Protein AF-Q025E0-F1 (afdb_monomer_lite)

Structure (mmCIF, N/CA/C/O backbone):
data_AF-Q025E0-F1
#
_entry.id   AF-Q025E0-F1
#
loop_
_atom_site.group_PDB
_atom_site.id
_atom_site.type_symbol
_atom_site.label_atom_id
_atom_site.label_alt_id
_atom_site.label_comp_id
_atom_site.label_asym_id
_atom_site.label_entity_id
_atom_site.label_seq_id
_atom_site.pdbx_PDB_ins_code
_atom_site.Cartn_x
_atom_site.Cartn_y
_atom_site.Cartn_z
_atom_site.occupancy
_atom_site.B_iso_or_equiv
_atom_site.auth_seq_id
_atom_site.auth_comp_id
_atom_site.auth_asym_id
_atom_site.auth_atom_id
_atom_site.pdbx_PDB_model_num
ATOM 1 N N . MET A 1 1 ? -28.429 -27.211 67.822 1.00 36.16 1 MET A N 1
ATOM 2 C CA . MET A 1 1 ? -27.743 -27.361 66.519 1.00 36.16 1 MET A CA 1
ATOM 3 C C . MET A 1 1 ? -28.719 -26.904 65.451 1.00 36.16 1 MET A C 1
ATOM 5 O O . MET A 1 1 ? -29.701 -27.585 65.226 1.00 36.16 1 MET A O 1
ATOM 9 N N . LEU A 1 2 ? -28.728 -25.610 65.153 1.00 34.12 2 LEU A N 1
ATOM 10 C CA . LEU A 1 2 ? -27.957 -24.941 64.094 1.00 34.12 2 LEU A CA 1
ATOM 11 C C . LEU A 1 2 ? -28.775 -24.906 62.790 1.00 34.12 2 LEU A C 1
ATOM 13 O O . LEU A 1 2 ? -28.929 -25.910 62.106 1.00 34.12 2 LEU A O 1
ATOM 17 N N . PHE A 1 3 ? -29.323 -23.718 62.523 1.00 38.38 3 PHE A N 1
ATOM 18 C CA . PHE A 1 3 ? -29.825 -23.249 61.233 1.00 38.38 3 PHE A CA 1
ATOM 19 C C . PHE A 1 3 ? -28.806 -23.513 60.116 1.00 38.38 3 PHE A C 1
ATOM 21 O O . PHE A 1 3 ? -27.624 -23.276 60.341 1.00 38.38 3 PHE A O 1
ATOM 28 N N . LEU A 1 4 ? -29.262 -23.838 58.903 1.00 33.75 4 LEU A N 1
ATOM 29 C CA . LEU A 1 4 ? -28.665 -23.275 57.687 1.00 33.75 4 LEU A CA 1
ATOM 30 C C . LEU A 1 4 ? -29.676 -23.316 56.526 1.00 33.75 4 LEU A C 1
ATOM 32 O O . LEU A 1 4 ? -29.928 -24.360 55.928 1.00 33.75 4 LEU A O 1
ATOM 36 N N . LEU A 1 5 ? -30.268 -22.152 56.232 1.00 39.91 5 LEU A N 1
ATOM 37 C CA . LEU A 1 5 ? -30.874 -21.853 54.936 1.00 39.91 5 LEU A CA 1
ATOM 38 C C . LEU A 1 5 ? -29.757 -21.812 53.886 1.00 39.91 5 LEU A C 1
ATOM 40 O O . LEU A 1 5 ? -28.809 -21.040 54.027 1.00 39.91 5 LEU A O 1
ATOM 44 N N . LEU A 1 6 ? -29.898 -22.592 52.818 1.00 38.94 6 LEU A N 1
ATOM 45 C CA . LEU A 1 6 ? -29.070 -22.474 51.624 1.00 38.94 6 LEU A CA 1
ATOM 46 C C . LEU A 1 6 ? -29.712 -21.427 50.698 1.00 38.94 6 LEU A C 1
ATOM 48 O O . LEU A 1 6 ? -30.580 -21.741 49.886 1.00 38.94 6 LEU A O 1
ATOM 52 N N . ALA A 1 7 ? -29.328 -20.161 50.858 1.00 40.50 7 ALA A N 1
ATOM 53 C CA . ALA A 1 7 ? -29.601 -19.132 49.864 1.00 40.50 7 ALA A CA 1
ATOM 54 C C . ALA A 1 7 ? -28.578 -19.283 48.729 1.00 40.50 7 ALA A C 1
ATOM 56 O O . ALA A 1 7 ? -27.399 -18.974 48.904 1.00 40.50 7 ALA A O 1
ATOM 57 N N . LEU A 1 8 ? -29.021 -19.778 47.570 1.00 39.94 8 LEU A N 1
ATOM 58 C CA . LEU A 1 8 ? -28.274 -19.650 46.321 1.00 39.94 8 LEU A CA 1
ATOM 59 C C . LEU A 1 8 ? -28.208 -18.161 45.953 1.00 39.94 8 LEU A C 1
ATOM 61 O O . LEU A 1 8 ? -29.135 -17.602 45.370 1.00 39.94 8 LEU A O 1
ATOM 65 N N . LEU A 1 9 ? -27.102 -17.516 46.315 1.00 40.88 9 LEU A N 1
ATOM 66 C CA . LEU A 1 9 ? -26.683 -16.248 45.735 1.00 40.88 9 LEU A CA 1
ATOM 67 C C . LEU A 1 9 ? -26.285 -16.505 44.277 1.00 40.88 9 LEU A C 1
ATOM 69 O O . LEU A 1 9 ? -25.190 -16.985 43.988 1.00 40.88 9 LEU A O 1
ATOM 73 N N . LEU A 1 10 ? -27.189 -16.168 43.358 1.00 39.22 10 LEU A N 1
ATOM 74 C CA . LEU A 1 10 ? -26.850 -15.822 41.981 1.00 39.22 10 LEU A CA 1
ATOM 75 C C . LEU A 1 10 ? -25.980 -14.555 42.018 1.00 39.22 10 LEU A C 1
ATOM 77 O O . LEU A 1 10 ? -26.474 -13.442 41.855 1.00 39.22 10 LEU A O 1
ATOM 81 N N . CYS A 1 11 ? -24.679 -14.710 42.262 1.00 32.88 11 CYS A N 1
ATOM 82 C CA . CYS A 1 11 ? -23.709 -13.695 41.872 1.00 32.88 11 CYS A CA 1
ATOM 83 C C . CYS A 1 11 ? -23.625 -13.726 40.345 1.00 32.88 11 CYS A C 1
ATOM 85 O O . CYS A 1 11 ? -22.829 -14.467 39.771 1.00 32.88 11 CYS A O 1
ATOM 87 N N . ALA A 1 12 ? -24.468 -12.932 39.684 1.00 38.41 12 ALA A N 1
ATOM 88 C CA . ALA A 1 12 ? -24.130 -12.458 38.353 1.00 38.41 12 ALA A CA 1
ATOM 89 C C . ALA A 1 12 ? -22.755 -11.775 38.463 1.00 38.41 12 ALA A C 1
ATOM 91 O O . ALA A 1 12 ? -22.563 -10.988 39.398 1.00 38.41 12 ALA A O 1
ATOM 92 N N . PRO A 1 13 ? -21.782 -12.069 37.583 1.00 38.34 13 PRO A N 1
ATOM 93 C CA . PRO A 1 13 ? -20.568 -11.278 37.549 1.00 38.34 13 PRO A CA 1
ATOM 94 C C . PRO A 1 13 ? -21.013 -9.849 37.247 1.00 38.34 13 PRO A C 1
ATOM 96 O O . PRO A 1 13 ? -21.554 -9.573 36.178 1.00 38.34 13 PRO A O 1
ATOM 99 N N . ALA A 1 14 ? -20.868 -8.952 38.221 1.00 41.75 14 ALA A N 1
ATOM 100 C CA . ALA A 1 14 ? -20.981 -7.532 37.964 1.00 41.75 14 ALA A CA 1
ATOM 101 C C . ALA A 1 14 ? -19.899 -7.221 36.928 1.00 41.75 14 ALA A C 1
ATOM 103 O O . ALA A 1 14 ? -18.713 -7.196 37.256 1.00 41.75 14 ALA A O 1
ATOM 104 N N . LEU A 1 15 ? -20.300 -7.093 35.661 1.00 51.81 15 LEU A N 1
ATOM 105 C CA . LEU A 1 15 ? -19.437 -6.612 34.592 1.00 51.81 15 LEU A CA 1
ATOM 106 C C . LEU A 1 15 ? -18.848 -5.300 35.107 1.00 51.81 15 LEU A C 1
ATOM 108 O O . LEU A 1 15 ? -19.602 -4.382 35.429 1.00 51.81 15 LEU A O 1
ATOM 112 N N . ALA A 1 16 ? -17.531 -5.245 35.297 1.00 54.00 16 ALA A N 1
ATOM 113 C CA . ALA A 1 16 ? -16.876 -4.087 35.886 1.00 54.00 16 ALA A CA 1
ATOM 114 C C . ALA A 1 16 ? -17.027 -2.883 34.939 1.00 54.00 16 ALA A C 1
ATOM 116 O O . ALA A 1 16 ? -16.229 -2.699 34.025 1.00 54.00 16 ALA A O 1
ATOM 117 N N . GLN A 1 17 ? -18.084 -2.092 35.133 1.00 68.38 17 GLN A N 1
ATOM 118 C CA . GLN A 1 17 ? -18.321 -0.842 34.420 1.00 68.38 17 GLN A CA 1
ATOM 119 C C . GLN A 1 17 ? -17.458 0.251 35.061 1.00 68.38 17 GLN A C 1
ATOM 121 O O . GLN A 1 17 ? -17.617 0.561 36.243 1.00 68.38 17 GLN A O 1
ATOM 126 N N . LYS A 1 18 ? -16.544 0.842 34.291 1.00 80.88 18 LYS A N 1
ATOM 127 C CA . LYS A 1 18 ? -15.747 2.006 34.695 1.00 80.88 18 LYS A CA 1
ATOM 128 C C . LYS A 1 18 ? -16.537 3.305 34.579 1.00 80.88 18 LYS A C 1
ATOM 130 O O . LYS A 1 18 ? -16.284 4.227 35.352 1.00 80.88 18 LYS A O 1
ATOM 135 N N . VAL A 1 19 ? -17.483 3.393 33.638 1.00 89.31 19 VAL A N 1
ATOM 136 C CA . VAL A 1 19 ? -18.321 4.586 33.455 1.00 89.31 19 VAL A CA 1
ATOM 137 C C . VAL A 1 19 ? -19.754 4.310 33.894 1.00 89.31 19 VAL A C 1
ATOM 139 O O . VAL A 1 19 ? -20.447 3.476 33.317 1.00 89.31 19 VAL A O 1
ATOM 142 N N . GLY A 1 20 ? -20.217 5.043 34.909 1.00 92.38 20 GLY A N 1
ATOM 143 C CA . GLY A 1 20 ? -21.569 4.886 35.445 1.00 92.38 20 GLY A CA 1
ATOM 144 C C . GLY A 1 20 ? -22.666 5.303 34.458 1.00 92.38 20 GLY A C 1
ATOM 145 O O . GLY A 1 20 ? -22.470 6.178 33.612 1.00 92.38 20 GLY A O 1
ATOM 146 N N . THR A 1 21 ? -23.864 4.734 34.616 1.00 94.19 21 THR A N 1
ATOM 147 C CA . THR A 1 21 ? -25.026 4.969 33.738 1.00 94.19 21 THR A CA 1
ATOM 148 C C . THR A 1 21 ? -25.363 6.451 33.549 1.00 94.19 21 THR A C 1
ATOM 150 O O . THR A 1 21 ? -25.667 6.872 32.438 1.00 94.19 21 THR A O 1
ATOM 153 N N . ALA A 1 22 ? -25.262 7.271 34.602 1.00 94.88 22 ALA A N 1
ATOM 154 C CA . ALA A 1 22 ? -25.525 8.709 34.506 1.00 94.88 22 ALA A CA 1
ATOM 155 C C . ALA A 1 22 ? -24.533 9.435 33.575 1.00 94.88 22 ALA A C 1
ATOM 157 O O . ALA A 1 22 ? -24.939 10.303 32.809 1.00 94.88 22 ALA A O 1
ATOM 158 N N . ALA A 1 23 ? -23.250 9.059 33.603 1.00 95.75 23 ALA A N 1
ATOM 159 C CA . ALA A 1 23 ? -22.226 9.628 32.725 1.00 95.75 23 ALA A CA 1
ATOM 160 C C . ALA A 1 23 ? -22.430 9.185 31.267 1.00 95.75 23 ALA A C 1
ATOM 162 O O . ALA A 1 23 ? -22.379 10.011 30.360 1.00 95.75 23 ALA A O 1
ATOM 163 N N . ARG A 1 24 ? -22.780 7.913 31.044 1.00 96.81 24 ARG A N 1
ATOM 164 C CA . ARG A 1 24 ? -23.176 7.408 29.718 1.00 96.81 24 ARG A CA 1
ATOM 165 C C . ARG A 1 24 ? -24.388 8.150 29.154 1.00 96.81 24 ARG A C 1
ATOM 167 O O . ARG A 1 24 ? -24.405 8.509 27.982 1.00 96.81 24 ARG A O 1
ATOM 174 N N . GLN A 1 25 ? -25.384 8.434 29.995 1.00 97.25 25 GLN A N 1
ATOM 175 C CA . GLN A 1 25 ? -26.552 9.213 29.592 1.00 97.25 25 GLN A CA 1
ATOM 176 C C . GLN A 1 25 ? -26.171 10.642 29.186 1.00 97.25 25 GLN A C 1
ATOM 178 O O . GLN A 1 25 ? -26.712 11.164 28.215 1.00 97.25 25 GLN A O 1
ATOM 183 N N . GLN A 1 26 ? -25.242 11.283 29.903 1.00 97.94 26 GLN A N 1
ATOM 184 C CA . GLN A 1 26 ? -24.740 12.610 29.533 1.00 97.94 26 GLN A CA 1
ATOM 185 C C . GLN A 1 26 ? -24.050 12.590 28.164 1.00 97.94 26 GLN A C 1
ATOM 187 O O . GLN A 1 26 ? -24.299 13.479 27.351 1.00 97.94 26 GLN A O 1
ATOM 192 N N . ASP A 1 27 ? -23.243 11.566 27.895 1.00 98.38 27 ASP A N 1
ATOM 193 C CA . ASP A 1 27 ? -22.556 11.383 26.614 1.00 98.38 27 ASP A CA 1
ATOM 194 C C . ASP A 1 27 ? -23.542 11.146 25.466 1.00 98.38 27 ASP A C 1
ATOM 196 O O . ASP A 1 27 ? -23.469 11.819 24.437 1.00 98.38 27 ASP A O 1
ATOM 200 N N . LEU A 1 28 ? -24.527 10.264 25.669 1.00 98.38 28 LEU A N 1
ATOM 201 C CA . LEU A 1 28 ? -25.586 10.016 24.692 1.00 98.38 28 LEU A CA 1
ATOM 202 C C . LEU A 1 28 ? -26.400 11.279 24.408 1.00 98.38 28 LEU A C 1
ATOM 204 O O . LEU A 1 28 ? -26.666 11.599 23.254 1.00 98.38 28 LEU A O 1
ATOM 208 N N . ASN A 1 29 ? -26.759 12.033 25.450 1.00 98.06 29 ASN A N 1
ATOM 209 C CA . ASN A 1 29 ? -27.491 13.288 25.307 1.00 98.06 29 ASN A CA 1
ATOM 210 C C . ASN A 1 29 ? -26.668 14.347 24.564 1.00 98.06 29 ASN A C 1
ATOM 212 O O . ASN A 1 29 ? -27.242 15.156 23.832 1.00 98.06 29 ASN A O 1
ATOM 216 N N . PHE A 1 30 ? -25.346 14.362 24.743 1.00 98.44 30 PHE A N 1
ATOM 217 C CA . PHE A 1 30 ? -24.463 15.247 23.992 1.00 98.44 30 PHE A CA 1
ATOM 218 C C . PHE A 1 30 ? -24.479 14.888 22.502 1.00 98.44 30 PHE A C 1
ATOM 220 O O . PHE A 1 30 ? -24.738 15.757 21.671 1.00 98.44 30 PHE A O 1
ATOM 227 N N . VAL A 1 31 ? -24.288 13.610 22.161 1.00 98.19 31 VAL A N 1
ATOM 228 C CA . VAL A 1 31 ? -24.344 13.139 20.767 1.00 98.19 31 VAL A CA 1
ATOM 229 C C . VAL A 1 31 ? -25.727 13.376 20.154 1.00 98.19 31 VAL A C 1
ATOM 231 O O . VAL A 1 31 ? -25.813 13.841 19.025 1.00 98.19 31 VAL A O 1
ATOM 234 N N . ALA A 1 32 ? -26.812 13.152 20.896 1.00 97.69 32 ALA A N 1
ATOM 235 C CA . ALA A 1 32 ? -28.174 13.355 20.402 1.00 97.69 32 ALA A CA 1
ATOM 236 C C . ALA A 1 32 ? -28.484 14.824 20.068 1.00 97.69 32 ALA A C 1
ATOM 238 O O . ALA A 1 32 ? -29.145 15.106 19.070 1.00 97.69 32 ALA A O 1
ATOM 239 N N . ASN A 1 33 ? -28.046 15.756 20.924 1.00 95.75 33 ASN A N 1
ATOM 240 C CA . ASN A 1 33 ? -28.548 17.134 20.907 1.00 95.75 33 ASN A CA 1
ATOM 241 C C . ASN A 1 33 ? -27.520 18.168 20.442 1.00 95.75 33 ASN A C 1
ATOM 243 O O . ASN A 1 33 ? -27.901 19.173 19.849 1.00 95.75 33 ASN A O 1
ATOM 247 N N . GLN A 1 34 ? -26.235 17.963 20.741 1.00 97.00 34 GLN A N 1
ATOM 248 C CA . GLN A 1 34 ? -25.182 18.940 20.454 1.00 97.00 34 GLN A CA 1
ATOM 249 C C . GLN A 1 34 ? -24.496 18.642 19.124 1.00 97.00 34 GLN A C 1
ATOM 251 O O . GLN A 1 34 ? -24.354 19.546 18.306 1.00 97.00 34 GLN A O 1
ATOM 256 N N . LEU A 1 35 ? -24.126 17.384 18.859 1.00 96.38 35 LEU A N 1
ATOM 257 C CA . LEU A 1 35 ? -23.398 17.028 17.635 1.00 96.38 35 LEU A CA 1
ATOM 258 C C . LEU A 1 35 ? -24.121 17.472 16.341 1.00 96.38 35 LEU A C 1
ATOM 260 O O . LEU A 1 35 ? -23.473 18.118 15.514 1.00 96.38 35 LEU A O 1
ATOM 264 N N . PRO A 1 36 ? -25.442 17.254 16.161 1.00 95.94 36 PRO A N 1
ATOM 265 C CA . PRO A 1 36 ? -26.123 17.696 14.946 1.00 95.94 36 PRO A CA 1
ATOM 266 C C . PRO A 1 36 ? -26.206 19.218 14.789 1.00 95.94 36 PRO A C 1
ATOM 268 O O . PRO A 1 36 ? -26.404 19.696 13.676 1.00 95.94 36 PRO A O 1
ATOM 271 N N . ALA A 1 37 ? -26.097 19.973 15.888 1.00 94.62 37 ALA A N 1
ATOM 272 C CA . ALA A 1 37 ? -26.081 21.435 15.872 1.00 94.62 37 ALA A CA 1
ATOM 273 C C . ALA A 1 37 ? -24.681 22.002 15.582 1.00 94.62 37 ALA A C 1
ATOM 275 O O . ALA A 1 37 ? -24.562 23.111 15.069 1.00 94.62 37 ALA A O 1
ATOM 276 N N . LEU A 1 38 ? -23.636 21.244 15.922 1.00 93.81 38 LEU A N 1
ATOM 277 C CA . LEU A 1 38 ? -22.237 21.615 15.721 1.00 93.81 38 LEU A CA 1
ATOM 278 C C . LEU A 1 38 ? -21.736 21.298 14.303 1.00 93.81 38 LEU A C 1
ATOM 280 O O . LEU A 1 38 ? -20.906 22.032 13.770 1.00 93.81 38 LEU A O 1
ATOM 284 N N . ASN A 1 39 ? -22.234 20.224 13.686 1.00 93.06 39 ASN A N 1
ATOM 285 C CA . ASN A 1 39 ? -21.858 19.847 12.325 1.00 93.06 39 ASN A CA 1
ATOM 286 C C . ASN A 1 39 ? -22.646 20.679 11.279 1.00 93.06 39 ASN A C 1
ATOM 288 O O . ASN A 1 39 ? -23.874 20.759 11.374 1.00 93.06 39 ASN A O 1
ATOM 292 N N . PRO A 1 40 ? -21.988 21.250 10.246 1.00 91.88 40 PRO A N 1
ATOM 293 C CA . PRO A 1 40 ? -22.610 22.124 9.248 1.00 91.88 40 PRO A CA 1
ATOM 294 C C . PRO A 1 40 ? -23.836 21.547 8.549 1.00 91.88 40 PRO A C 1
ATOM 296 O O . PRO A 1 40 ? -24.715 22.299 8.130 1.00 91.88 40 PRO A O 1
ATOM 299 N N . ASN A 1 41 ? -23.871 20.228 8.361 1.00 92.75 41 ASN A N 1
ATOM 300 C CA . ASN A 1 41 ? -25.011 19.545 7.776 1.00 92.75 41 ASN A CA 1
ATOM 301 C C . ASN A 1 41 ? -25.002 18.058 8.145 1.00 92.75 41 ASN A C 1
ATOM 303 O O . ASN A 1 41 ? -24.861 17.205 7.277 1.00 92.75 41 ASN A O 1
ATOM 307 N N . PHE A 1 42 ? -25.183 17.742 9.428 1.00 93.38 42 PHE A N 1
ATOM 308 C CA . PHE A 1 42 ? -25.114 16.364 9.938 1.00 93.38 42 PHE A CA 1
ATOM 309 C C . PHE A 1 42 ? -26.030 15.364 9.202 1.00 93.38 42 PHE A C 1
ATOM 311 O O . PHE A 1 42 ? -25.718 14.185 9.093 1.00 93.38 42 PHE A O 1
ATOM 318 N N . PHE A 1 43 ? -27.159 15.842 8.670 1.00 95.50 43 PHE A N 1
ATOM 319 C CA . PHE A 1 43 ? -28.180 15.029 7.999 1.00 95.50 43 PHE A CA 1
ATOM 320 C C . PHE A 1 43 ? -28.108 15.108 6.466 1.00 95.50 43 PHE A C 1
ATOM 322 O O . PHE A 1 43 ? -29.115 14.907 5.793 1.00 95.50 43 PHE A O 1
ATOM 329 N N . PHE A 1 44 ? -26.945 15.431 5.888 1.00 90.94 44 PHE A N 1
ATOM 330 C CA . PHE A 1 44 ? -26.807 15.613 4.437 1.00 90.94 44 PHE A CA 1
ATOM 331 C C . PHE A 1 44 ? -27.159 14.364 3.612 1.00 90.94 44 PHE A C 1
ATOM 333 O O . PHE A 1 44 ? -27.598 14.498 2.472 1.00 90.94 44 PHE A O 1
ATOM 340 N N . GLN A 1 45 ? -26.983 13.175 4.193 1.00 90.19 45 GLN A N 1
ATOM 341 C CA . GLN A 1 45 ? -27.318 11.879 3.589 1.00 90.19 45 GLN A CA 1
ATOM 342 C C . GLN A 1 45 ? -27.946 10.885 4.587 1.00 90.19 45 GLN A C 1
ATOM 344 O O . GLN A 1 45 ? -28.112 9.712 4.264 1.00 90.19 45 GLN A O 1
ATOM 349 N N . LEU A 1 46 ? -28.298 11.352 5.791 1.00 94.06 46 LEU A N 1
ATOM 350 C CA . LEU A 1 46 ? -28.852 10.554 6.888 1.00 94.06 46 LEU A CA 1
ATOM 351 C C . LEU A 1 46 ? -30.280 11.017 7.203 1.00 94.06 46 LEU A C 1
ATOM 353 O O . LEU A 1 46 ? -30.502 12.204 7.456 1.00 94.06 46 LEU A O 1
ATOM 357 N N . ASP A 1 47 ? -31.245 10.093 7.245 1.00 95.44 47 ASP A N 1
ATOM 358 C CA . ASP A 1 47 ? -32.598 10.415 7.706 1.00 95.44 47 ASP A CA 1
ATOM 359 C C . ASP A 1 47 ? -32.574 10.718 9.216 1.00 95.44 47 ASP A C 1
ATOM 361 O O . ASP A 1 47 ? -32.022 9.972 10.030 1.00 95.44 47 ASP A O 1
ATOM 365 N N . ARG A 1 48 ? -33.223 11.815 9.613 1.00 96.06 48 ARG A N 1
ATOM 366 C CA . ARG A 1 48 ? -33.377 12.192 11.024 1.00 96.06 48 ARG A CA 1
ATOM 367 C C . ARG A 1 48 ? -34.077 11.102 11.833 1.00 96.06 48 ARG A C 1
ATOM 369 O O . ARG A 1 48 ? -33.727 10.919 12.996 1.00 96.06 48 ARG A O 1
ATOM 376 N N . SER A 1 49 ? -35.033 10.384 11.243 1.00 96.81 49 SER A N 1
ATOM 377 C CA . SER A 1 49 ? -35.746 9.297 11.916 1.00 96.81 49 SER A CA 1
ATOM 378 C C . SER A 1 49 ? -34.819 8.107 12.201 1.00 96.81 49 SER A C 1
ATOM 380 O O . SER A 1 49 ? -34.865 7.558 13.299 1.00 96.81 49 SER A O 1
ATOM 382 N N . GLN A 1 50 ? -33.892 7.786 11.288 1.00 96.81 50 GLN A N 1
ATOM 383 C CA . GLN A 1 50 ? -32.859 6.763 11.496 1.00 96.81 50 GLN A CA 1
ATOM 384 C C . GLN A 1 50 ? -31.905 7.139 12.634 1.00 96.81 50 GLN A C 1
ATOM 386 O O . GLN A 1 50 ? -31.638 6.315 13.507 1.00 96.81 50 GLN A O 1
ATOM 391 N N . PHE A 1 51 ? -31.439 8.391 12.680 1.00 97.88 51 PHE A N 1
ATOM 392 C CA . PHE A 1 51 ? -30.595 8.875 13.779 1.00 97.88 51 PHE A CA 1
ATOM 393 C C . PHE A 1 51 ? -31.314 8.825 15.134 1.00 97.88 51 PHE A C 1
ATOM 395 O O . PHE A 1 51 ? -30.767 8.332 16.119 1.00 97.88 51 PHE A O 1
ATOM 402 N N . GLN A 1 52 ? -32.559 9.306 15.189 1.00 97.75 52 GLN A N 1
ATOM 403 C CA . GLN A 1 52 ? -33.370 9.290 16.409 1.00 97.75 52 GLN A CA 1
ATOM 404 C C . GLN A 1 52 ? -33.642 7.865 16.894 1.00 97.75 52 GLN A C 1
ATOM 406 O O . GLN A 1 52 ? -33.573 7.613 18.097 1.00 97.75 52 GLN A O 1
ATOM 411 N N . GLN A 1 53 ? -33.903 6.936 15.972 1.00 98.25 53 GLN A N 1
ATOM 412 C CA . GLN A 1 53 ? -34.078 5.526 16.300 1.00 98.25 53 GLN A CA 1
ATOM 413 C C . GLN A 1 53 ? -32.788 4.928 16.872 1.00 98.25 53 GLN A C 1
ATOM 415 O O . GLN A 1 53 ? -32.836 4.301 17.925 1.00 98.25 53 GLN A O 1
ATOM 420 N N . ALA A 1 54 ? -31.631 5.194 16.259 1.00 97.94 54 ALA A N 1
ATOM 421 C CA . ALA A 1 54 ? -30.345 4.703 16.753 1.00 97.94 54 ALA A CA 1
ATOM 422 C C . ALA A 1 54 ? -30.017 5.236 18.166 1.00 97.94 54 ALA A C 1
ATOM 424 O O . ALA A 1 54 ? -29.552 4.486 19.028 1.00 97.94 54 ALA A O 1
ATOM 425 N N . ILE A 1 55 ? -30.331 6.509 18.444 1.00 98.38 55 ILE A N 1
ATOM 426 C CA . ILE A 1 55 ? -30.239 7.090 19.793 1.00 98.38 55 ILE A CA 1
ATOM 427 C C . ILE A 1 55 ? -31.185 6.378 20.768 1.00 98.38 55 ILE A C 1
ATOM 429 O O . ILE A 1 55 ? -30.766 6.032 21.872 1.00 98.38 55 ILE A O 1
ATOM 433 N N . ALA A 1 56 ? -32.446 6.155 20.387 1.00 98.25 56 ALA A N 1
ATOM 434 C CA . ALA A 1 56 ? -33.436 5.496 21.238 1.00 98.25 56 ALA A CA 1
ATOM 435 C C . ALA A 1 56 ? -33.044 4.044 21.564 1.00 98.25 56 ALA A C 1
ATOM 437 O O . ALA A 1 56 ? -33.133 3.628 22.723 1.00 98.25 56 ALA A O 1
ATOM 438 N N . ASP A 1 57 ? -32.546 3.304 20.573 1.00 97.50 57 ASP A N 1
ATOM 439 C CA . ASP A 1 57 ? -32.091 1.921 20.718 1.00 97.50 57 ASP A CA 1
ATOM 440 C C . ASP A 1 57 ? -30.889 1.816 21.664 1.00 97.50 57 ASP A C 1
ATOM 442 O O . ASP A 1 57 ? -30.831 0.917 22.509 1.00 97.50 57 ASP A O 1
ATOM 446 N N . LEU A 1 58 ? -29.937 2.752 21.565 1.00 97.44 58 LEU A N 1
ATOM 447 C CA . LEU A 1 58 ? -28.793 2.812 22.473 1.00 97.44 58 LEU A CA 1
ATOM 448 C C . LEU A 1 58 ? -29.208 3.267 23.881 1.00 97.44 58 LEU A C 1
ATOM 450 O O . LEU A 1 58 ? -28.738 2.712 24.877 1.00 97.44 58 LEU A O 1
ATOM 454 N N . ASN A 1 59 ? -30.141 4.218 23.983 1.00 97.56 59 ASN A N 1
ATOM 455 C CA . ASN A 1 59 ? -30.694 4.687 25.253 1.00 97.56 59 ASN A CA 1
ATOM 456 C C . ASN A 1 59 ? -31.381 3.557 26.031 1.00 97.56 59 ASN A C 1
ATOM 458 O O . ASN A 1 59 ? -31.178 3.426 27.234 1.00 97.56 59 ASN A O 1
ATOM 462 N N . ALA A 1 60 ? -32.143 2.694 25.350 1.00 96.31 60 ALA A N 1
ATOM 463 C CA . ALA A 1 60 ? -32.803 1.541 25.968 1.00 96.31 60 ALA A CA 1
ATOM 464 C C . ALA A 1 60 ? -31.815 0.554 26.621 1.00 96.31 60 ALA A C 1
ATOM 466 O O . ALA A 1 60 ? -32.190 -0.209 27.511 1.00 96.31 60 ALA A O 1
ATOM 467 N N . LYS A 1 61 ? -30.546 0.582 26.199 1.00 92.12 61 LYS A N 1
ATOM 468 C CA . LYS A 1 61 ? -29.479 -0.315 26.653 1.00 92.12 61 LYS A CA 1
ATOM 469 C C . LYS A 1 61 ? -28.505 0.333 27.646 1.00 92.12 61 LYS A C 1
ATOM 471 O O . LYS A 1 61 ? -27.694 -0.379 28.232 1.00 92.12 61 LYS A O 1
ATOM 476 N N . VAL A 1 62 ? -28.603 1.645 27.894 1.00 92.44 62 VAL A N 1
ATOM 477 C CA . VAL A 1 62 ? -27.602 2.459 28.623 1.00 92.44 62 VAL A CA 1
ATOM 478 C C . VAL A 1 62 ? -27.182 1.894 29.990 1.00 92.44 62 VAL A C 1
ATOM 480 O O . VAL A 1 62 ? -26.015 2.002 30.376 1.00 92.44 62 VAL A O 1
ATOM 483 N N . GLY A 1 63 ? -28.119 1.280 30.722 1.00 87.56 63 GLY A N 1
ATOM 484 C CA . GLY A 1 63 ? -27.885 0.695 32.047 1.00 87.56 63 GLY A CA 1
ATOM 485 C C . GLY A 1 63 ? -27.540 -0.798 32.052 1.00 87.56 63 GLY A C 1
ATOM 486 O O . GLY A 1 63 ? -27.098 -1.299 33.081 1.00 87.56 63 GLY A O 1
ATOM 487 N N . GLY A 1 64 ? -27.742 -1.507 30.937 1.00 85.94 64 GLY A N 1
ATOM 488 C CA . GLY A 1 64 ? -27.623 -2.969 30.858 1.00 85.94 64 GLY A CA 1
ATOM 489 C C . GLY A 1 64 ? -26.385 -3.485 30.122 1.00 85.94 64 GLY A C 1
ATOM 490 O O . GLY A 1 64 ? -26.100 -4.675 30.204 1.00 85.94 64 GLY A O 1
ATOM 491 N N . THR A 1 65 ? -25.655 -2.620 29.415 1.00 88.06 65 THR A N 1
ATOM 492 C CA . THR A 1 65 ? -24.495 -2.999 28.591 1.00 88.06 65 THR A CA 1
ATOM 493 C C . THR A 1 65 ? -23.151 -2.757 29.277 1.00 88.06 65 THR A C 1
ATOM 495 O O . THR A 1 65 ? -23.020 -1.974 30.225 1.00 88.06 65 THR A O 1
ATOM 498 N N . THR A 1 66 ? -22.109 -3.415 28.785 1.00 91.00 66 THR A N 1
ATOM 499 C CA . THR A 1 66 ? -20.706 -3.121 29.116 1.00 91.00 66 THR A CA 1
ATOM 500 C C . THR A 1 66 ? -20.275 -1.747 28.586 1.00 91.00 66 THR A C 1
ATOM 502 O O . THR A 1 66 ? -20.933 -1.169 27.720 1.00 91.00 66 THR A O 1
ATOM 505 N N . ASP A 1 67 ? -19.155 -1.207 29.088 1.00 91.19 67 ASP A N 1
ATOM 506 C CA . ASP A 1 67 ? -18.571 0.018 28.510 1.00 91.19 67 ASP A CA 1
ATOM 507 C C . ASP A 1 67 ? -18.212 -0.190 27.029 1.00 91.19 67 ASP A C 1
ATOM 509 O O . ASP A 1 67 ? -18.467 0.685 26.204 1.00 91.19 67 ASP A O 1
ATOM 513 N N . ALA A 1 68 ? -17.684 -1.371 26.690 1.00 93.88 68 ALA A N 1
ATOM 514 C CA . ALA A 1 68 ? -17.341 -1.761 25.327 1.00 93.88 68 ALA A CA 1
ATOM 515 C C . ALA A 1 68 ? -18.556 -1.692 24.388 1.00 93.88 68 ALA A C 1
ATOM 517 O O . ALA A 1 68 ? -18.509 -0.994 23.379 1.00 93.88 68 ALA A O 1
ATOM 518 N N . GLU A 1 69 ? -19.659 -2.354 24.740 1.00 95.25 69 GLU A N 1
ATOM 519 C CA . GLU A 1 69 ? -20.903 -2.340 23.958 1.00 95.25 69 GLU A CA 1
ATOM 520 C C . GLU A 1 69 ? -21.502 -0.931 23.859 1.00 95.25 69 GLU A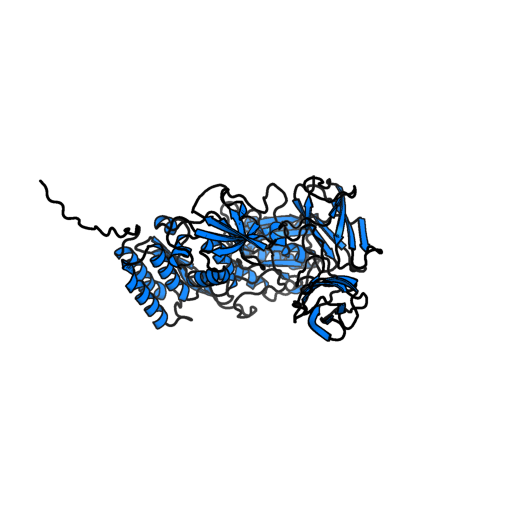 C 1
ATOM 522 O O . GLU A 1 69 ? -21.898 -0.507 22.776 1.00 95.25 69 GLU A O 1
ATOM 527 N N . PHE A 1 70 ? -21.554 -0.180 24.967 1.00 97.06 70 PHE A N 1
ATOM 528 C CA . PHE A 1 70 ? -22.149 1.156 24.959 1.00 97.06 70 PHE A CA 1
ATOM 529 C C . PHE A 1 70 ? -21.364 2.141 24.084 1.00 97.06 70 PHE A C 1
ATOM 531 O O . PHE A 1 70 ? -21.960 2.797 23.233 1.00 97.06 70 PHE A O 1
ATOM 538 N N . TYR A 1 71 ? -20.043 2.254 24.262 1.00 97.88 71 TYR A N 1
ATOM 539 C CA . TYR A 1 71 ? -19.246 3.239 23.520 1.00 97.88 71 TYR A CA 1
ATOM 540 C C . TYR A 1 71 ? -18.963 2.821 22.080 1.00 97.88 71 TYR A C 1
ATOM 542 O O . TYR A 1 71 ? -18.875 3.690 21.214 1.00 97.88 71 TYR A O 1
ATOM 550 N N . THR A 1 72 ? -18.911 1.518 21.794 1.00 98.19 72 THR A N 1
ATOM 551 C CA . THR A 1 72 ? -18.924 1.034 20.408 1.00 98.19 72 THR A CA 1
ATOM 552 C C . THR A 1 72 ? -20.245 1.402 19.735 1.00 98.19 72 THR A C 1
ATOM 554 O O . THR A 1 72 ? -20.227 1.979 18.653 1.00 98.19 72 THR A O 1
ATOM 557 N N . GLY A 1 73 ? -21.382 1.190 20.408 1.00 98.19 73 GLY A N 1
ATOM 558 C CA . GLY A 1 73 ? -22.690 1.635 19.923 1.00 98.19 73 GLY A CA 1
ATOM 559 C C . GLY A 1 73 ? -22.782 3.151 19.737 1.00 98.19 73 GLY A C 1
ATOM 560 O O . GLY A 1 73 ? -23.314 3.623 18.737 1.00 98.19 73 GLY A O 1
ATOM 561 N N . LEU A 1 74 ? -22.215 3.938 20.655 1.00 98.62 74 LEU A N 1
ATOM 562 C CA . LEU A 1 74 ? -22.181 5.397 20.529 1.00 98.62 74 LEU A CA 1
ATOM 563 C C . LEU A 1 74 ? -21.349 5.836 19.319 1.00 98.62 74 LEU A C 1
ATOM 565 O O . LEU A 1 74 ? -21.761 6.735 18.591 1.00 98.62 74 LEU A O 1
ATOM 569 N N . ALA A 1 75 ? -20.215 5.181 19.070 1.00 98.62 75 ALA A N 1
ATOM 570 C CA . ALA A 1 75 ? -19.415 5.421 17.876 1.00 98.62 75 ALA A CA 1
ATOM 571 C C . ALA A 1 75 ? -20.163 5.028 16.592 1.00 98.62 75 ALA A C 1
ATOM 573 O O . ALA A 1 75 ? -20.083 5.777 15.623 1.00 98.62 75 ALA A O 1
ATOM 574 N N . GLN A 1 76 ? -20.964 3.952 16.596 1.00 98.62 76 GLN A N 1
ATOM 575 C CA . GLN A 1 76 ? -21.849 3.634 15.467 1.00 98.62 76 GLN A CA 1
ATOM 576 C C . GLN A 1 76 ? -22.842 4.770 15.198 1.00 98.62 76 GLN A C 1
ATOM 578 O O . GLN A 1 76 ? -22.975 5.223 14.065 1.00 98.62 76 GLN A O 1
ATOM 583 N N . VAL A 1 77 ? -23.487 5.301 16.242 1.00 98.38 77 VAL A N 1
ATOM 584 C CA . VAL A 1 77 ? -24.419 6.438 16.126 1.00 98.38 77 VAL A CA 1
ATOM 585 C C . VAL A 1 77 ? -23.742 7.710 15.595 1.00 98.38 77 VAL A C 1
ATOM 587 O O . VAL A 1 77 ? -24.378 8.512 14.913 1.00 98.38 77 VAL A O 1
ATOM 590 N N . VAL A 1 78 ? -22.460 7.919 15.888 1.00 98.38 78 VAL A N 1
ATOM 591 C CA . VAL A 1 78 ? -21.689 9.026 15.303 1.00 98.38 78 VAL A CA 1
ATOM 592 C C . VAL A 1 78 ? -21.364 8.742 13.830 1.00 98.38 78 VAL A C 1
ATOM 594 O O . VAL A 1 78 ? -21.550 9.614 12.982 1.00 98.38 78 VAL A O 1
ATOM 597 N N . ALA A 1 79 ? -20.936 7.518 13.513 1.00 97.81 79 ALA A N 1
ATOM 598 C CA . ALA A 1 79 ? -20.498 7.116 12.180 1.00 97.81 79 ALA A CA 1
ATOM 599 C C . ALA A 1 79 ? -21.628 7.057 11.137 1.00 97.81 79 ALA A C 1
ATOM 601 O O . ALA A 1 79 ? -21.358 7.296 9.960 1.00 97.81 79 ALA A O 1
ATOM 602 N N . ILE A 1 80 ? -22.891 6.818 11.531 1.00 96.31 80 ILE A N 1
ATOM 603 C CA . ILE A 1 80 ? -24.031 6.762 10.586 1.00 96.31 80 ILE A CA 1
ATOM 604 C C . ILE A 1 80 ? -24.271 8.065 9.806 1.00 96.31 80 ILE A C 1
ATOM 606 O O . ILE A 1 80 ? -24.982 8.042 8.804 1.00 96.31 80 ILE A O 1
ATOM 610 N N . ALA A 1 81 ? -23.675 9.191 10.214 1.00 94.44 81 ALA A N 1
ATOM 611 C CA . ALA A 1 81 ? -23.675 10.417 9.411 1.00 94.44 81 ALA A CA 1
ATOM 612 C C . ALA A 1 81 ? -22.954 10.238 8.058 1.00 94.44 81 ALA A C 1
ATOM 614 O O . ALA A 1 81 ? -23.243 10.952 7.096 1.00 94.44 81 ALA A O 1
ATOM 615 N N . GLY A 1 82 ? -22.018 9.285 7.975 1.00 94.94 82 GLY A N 1
ATOM 616 C CA . GLY A 1 82 ? -21.185 9.040 6.797 1.00 94.94 82 GLY A CA 1
ATOM 617 C C . GLY A 1 82 ? -20.274 10.222 6.447 1.00 94.94 82 GLY A C 1
ATOM 618 O O . GLY A 1 82 ? -19.995 10.464 5.278 1.00 94.94 82 GLY A O 1
ATOM 619 N N . ASP A 1 83 ? -19.859 10.983 7.462 1.00 96.19 83 ASP A N 1
ATOM 620 C CA . ASP A 1 83 ? -18.833 12.024 7.382 1.00 96.19 83 ASP A CA 1
ATOM 621 C C . ASP A 1 83 ? -17.537 11.469 7.986 1.00 96.19 83 ASP A C 1
ATOM 623 O O . ASP A 1 83 ? -17.453 11.280 9.202 1.00 96.19 83 ASP A O 1
ATOM 627 N N . ALA A 1 84 ? -16.526 11.216 7.150 1.00 96.38 84 ALA A N 1
ATOM 628 C CA . ALA A 1 84 ? -15.264 10.600 7.561 1.00 96.38 84 ALA A CA 1
ATOM 629 C C . ALA A 1 84 ? -14.477 11.410 8.612 1.00 96.38 84 ALA A C 1
ATOM 631 O O . ALA A 1 84 ? -13.596 10.864 9.278 1.00 96.38 84 ALA A O 1
ATOM 632 N N . HIS A 1 85 ? -14.799 12.693 8.795 1.00 97.06 85 HIS A N 1
ATOM 633 C CA . HIS A 1 85 ? -14.150 13.587 9.755 1.00 97.06 85 HIS A CA 1
ATOM 634 C C . HIS A 1 85 ? -14.929 13.757 11.065 1.00 97.06 85 HIS A C 1
ATOM 636 O O . HIS A 1 85 ? -14.387 14.326 12.019 1.00 97.06 85 HIS A O 1
ATOM 642 N N . THR A 1 86 ? -16.161 13.247 11.144 1.00 97.69 86 THR A N 1
ATOM 643 C CA . THR A 1 86 ? -16.974 13.252 12.366 1.00 97.69 86 THR A CA 1
ATOM 644 C C . THR A 1 86 ? -16.898 11.888 13.048 1.00 97.69 86 THR A C 1
ATOM 646 O O . THR A 1 86 ? -17.564 10.943 12.638 1.00 97.69 86 THR A O 1
ATOM 649 N N . THR A 1 87 ? -16.070 11.763 14.088 1.00 97.25 87 THR A N 1
ATOM 650 C CA . THR A 1 87 ? -15.681 10.478 14.697 1.00 97.25 87 THR A CA 1
ATOM 651 C C . THR A 1 87 ? -15.702 10.537 16.219 1.00 97.25 87 THR A C 1
ATOM 653 O O . THR A 1 87 ? -15.267 11.527 16.807 1.00 97.25 87 THR A O 1
ATOM 656 N N . LEU A 1 88 ? -16.094 9.440 16.868 1.00 98.25 88 LEU A N 1
ATOM 657 C CA . LEU A 1 88 ? -15.795 9.210 18.282 1.00 98.25 88 LEU A CA 1
ATOM 658 C C . LEU A 1 88 ? -14.498 8.400 18.394 1.00 98.25 88 LEU A C 1
ATOM 660 O O . LEU A 1 88 ? -14.430 7.279 17.886 1.00 98.25 88 LEU A O 1
ATOM 664 N N . ASP A 1 89 ? -13.473 8.954 19.042 1.00 95.38 89 ASP A N 1
ATOM 665 C CA . ASP A 1 89 ? -12.193 8.265 19.194 1.00 95.38 89 ASP A CA 1
ATOM 666 C C . ASP A 1 89 ? -12.281 7.179 20.276 1.00 95.38 89 ASP A C 1
ATOM 668 O O . ASP A 1 89 ? -12.367 7.465 21.471 1.00 95.38 89 ASP A O 1
ATOM 672 N N . LEU A 1 90 ? -12.262 5.918 19.842 1.00 96.25 90 LEU A N 1
ATOM 673 C CA . LEU A 1 90 ? -12.204 4.733 20.707 1.00 96.25 90 LEU A CA 1
ATOM 674 C C . LEU A 1 90 ? -10.774 4.200 20.876 1.00 96.25 90 LEU A C 1
ATOM 676 O O . LEU A 1 90 ? -10.571 3.061 21.302 1.00 96.25 90 LEU A O 1
ATOM 680 N N . LYS A 1 91 ? -9.775 5.016 20.535 1.00 90.56 91 LYS A N 1
ATOM 681 C CA . LYS A 1 91 ? -8.350 4.721 20.669 1.00 90.56 91 LYS A CA 1
ATOM 682 C C . LYS A 1 91 ? -7.685 5.769 21.575 1.00 90.56 91 LYS A C 1
ATOM 684 O O . LYS A 1 91 ? -8.305 6.712 22.064 1.00 90.56 91 LYS A O 1
ATOM 689 N N . GLY A 1 92 ? -6.401 5.567 21.865 1.00 88.56 92 GLY A N 1
ATOM 690 C CA . GLY A 1 92 ? -5.596 6.528 22.619 1.00 88.56 92 GLY A CA 1
ATOM 691 C C . GLY A 1 92 ? -5.857 6.548 24.130 1.00 88.56 92 GLY A C 1
ATOM 692 O O . GLY A 1 92 ? -6.365 5.593 24.725 1.00 88.56 92 GLY A O 1
ATOM 693 N N . SER A 1 93 ? -5.448 7.645 24.773 1.00 91.31 93 SER A N 1
ATOM 694 C CA . SER A 1 93 ? -5.404 7.763 26.237 1.00 91.31 93 SER A CA 1
ATOM 695 C C . SER A 1 93 ? -6.789 7.876 26.877 1.00 91.31 93 SER A C 1
ATOM 697 O O . SER A 1 93 ? -7.028 7.246 27.908 1.00 91.31 93 SER A O 1
ATOM 699 N N . TYR A 1 94 ? -7.718 8.619 26.266 1.00 92.94 94 TYR A N 1
ATOM 700 C CA . TYR A 1 94 ? -9.087 8.750 26.776 1.00 92.94 94 TYR A CA 1
ATOM 701 C C . TYR A 1 94 ? -9.847 7.420 26.716 1.00 92.94 94 TYR A C 1
ATOM 703 O O . TYR A 1 94 ? -10.470 7.027 27.701 1.00 92.94 94 TYR A O 1
ATOM 711 N N . ALA A 1 95 ? -9.729 6.676 25.612 1.00 94.69 95 ALA A N 1
ATOM 712 C CA . ALA A 1 95 ? -10.327 5.347 25.499 1.00 94.69 95 ALA A CA 1
ATOM 713 C C . ALA A 1 95 ? -9.687 4.347 26.480 1.00 94.69 95 ALA A C 1
ATOM 715 O O . ALA A 1 95 ? -10.392 3.609 27.175 1.00 94.69 95 ALA A O 1
ATOM 716 N N . SER A 1 96 ? -8.358 4.385 26.628 1.00 93.62 96 SER A N 1
ATOM 717 C CA . SER A 1 96 ? -7.636 3.587 27.632 1.00 93.62 96 SER A CA 1
ATOM 718 C C . SER A 1 96 ? -8.134 3.835 29.058 1.00 93.62 96 SER A C 1
ATOM 720 O O . SER A 1 96 ? -8.311 2.889 29.834 1.00 93.62 96 SER A O 1
ATOM 722 N N . ALA A 1 97 ? -8.426 5.094 29.408 1.00 92.75 97 ALA A N 1
ATOM 723 C CA . ALA A 1 97 ? -8.930 5.459 30.732 1.00 92.75 97 ALA A CA 1
ATOM 724 C C . ALA A 1 97 ? -10.255 4.752 31.064 1.00 92.75 97 ALA A C 1
ATOM 726 O O . ALA A 1 97 ? -10.442 4.281 32.191 1.00 92.75 97 ALA A O 1
ATOM 727 N N . ILE A 1 98 ? -11.128 4.578 30.069 1.00 93.12 98 ILE A N 1
ATOM 728 C CA . ILE A 1 98 ? -12.405 3.867 30.214 1.00 93.12 98 ILE A CA 1
ATOM 729 C C . ILE A 1 98 ? -12.320 2.366 29.886 1.00 93.12 98 ILE A C 1
ATOM 731 O O . ILE A 1 98 ? -13.336 1.683 29.873 1.00 93.12 98 ILE A O 1
ATOM 735 N N . GLY A 1 99 ? -11.111 1.817 29.717 1.00 92.81 99 GLY A N 1
ATOM 736 C CA . GLY A 1 99 ? -10.875 0.371 29.639 1.00 92.81 99 GLY A CA 1
ATOM 737 C C . GLY A 1 99 ? -10.744 -0.220 28.239 1.00 92.81 99 GLY A C 1
ATOM 738 O O . GLY A 1 99 ? -10.708 -1.443 28.135 1.00 92.81 99 GLY A O 1
ATOM 739 N N . PHE A 1 100 ? -10.628 0.601 27.194 1.00 95.31 100 PHE A N 1
ATOM 740 C CA . PHE A 1 100 ? -10.265 0.121 25.860 1.00 95.31 100 PHE A CA 1
ATOM 741 C C . PHE A 1 100 ? -8.769 -0.208 25.817 1.00 95.31 100 PHE A C 1
ATOM 743 O O . PHE A 1 100 ? -7.936 0.546 26.306 1.00 95.31 100 PHE A O 1
ATOM 750 N N . GLN A 1 101 ? -8.426 -1.356 25.254 1.00 95.69 101 GLN A N 1
ATOM 751 C CA . GLN A 1 101 ? -7.086 -1.917 25.219 1.00 95.69 101 GLN A CA 1
ATOM 752 C C . GLN A 1 101 ? -6.741 -2.334 23.794 1.00 95.69 101 GLN A C 1
ATOM 754 O O . GLN A 1 101 ? -7.612 -2.687 22.993 1.00 95.69 101 GLN A O 1
ATOM 759 N N . THR A 1 102 ? -5.446 -2.313 23.501 1.00 95.12 102 THR A N 1
ATOM 760 C CA . THR A 1 102 ? -4.904 -2.632 22.184 1.00 95.12 102 THR A CA 1
ATOM 761 C C . THR A 1 102 ? -4.234 -4.000 22.205 1.00 95.12 102 THR A C 1
ATOM 763 O O . THR A 1 102 ? -3.454 -4.321 23.104 1.00 95.12 102 THR A O 1
ATOM 766 N N . LEU A 1 103 ? -4.541 -4.810 21.198 1.00 97.62 103 LEU A N 1
ATOM 767 C CA . LEU A 1 103 ? -3.866 -6.065 20.920 1.00 97.62 103 LEU A CA 1
ATOM 768 C C . LEU A 1 103 ? -2.474 -5.772 20.341 1.00 97.62 103 LEU A C 1
ATOM 770 O O . LEU A 1 103 ? -2.346 -4.916 19.467 1.00 97.62 103 LEU A O 1
ATOM 774 N N . PRO A 1 104 ? -1.429 -6.481 20.787 1.00 97.44 104 PRO A N 1
ATOM 775 C CA . PRO A 1 104 ? -0.041 -6.180 20.454 1.00 97.44 104 PRO A CA 1
ATOM 776 C C . PRO A 1 104 ? 0.384 -6.744 19.089 1.00 97.44 104 PRO A C 1
ATOM 778 O O . PRO A 1 104 ? 1.350 -7.506 18.982 1.00 97.44 104 PRO A O 1
ATOM 781 N N . ILE A 1 105 ? -0.365 -6.384 18.051 1.00 97.81 105 ILE A N 1
ATOM 782 C CA . ILE A 1 105 ? -0.116 -6.724 16.652 1.00 97.81 105 ILE A CA 1
ATOM 783 C C . ILE A 1 105 ? -0.214 -5.457 15.799 1.00 97.81 105 ILE A C 1
ATOM 785 O O . ILE A 1 105 ? -1.061 -4.603 16.048 1.00 97.81 105 ILE A O 1
ATOM 789 N N . ALA A 1 106 ? 0.646 -5.338 14.794 1.00 97.62 106 ALA A N 1
ATOM 790 C CA . ALA A 1 106 ? 0.553 -4.326 13.753 1.00 97.62 106 ALA A CA 1
ATOM 791 C C . ALA A 1 106 ? 0.096 -4.994 12.458 1.00 97.62 106 ALA A C 1
ATOM 793 O O . ALA A 1 106 ? 0.576 -6.074 12.097 1.00 97.62 106 ALA A O 1
ATOM 794 N N . LEU A 1 107 ? -0.846 -4.347 11.785 1.00 98.25 107 LEU A N 1
ATOM 795 C CA . LEU A 1 107 ? -1.513 -4.852 10.597 1.00 98.25 107 LEU A CA 1
ATOM 796 C C . LEU A 1 107 ? -1.321 -3.874 9.440 1.00 98.25 107 LEU A C 1
ATOM 798 O O . LEU A 1 107 ? -1.164 -2.678 9.669 1.00 98.25 107 LEU A O 1
ATOM 802 N N . VAL A 1 108 ? -1.357 -4.386 8.214 1.00 97.81 108 VAL A N 1
ATOM 803 C CA . VAL A 1 108 ? -1.386 -3.579 6.991 1.00 97.81 108 VAL A CA 1
ATOM 804 C C . VAL A 1 108 ? -2.355 -4.195 5.988 1.00 97.81 108 VAL A C 1
ATOM 806 O O . VAL A 1 108 ? -2.357 -5.416 5.791 1.00 97.81 108 VAL A O 1
ATOM 809 N N . TRP A 1 109 ? -3.183 -3.364 5.354 1.00 97.69 109 TRP A N 1
ATOM 810 C CA . TRP A 1 109 ? -4.080 -3.783 4.287 1.00 97.69 109 TRP A CA 1
ATOM 811 C C . TRP A 1 109 ? -3.368 -3.671 2.940 1.00 97.69 109 TRP A C 1
ATOM 813 O O . TRP A 1 109 ? -3.174 -2.580 2.395 1.00 97.69 109 TRP A O 1
ATOM 823 N N . LEU A 1 110 ? -3.024 -4.819 2.373 1.00 96.50 110 LEU A N 1
ATOM 824 C CA . LEU A 1 110 ? -2.442 -4.962 1.042 1.00 96.50 110 LEU A CA 1
ATOM 825 C C . LEU A 1 110 ? -3.524 -5.389 0.044 1.00 96.50 110 LEU A C 1
ATOM 827 O O . LEU A 1 110 ? -4.649 -5.727 0.420 1.00 96.50 110 LEU A O 1
ATOM 831 N N . ASP A 1 111 ? -3.203 -5.351 -1.246 1.00 93.44 111 ASP A N 1
ATOM 832 C CA . ASP A 1 111 ? -4.152 -5.690 -2.315 1.00 93.44 111 ASP A CA 1
ATOM 833 C C . ASP A 1 111 ? -4.655 -7.143 -2.216 1.00 93.44 111 ASP A C 1
ATOM 835 O O . ASP A 1 111 ? -5.800 -7.447 -2.543 1.00 93.44 111 ASP A O 1
ATOM 839 N N . ASP A 1 112 ? -3.819 -8.030 -1.672 1.00 94.25 112 ASP A N 1
ATOM 840 C CA . ASP A 1 112 ? -4.100 -9.441 -1.410 1.00 94.25 112 ASP A CA 1
ATOM 841 C C . ASP A 1 112 ? -4.577 -9.731 0.029 1.00 94.25 112 ASP A C 1
ATOM 843 O O . ASP A 1 112 ? -4.752 -10.893 0.400 1.00 94.25 112 ASP A O 1
ATOM 847 N N . GLY A 1 113 ? -4.862 -8.704 0.840 1.00 96.44 113 GLY A N 1
ATOM 848 C CA . GLY A 1 113 ? -5.577 -8.823 2.116 1.00 96.44 113 GLY A CA 1
ATOM 849 C C . GLY A 1 113 ? -4.878 -8.181 3.316 1.00 96.44 113 GLY A C 1
ATOM 850 O O . GLY A 1 113 ? -3.964 -7.376 3.176 1.00 96.44 113 GLY A O 1
ATOM 851 N N . MET A 1 114 ? -5.340 -8.525 4.521 1.00 98.31 114 MET A N 1
ATOM 852 C CA . MET A 1 114 ? -4.807 -7.987 5.775 1.00 98.31 114 MET A CA 1
ATOM 853 C C . MET A 1 114 ? -3.646 -8.846 6.282 1.00 98.31 114 MET A C 1
ATOM 855 O O . MET A 1 114 ? -3.845 -10.031 6.543 1.00 98.31 114 MET A O 1
ATOM 859 N N . PHE A 1 115 ? -2.460 -8.267 6.465 1.00 98.62 115 PHE A N 1
ATOM 860 C CA . PHE A 1 115 ? -1.257 -8.990 6.897 1.00 98.62 115 PHE A CA 1
ATOM 861 C C . PHE A 1 115 ? -0.679 -8.441 8.196 1.00 98.62 115 PHE A C 1
ATOM 863 O O . PHE A 1 115 ? -0.773 -7.249 8.478 1.00 98.62 115 PHE A O 1
ATOM 870 N N . VAL A 1 116 ? -0.042 -9.316 8.975 1.00 98.62 116 VAL A N 1
ATOM 871 C CA . VAL A 1 116 ? 0.653 -8.939 10.212 1.00 98.62 116 VAL A CA 1
ATOM 872 C C . VAL A 1 116 ? 2.087 -8.523 9.899 1.00 98.62 116 VAL A C 1
ATOM 874 O O . VAL A 1 116 ? 2.889 -9.330 9.427 1.00 98.62 116 VAL A O 1
ATOM 877 N N . THR A 1 117 ? 2.431 -7.276 10.207 1.00 98.06 117 THR A N 1
ATOM 878 C CA . THR A 1 117 ? 3.779 -6.718 9.997 1.00 98.06 117 THR A CA 1
ATOM 879 C C . THR A 1 117 ? 4.613 -6.724 11.265 1.00 98.06 117 THR A C 1
ATOM 881 O O . THR A 1 117 ? 5.841 -6.758 11.196 1.00 98.06 117 THR A O 1
ATOM 884 N N . ALA A 1 118 ? 3.966 -6.725 12.430 1.00 98.06 118 ALA A N 1
ATOM 885 C CA . ALA A 1 118 ? 4.651 -6.831 13.704 1.00 98.06 118 ALA A CA 1
ATOM 886 C C . ALA A 1 118 ? 3.773 -7.480 14.774 1.00 98.06 118 ALA A C 1
ATOM 888 O O . ALA A 1 118 ? 2.551 -7.360 14.735 1.00 98.06 118 ALA A O 1
ATOM 889 N N . ALA A 1 119 ? 4.384 -8.145 15.751 1.00 98.31 119 ALA A N 1
ATOM 890 C CA . ALA A 1 119 ? 3.674 -8.702 16.898 1.00 98.31 119 ALA A CA 1
ATOM 891 C C . ALA A 1 119 ? 4.595 -8.856 18.115 1.00 98.31 119 ALA A C 1
ATOM 893 O O . ALA A 1 119 ? 5.806 -9.019 17.965 1.00 98.31 119 ALA A O 1
ATOM 894 N N . LEU A 1 120 ? 4.043 -8.843 19.333 1.00 97.69 120 LEU A N 1
ATOM 895 C CA . LEU A 1 120 ? 4.815 -9.216 20.527 1.00 97.69 120 LEU A CA 1
ATOM 896 C C . LEU A 1 120 ? 5.350 -10.652 20.412 1.00 97.69 120 LEU A C 1
ATOM 898 O O . LEU A 1 120 ? 4.724 -11.508 19.792 1.00 97.69 120 LEU A O 1
ATOM 902 N N . GLN A 1 121 ? 6.483 -10.928 21.066 1.00 95.44 121 GLN A N 1
ATOM 903 C CA . GLN A 1 121 ? 7.213 -12.204 20.972 1.00 95.44 121 GLN A CA 1
ATOM 904 C C . GLN A 1 121 ? 6.350 -13.480 21.103 1.00 95.44 121 GLN A C 1
ATOM 906 O O . GLN A 1 121 ? 6.508 -14.369 20.265 1.00 95.44 121 GLN A O 1
ATOM 911 N N . PRO A 1 122 ? 5.390 -13.598 22.048 1.00 96.56 122 PRO A N 1
ATOM 912 C CA . PRO A 1 122 ? 4.515 -14.777 22.127 1.00 96.56 122 PRO A CA 1
ATOM 913 C C . PRO A 1 122 ? 3.656 -15.022 20.875 1.00 96.56 122 PRO A C 1
ATOM 915 O O . PRO A 1 122 ? 3.189 -16.136 20.655 1.00 96.56 122 PRO A O 1
ATOM 918 N N . TYR A 1 123 ? 3.456 -13.992 20.051 1.00 98.12 123 TYR A N 1
ATOM 919 C CA . TYR A 1 123 ? 2.654 -14.015 18.829 1.00 98.12 123 TYR A CA 1
ATOM 920 C C . TYR A 1 123 ? 3.510 -13.868 17.561 1.00 98.12 123 TYR A C 1
ATOM 922 O O . TYR A 1 123 ? 2.961 -13.689 16.476 1.00 98.12 123 TYR A O 1
ATOM 930 N N . ALA A 1 124 ? 4.842 -13.976 17.660 1.00 96.94 124 ALA A N 1
ATOM 931 C CA . ALA A 1 124 ? 5.762 -13.773 16.535 1.00 96.94 124 ALA A CA 1
ATOM 932 C C . ALA A 1 124 ? 5.479 -14.694 15.333 1.00 96.94 124 ALA A C 1
ATOM 934 O O . ALA A 1 124 ? 5.728 -14.303 14.198 1.00 96.94 124 ALA A O 1
ATOM 935 N N . ARG A 1 125 ? 4.885 -15.880 15.555 1.00 97.12 125 ARG A N 1
ATOM 936 C CA . ARG A 1 125 ? 4.445 -16.791 14.480 1.00 97.12 125 ARG A CA 1
ATOM 937 C C . ARG A 1 125 ? 3.438 -16.142 13.515 1.00 97.12 125 ARG A C 1
ATOM 939 O O . ARG A 1 125 ? 3.355 -16.567 12.370 1.00 97.12 125 ARG A O 1
ATOM 946 N N . ALA A 1 126 ? 2.672 -15.146 13.963 1.00 98.38 126 ALA A N 1
ATOM 947 C CA . ALA A 1 126 ? 1.712 -14.441 13.117 1.00 98.38 126 ALA A CA 1
ATOM 948 C C . ALA A 1 126 ? 2.380 -13.471 12.130 1.00 98.38 126 ALA A C 1
ATOM 950 O O . ALA A 1 126 ? 1.795 -13.162 11.097 1.00 98.38 126 ALA A O 1
ATOM 951 N N . VAL A 1 127 ? 3.592 -12.991 12.413 1.00 98.12 127 VAL A N 1
ATOM 952 C CA . VAL A 1 127 ? 4.288 -12.020 11.559 1.00 98.12 127 VAL A CA 1
ATOM 953 C C . VAL A 1 127 ? 4.536 -12.620 10.169 1.00 98.12 127 VAL A C 1
ATOM 955 O O . VAL A 1 127 ? 5.022 -13.742 10.048 1.00 98.12 127 VAL A O 1
ATOM 958 N N . GLY A 1 128 ? 4.187 -11.880 9.113 1.00 97.38 128 GLY A N 1
ATOM 959 C CA . GLY A 1 128 ? 4.284 -12.346 7.724 1.00 97.38 128 GLY A CA 1
ATOM 960 C C . GLY A 1 128 ? 3.084 -13.161 7.227 1.00 97.38 128 GLY A C 1
ATOM 961 O O . GLY A 1 128 ? 3.083 -13.598 6.078 1.00 97.38 128 GLY A O 1
ATOM 962 N N . THR A 1 129 ? 2.061 -13.378 8.060 1.00 98.44 129 THR A N 1
ATOM 963 C CA . THR A 1 129 ? 0.868 -14.164 7.702 1.00 98.44 129 THR A CA 1
ATOM 964 C C . THR A 1 129 ? -0.360 -13.281 7.483 1.00 98.44 129 THR A C 1
ATOM 966 O O . THR A 1 129 ? -0.436 -12.156 7.987 1.00 98.44 129 THR A O 1
ATOM 969 N N . GLN A 1 130 ? -1.320 -13.791 6.712 1.00 98.69 130 GLN A N 1
ATOM 970 C CA . GLN A 1 130 ? -2.590 -13.124 6.442 1.00 98.69 130 GLN A CA 1
ATOM 971 C C . GLN A 1 130 ? -3.551 -13.346 7.616 1.00 98.69 130 GLN A C 1
ATOM 973 O O . GLN A 1 130 ? -3.768 -14.485 8.021 1.00 98.69 130 GLN A O 1
ATOM 978 N N . LEU A 1 131 ? -4.177 -12.296 8.142 1.00 98.81 131 LEU A N 1
ATOM 979 C CA . LEU A 1 131 ? -5.287 -12.412 9.087 1.00 98.81 131 LEU A CA 1
ATOM 980 C C . LEU A 1 131 ? -6.569 -12.757 8.316 1.00 98.81 131 LEU A C 1
ATOM 982 O O . LEU A 1 131 ? -7.061 -11.946 7.533 1.00 98.81 131 LEU A O 1
ATOM 986 N N . VAL A 1 132 ? -7.123 -13.951 8.542 1.00 98.75 132 VAL A N 1
ATOM 987 C CA . VAL A 1 132 ? -8.281 -14.464 7.783 1.00 98.75 132 VAL A CA 1
ATOM 988 C C . VAL A 1 132 ? -9.569 -14.543 8.599 1.00 98.75 132 VAL A C 1
ATOM 990 O O . VAL A 1 132 ? -10.651 -14.516 8.011 1.00 98.75 132 VAL A O 1
ATOM 993 N N . ALA A 1 133 ? -9.484 -14.582 9.933 1.00 98.81 133 ALA A N 1
ATOM 994 C CA . ALA A 1 133 ? -10.650 -14.499 10.811 1.00 98.81 133 ALA A CA 1
ATOM 995 C C . ALA A 1 133 ? -10.308 -13.938 12.201 1.00 98.81 133 ALA A C 1
ATOM 997 O O . ALA A 1 133 ? -9.187 -14.082 12.689 1.00 98.81 133 ALA A O 1
ATOM 998 N N . VAL A 1 134 ? -11.301 -13.343 12.865 1.00 98.81 134 VAL A N 1
ATOM 999 C CA . VAL A 1 134 ? -11.231 -12.863 14.256 1.00 98.81 134 VAL A CA 1
ATOM 1000 C C . VAL A 1 134 ? -12.478 -13.349 14.982 1.00 98.81 134 VAL A C 1
ATOM 1002 O O . VAL A 1 134 ? -13.577 -13.204 14.461 1.00 98.81 134 VAL A O 1
ATOM 1005 N N . GLY A 1 135 ? -12.343 -13.975 16.153 1.00 97.62 135 GLY A N 1
ATOM 1006 C CA . GLY A 1 135 ? -13.513 -14.513 16.857 1.00 97.62 135 GLY A CA 1
ATOM 1007 C C . GLY A 1 135 ? -14.212 -15.675 16.140 1.00 97.62 135 GLY A C 1
ATOM 1008 O O . GLY A 1 135 ? -15.343 -16.004 16.478 1.00 97.62 135 GLY A O 1
ATOM 1009 N N . GLY A 1 136 ? -13.570 -16.271 15.128 1.00 97.25 136 GLY A N 1
ATOM 1010 C CA . GLY A 1 136 ? -14.199 -17.214 14.195 1.00 97.25 136 GLY A CA 1
ATOM 1011 C C . GLY A 1 136 ? -14.997 -16.548 13.063 1.00 97.25 136 GLY A C 1
ATOM 1012 O O . GLY A 1 136 ? -15.468 -17.245 12.167 1.00 97.25 136 GLY A O 1
ATOM 1013 N N . MET A 1 137 ? -15.122 -15.218 13.061 1.00 98.62 137 MET A N 1
ATOM 1014 C CA . MET A 1 137 ? -15.750 -14.456 11.984 1.00 98.62 137 MET A CA 1
ATOM 1015 C C . MET A 1 137 ? -14.739 -14.195 10.852 1.00 98.62 137 MET A C 1
ATOM 1017 O O . MET A 1 137 ? -13.655 -13.673 11.131 1.00 98.62 137 MET A O 1
ATOM 1021 N N . PRO A 1 138 ? -15.063 -14.511 9.582 1.00 98.62 138 PRO A N 1
ATOM 1022 C CA . PRO A 1 138 ? -14.202 -14.218 8.435 1.00 98.62 138 PRO A CA 1
ATOM 1023 C C . PRO A 1 138 ? -13.838 -12.732 8.324 1.00 98.62 138 PRO A C 1
ATOM 1025 O O . PRO A 1 138 ? -14.682 -11.865 8.547 1.00 98.62 138 PRO A O 1
ATOM 1028 N N . ILE A 1 139 ? -12.598 -12.423 7.932 1.00 98.31 139 ILE A N 1
ATOM 1029 C CA . ILE A 1 139 ? -12.054 -11.053 7.974 1.00 98.31 139 ILE A CA 1
ATOM 1030 C C . ILE A 1 139 ? -12.879 -10.036 7.172 1.00 98.31 139 ILE A C 1
ATOM 1032 O O . ILE A 1 139 ? -13.019 -8.892 7.591 1.00 98.31 139 ILE A O 1
ATOM 1036 N N . ASN A 1 140 ? -13.495 -10.442 6.060 1.00 97.06 140 ASN A N 1
ATOM 1037 C CA . ASN A 1 140 ? -14.386 -9.575 5.287 1.00 97.06 140 ASN A CA 1
ATOM 1038 C C . ASN A 1 140 ? -15.641 -9.162 6.077 1.00 97.06 140 ASN A C 1
ATOM 1040 O O . ASN A 1 140 ? -16.047 -8.005 6.008 1.00 97.06 140 ASN A O 1
ATOM 1044 N N . GLN A 1 141 ? -16.227 -10.073 6.857 1.00 98.56 141 GLN A N 1
ATOM 1045 C CA . GLN A 1 141 ? -17.357 -9.775 7.741 1.00 98.56 141 GLN A CA 1
ATOM 1046 C C . GLN A 1 141 ? -16.917 -8.925 8.938 1.00 98.56 141 GLN A C 1
ATOM 1048 O O . GLN A 1 141 ? -17.633 -8.010 9.335 1.00 98.56 141 GLN A O 1
ATOM 1053 N N . VAL A 1 142 ? -15.711 -9.161 9.465 1.00 98.62 142 VAL A N 1
ATOM 1054 C CA . VAL A 1 142 ? -15.141 -8.324 10.532 1.00 98.62 142 VAL A CA 1
ATOM 1055 C C . VAL A 1 142 ? -14.981 -6.880 10.057 1.00 98.62 142 VAL A C 1
ATOM 1057 O O . VAL A 1 142 ? -15.376 -5.954 10.758 1.00 98.62 142 VAL A O 1
ATOM 1060 N N . VAL A 1 143 ? -14.455 -6.672 8.850 1.00 98.19 143 VAL A N 1
ATOM 1061 C CA . VAL A 1 143 ? -14.288 -5.333 8.260 1.00 98.19 143 VAL A CA 1
ATOM 1062 C C . VAL A 1 143 ? -15.636 -4.663 8.010 1.00 98.19 143 VAL A C 1
ATOM 1064 O O . VAL A 1 143 ? -15.777 -3.476 8.281 1.00 98.19 143 VAL A O 1
ATOM 1067 N N . GLN A 1 144 ? -16.652 -5.412 7.571 1.00 98.25 144 GLN A N 1
ATOM 1068 C CA . GLN A 1 144 ? -18.021 -4.896 7.465 1.00 98.25 144 GLN A CA 1
ATOM 1069 C C . GLN A 1 144 ? -18.580 -4.464 8.828 1.00 98.25 144 GLN A C 1
ATOM 1071 O O . GLN A 1 144 ? -19.205 -3.410 8.922 1.00 98.25 144 GLN A O 1
ATOM 1076 N N . ALA A 1 145 ? -18.325 -5.226 9.895 1.00 98.62 145 ALA A N 1
ATOM 1077 C CA . ALA A 1 145 ? -18.715 -4.834 11.247 1.00 98.62 145 ALA A CA 1
ATOM 1078 C C . ALA A 1 145 ? -17.966 -3.568 11.700 1.00 98.62 145 ALA A C 1
ATOM 1080 O O . ALA A 1 145 ? -18.583 -2.635 12.212 1.00 98.62 145 ALA A O 1
ATOM 1081 N N . LEU A 1 146 ? -16.656 -3.487 11.455 1.00 98.38 146 LEU A N 1
ATOM 1082 C CA . LEU A 1 146 ? -15.846 -2.306 11.767 1.00 98.38 146 LEU A CA 1
ATOM 1083 C C . LEU A 1 146 ? -16.284 -1.062 10.991 1.00 98.38 146 LEU A C 1
ATOM 1085 O O . LEU A 1 146 ? -16.284 0.028 11.560 1.00 98.38 146 LEU A O 1
ATOM 1089 N N . ALA A 1 147 ? -16.721 -1.213 9.739 1.00 98.44 147 ALA A N 1
ATOM 1090 C CA . ALA A 1 147 ? -17.249 -0.116 8.930 1.00 98.44 147 ALA A CA 1
ATOM 1091 C C . ALA A 1 147 ? -18.457 0.574 9.588 1.00 98.44 147 ALA A C 1
ATOM 1093 O O . ALA A 1 147 ? -18.704 1.745 9.327 1.00 98.44 147 ALA A O 1
ATOM 1094 N N . THR A 1 148 ? -19.183 -0.106 10.484 1.00 98.25 148 THR A N 1
ATOM 1095 C CA . THR A 1 148 ? -20.281 0.521 11.239 1.00 98.25 148 THR A CA 1
ATOM 1096 C C . THR A 1 148 ? -19.800 1.492 12.318 1.00 98.25 148 THR A C 1
ATOM 1098 O O . THR A 1 148 ? -20.576 2.337 12.742 1.00 98.25 148 THR A O 1
ATOM 1101 N N . VAL A 1 149 ? -18.546 1.378 12.770 1.00 98.19 149 VAL A N 1
ATOM 1102 C CA . VAL A 1 149 ? -17.937 2.190 13.844 1.00 98.19 149 VAL A CA 1
ATOM 1103 C C . VAL A 1 149 ? -16.960 3.222 13.281 1.00 98.19 149 VAL A C 1
ATOM 1105 O O . VAL A 1 149 ? -16.741 4.276 13.874 1.00 98.19 149 VAL A O 1
ATOM 1108 N N . ILE A 1 150 ? -16.336 2.909 12.147 1.00 98.12 150 ILE A N 1
ATOM 1109 C CA . ILE A 1 150 ? -15.428 3.803 11.435 1.00 98.12 150 ILE A CA 1
ATOM 1110 C C . ILE A 1 150 ? -16.278 4.791 10.636 1.00 98.12 150 ILE A C 1
ATOM 1112 O O . ILE A 1 150 ? -16.956 4.389 9.694 1.00 98.12 150 ILE A O 1
ATOM 1116 N N . SER A 1 151 ? -16.216 6.084 10.945 1.00 97.75 151 SER A N 1
ATOM 1117 C CA . SER A 1 151 ? -16.806 7.095 10.062 1.00 97.75 151 SER A CA 1
ATOM 1118 C C . SER A 1 151 ? -16.035 7.140 8.743 1.00 97.75 151 SER A C 1
ATOM 1120 O O . SER A 1 151 ? -14.808 7.266 8.738 1.00 97.75 151 SER A O 1
ATOM 1122 N N . HIS A 1 152 ? -16.739 7.015 7.621 1.00 97.12 152 HIS A N 1
ATOM 1123 C CA . HIS A 1 152 ? -16.125 6.891 6.302 1.00 97.12 152 HIS A CA 1
ATOM 1124 C C . HIS A 1 152 ? -17.058 7.376 5.188 1.00 97.12 152 HIS A C 1
ATOM 1126 O O . HIS A 1 152 ? -18.270 7.465 5.366 1.00 97.12 152 HIS A O 1
ATOM 1132 N N . GLU A 1 153 ? -16.465 7.648 4.024 1.00 95.56 153 GLU A N 1
ATOM 1133 C CA . GLU A 1 153 ? -17.172 8.013 2.785 1.00 95.56 153 GLU A CA 1
ATOM 1134 C C . GLU A 1 153 ? -16.913 7.008 1.645 1.00 95.56 153 GLU A C 1
ATOM 1136 O O . GLU A 1 153 ? -17.581 7.053 0.612 1.00 95.56 153 GLU A O 1
ATOM 1141 N N . ASN A 1 154 ? -15.934 6.109 1.815 1.00 97.19 154 ASN A N 1
ATOM 1142 C CA . ASN A 1 154 ? -15.569 5.069 0.855 1.00 97.19 154 ASN A CA 1
ATOM 1143 C C . ASN A 1 154 ? -14.846 3.891 1.537 1.00 97.19 154 ASN A C 1
ATOM 1145 O O . ASN A 1 154 ? -14.379 3.989 2.674 1.00 97.19 154 ASN A O 1
ATOM 1149 N N . ASP A 1 155 ? -14.703 2.794 0.793 1.00 97.06 155 ASP A N 1
ATOM 1150 C CA . ASP A 1 155 ? -14.071 1.560 1.268 1.00 97.06 155 ASP A CA 1
ATOM 1151 C C . ASP A 1 155 ? -12.552 1.677 1.471 1.00 97.06 155 ASP A C 1
ATOM 1153 O O . ASP A 1 155 ? -11.982 0.906 2.242 1.00 97.06 155 ASP A O 1
ATOM 1157 N N . GLN A 1 156 ? -11.871 2.613 0.798 1.00 97.81 156 GLN A N 1
ATOM 1158 C CA . GLN A 1 156 ? -10.420 2.786 0.962 1.00 97.81 156 GLN A CA 1
ATOM 1159 C C . GLN A 1 156 ? -10.097 3.260 2.377 1.00 97.81 156 GLN A C 1
ATOM 1161 O O . GLN A 1 156 ? -9.206 2.711 3.027 1.00 97.81 156 GLN A O 1
ATOM 1166 N N . TRP A 1 157 ? -10.883 4.207 2.894 1.00 98.25 157 TRP A N 1
ATOM 1167 C CA . TRP A 1 157 ? -10.747 4.657 4.273 1.00 98.25 157 TRP A CA 1
ATOM 1168 C C . TRP A 1 157 ? -11.097 3.566 5.279 1.00 98.25 157 TRP A C 1
ATOM 1170 O O . TRP A 1 157 ? -10.387 3.400 6.267 1.00 98.25 157 TRP A O 1
ATOM 1180 N N . VAL A 1 158 ? -12.135 2.765 5.010 1.00 98.38 158 VAL A N 1
ATOM 1181 C CA . VAL A 1 158 ? -12.474 1.611 5.860 1.00 98.38 158 VAL A CA 1
ATOM 1182 C C . VAL A 1 158 ? -11.301 0.636 5.939 1.00 98.38 158 VAL A C 1
ATOM 1184 O O . VAL A 1 158 ? -10.952 0.207 7.038 1.00 98.38 158 VAL A O 1
ATOM 1187 N N . ARG A 1 159 ? -10.657 0.310 4.810 1.00 97.50 159 ARG A N 1
ATOM 1188 C CA . ARG A 1 159 ? -9.482 -0.580 4.771 1.00 97.50 159 ARG A CA 1
ATOM 1189 C C . ARG A 1 159 ? -8.321 -0.015 5.582 1.00 97.50 159 ARG A C 1
ATOM 1191 O O . ARG A 1 159 ? -7.817 -0.715 6.456 1.00 97.50 159 ARG A O 1
ATOM 1198 N N . TYR A 1 160 ? -7.967 1.249 5.348 1.00 97.94 160 TYR A N 1
ATOM 1199 C CA . TYR A 1 160 ? -6.884 1.926 6.064 1.00 97.94 160 TYR A CA 1
ATOM 1200 C C . TYR A 1 160 ? -7.143 1.988 7.576 1.00 97.94 160 TYR A C 1
ATOM 1202 O O . TYR A 1 160 ? -6.307 1.604 8.388 1.00 97.94 160 TYR A O 1
ATOM 1210 N N . MET A 1 161 ? -8.345 2.398 7.984 1.00 98.06 161 MET A N 1
ATOM 1211 C CA . MET A 1 161 ? -8.691 2.512 9.401 1.00 98.06 161 MET A CA 1
ATOM 1212 C C . MET A 1 161 ? -8.859 1.151 10.083 1.00 98.06 161 MET A C 1
ATOM 1214 O O . MET A 1 161 ? -8.592 1.037 11.284 1.00 98.06 161 MET A O 1
ATOM 1218 N N . SER A 1 162 ? -9.239 0.105 9.342 1.00 97.81 162 SER A N 1
ATOM 1219 C CA . SER A 1 162 ? -9.335 -1.261 9.873 1.00 97.81 162 SER A CA 1
ATOM 1220 C C . SER A 1 162 ? -7.993 -1.777 10.388 1.00 97.81 162 SER A C 1
ATOM 1222 O O . SER A 1 162 ? -7.992 -2.505 11.376 1.00 97.81 162 SER A O 1
ATOM 1224 N N . GLU A 1 163 ? -6.863 -1.354 9.806 1.00 97.31 163 GLU A N 1
ATOM 1225 C CA . GLU A 1 163 ? -5.511 -1.688 10.293 1.00 97.31 163 GLU A CA 1
ATOM 1226 C C . GLU A 1 163 ? -5.334 -1.343 11.777 1.00 97.31 163 GLU A C 1
ATOM 1228 O O . GLU A 1 163 ? -4.735 -2.104 12.534 1.00 97.31 163 GLU A O 1
ATOM 1233 N N . GLN A 1 164 ? -5.927 -0.230 12.220 1.00 95.50 164 GLN A N 1
ATOM 1234 C CA . GLN A 1 164 ? -5.877 0.210 13.612 1.00 95.50 164 GLN A CA 1
ATOM 1235 C C . GLN A 1 164 ? -7.051 -0.328 14.434 1.00 95.50 164 GLN A C 1
ATOM 1237 O O . GLN A 1 164 ? -6.857 -0.790 15.556 1.00 95.50 164 GLN A O 1
ATOM 1242 N N . TYR A 1 165 ? -8.277 -0.281 13.907 1.00 97.19 165 TYR A N 1
ATOM 1243 C CA . TYR A 1 165 ? -9.476 -0.660 14.665 1.00 97.19 165 TYR A CA 1
ATOM 1244 C C . TYR A 1 165 ? -9.538 -2.164 14.980 1.00 97.19 165 TYR A C 1
ATOM 1246 O O . TYR A 1 165 ? -10.032 -2.531 16.044 1.00 97.19 165 TYR A O 1
ATOM 1254 N N . LEU A 1 166 ? -8.964 -3.029 14.131 1.00 97.19 166 LEU A N 1
ATOM 1255 C CA . LEU A 1 166 ? -8.832 -4.470 14.402 1.00 97.19 166 LEU A CA 1
ATOM 1256 C C . LEU A 1 166 ? -7.992 -4.781 15.644 1.00 97.19 166 LEU A C 1
ATOM 1258 O O . LEU A 1 166 ? -8.127 -5.854 16.226 1.00 97.19 166 LEU A O 1
ATOM 1262 N N . THR A 1 167 ? -7.130 -3.857 16.065 1.00 96.81 167 THR A N 1
ATOM 1263 C CA . THR A 1 167 ? -6.325 -4.025 17.279 1.00 96.81 167 THR A CA 1
ATOM 1264 C C . THR A 1 167 ? -7.094 -3.634 18.545 1.00 96.81 167 THR A C 1
ATOM 1266 O O . THR A 1 167 ? -6.665 -3.968 19.644 1.00 96.81 167 THR A O 1
ATOM 1269 N N . GLY A 1 168 ? -8.237 -2.949 18.431 1.00 97.31 168 GLY A N 1
ATOM 1270 C CA . GLY A 1 168 ? -9.036 -2.505 19.573 1.00 97.31 168 GLY A CA 1
ATOM 1271 C C . GLY A 1 168 ? -9.877 -3.637 20.155 1.00 97.31 168 GLY A C 1
ATOM 1272 O O . GLY A 1 168 ? -10.965 -3.928 19.662 1.00 97.31 168 GLY A O 1
ATOM 1273 N N . MET A 1 169 ? -9.420 -4.246 21.247 1.00 97.38 169 MET A N 1
ATOM 1274 C CA . MET A 1 169 ? -10.078 -5.410 21.846 1.00 97.38 169 MET A CA 1
ATOM 1275 C C . MET A 1 169 ? -11.540 -5.135 22.227 1.00 97.38 169 MET A C 1
ATOM 1277 O O . MET A 1 169 ? -12.432 -5.908 21.883 1.00 97.38 169 MET A O 1
ATOM 1281 N N . GLN A 1 170 ? -11.806 -4.011 22.894 1.00 97.38 170 GLN A N 1
ATOM 1282 C CA . GLN A 1 170 ? -13.159 -3.637 23.316 1.00 97.38 170 GLN A CA 1
ATOM 1283 C C . GLN A 1 170 ? -14.040 -3.208 22.137 1.00 97.38 170 GLN A C 1
ATOM 1285 O O . GLN A 1 170 ? -15.253 -3.368 22.219 1.00 97.38 170 GLN A O 1
ATOM 1290 N N . ILE A 1 171 ? -13.458 -2.746 21.025 1.00 98.25 171 ILE A N 1
ATOM 1291 C CA . ILE A 1 171 ? -14.209 -2.492 19.785 1.00 98.25 171 ILE A CA 1
ATOM 1292 C C . ILE A 1 171 ? -14.715 -3.827 19.223 1.00 98.25 171 ILE A C 1
ATOM 1294 O O . ILE A 1 171 ? -15.900 -3.972 18.936 1.00 98.25 171 ILE A O 1
ATOM 1298 N N . LEU A 1 172 ? -13.841 -4.839 19.140 1.00 98.50 172 LEU A N 1
ATOM 1299 C CA . LEU A 1 172 ? -14.212 -6.181 18.675 1.00 98.50 172 LEU A CA 1
ATOM 1300 C C . LEU A 1 172 ? -15.267 -6.842 19.573 1.00 98.50 172 LEU A C 1
ATOM 1302 O O . LEU A 1 172 ? -16.179 -7.497 19.071 1.00 98.50 172 LEU A O 1
ATOM 1306 N N . GLN A 1 173 ? -15.156 -6.668 20.892 1.00 97.25 173 GLN A N 1
ATOM 1307 C CA . GLN A 1 173 ? -16.133 -7.183 21.857 1.00 97.25 173 GLN A CA 1
ATOM 1308 C C . GLN A 1 173 ? -17.470 -6.441 21.781 1.00 97.25 173 GLN A C 1
ATOM 1310 O O . GLN A 1 173 ? -18.520 -7.078 21.782 1.00 97.25 173 GLN A O 1
ATOM 1315 N N . GLY A 1 174 ? -17.440 -5.109 21.667 1.00 97.06 174 GLY A N 1
ATOM 1316 C CA . GLY A 1 174 ? -18.640 -4.283 21.533 1.00 97.06 174 GLY A CA 1
ATOM 1317 C C . GLY A 1 174 ? -19.402 -4.524 20.228 1.00 97.06 174 GLY A C 1
ATOM 1318 O O . GLY A 1 174 ? -20.617 -4.375 20.201 1.00 97.06 174 GLY A O 1
ATOM 1319 N N . LEU A 1 175 ? -18.705 -4.949 19.168 1.00 97.88 175 LEU A N 1
ATOM 1320 C CA . LEU A 1 175 ? -19.300 -5.407 17.907 1.00 97.88 175 LEU A CA 1
ATOM 1321 C C . LEU A 1 175 ? -19.712 -6.883 17.910 1.00 97.88 175 LEU A C 1
ATOM 1323 O O . LEU A 1 175 ? -20.225 -7.371 16.906 1.00 97.88 175 LEU A O 1
ATOM 1327 N N . HIS A 1 176 ? -19.453 -7.609 19.000 1.00 96.94 176 HIS A N 1
ATOM 1328 C CA . HIS A 1 176 ? -19.648 -9.057 19.096 1.00 96.94 176 HIS A CA 1
ATOM 1329 C C . HIS A 1 176 ? -18.885 -9.867 18.034 1.00 96.94 176 HIS A C 1
ATOM 1331 O O . HIS A 1 176 ? -19.239 -11.009 17.744 1.00 96.94 176 HIS A O 1
ATOM 1337 N N . VAL A 1 177 ? -17.809 -9.299 17.479 1.00 98.25 177 VAL A N 1
ATOM 1338 C CA . VAL A 1 177 ? -16.845 -10.037 16.652 1.00 98.25 177 VAL A CA 1
ATOM 1339 C C . VAL A 1 177 ? -16.093 -11.031 17.529 1.00 98.25 177 VAL A C 1
ATOM 1341 O O . VAL A 1 177 ? -15.895 -12.173 17.137 1.00 98.25 177 VAL A O 1
ATOM 1344 N N . ALA A 1 178 ? -15.705 -10.609 18.733 1.00 96.31 178 ALA A N 1
ATOM 1345 C CA . ALA A 1 178 ? -15.085 -11.457 19.740 1.00 96.31 178 ALA A CA 1
ATOM 1346 C C . ALA A 1 178 ? -15.967 -11.539 20.992 1.00 96.31 178 ALA A C 1
ATOM 1348 O O . ALA A 1 178 ? -16.679 -10.596 21.332 1.00 96.31 178 ALA A O 1
ATOM 1349 N N . GLN A 1 179 ? -15.897 -12.664 21.702 1.00 93.19 179 GLN A N 1
ATOM 1350 C CA . GLN A 1 179 ? -16.561 -12.804 22.998 1.00 93.19 179 GLN A CA 1
ATOM 1351 C C . GLN A 1 179 ? -15.892 -11.908 24.050 1.00 93.19 179 GLN A C 1
ATOM 1353 O O . GLN A 1 179 ? -14.693 -11.619 23.977 1.00 93.19 179 GLN A O 1
ATOM 1358 N N . VAL A 1 180 ? -16.663 -11.495 25.056 1.00 91.62 180 VAL A N 1
ATOM 1359 C CA . VAL A 1 180 ? -16.120 -10.781 26.219 1.00 91.62 180 VAL A CA 1
ATOM 1360 C C . VAL A 1 180 ? -15.191 -11.722 26.994 1.00 91.62 180 VAL A C 1
ATOM 1362 O O . VAL A 1 180 ? -15.576 -12.833 27.352 1.00 91.62 180 VAL A O 1
ATOM 1365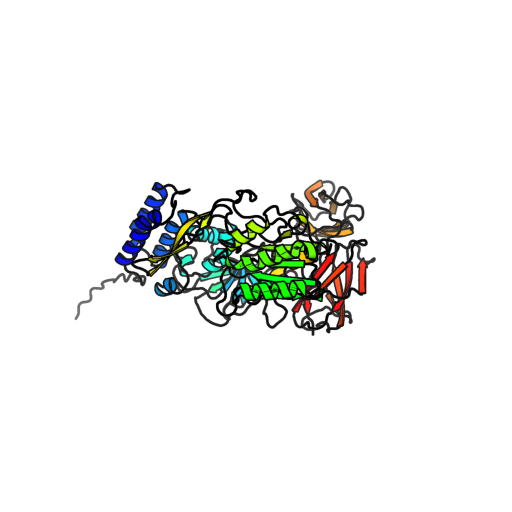 N N . GLY A 1 181 ? -13.963 -11.277 27.245 1.00 91.19 181 GLY A N 1
ATOM 1366 C CA . GLY A 1 181 ? -12.906 -12.053 27.896 1.00 91.19 181 GLY A CA 1
ATOM 1367 C C . GLY A 1 181 ? -11.575 -11.305 27.883 1.00 91.19 181 GLY A C 1
ATOM 1368 O O . GLY A 1 181 ? -11.557 -10.127 27.538 1.00 91.19 181 GLY A O 1
ATOM 1369 N N . ASP A 1 182 ? -10.482 -11.995 28.223 1.00 94.56 182 ASP A N 1
ATOM 1370 C CA . ASP A 1 182 ? -9.123 -11.423 28.321 1.00 94.56 182 ASP A CA 1
ATOM 1371 C C . ASP A 1 182 ? -8.249 -11.676 27.075 1.00 94.56 182 ASP A C 1
ATOM 1373 O O . ASP A 1 182 ? -7.133 -11.169 26.968 1.00 94.56 182 ASP A O 1
ATOM 1377 N N . VAL A 1 183 ? -8.757 -12.459 26.119 1.00 97.50 183 VAL A N 1
ATOM 1378 C CA . VAL A 1 183 ? -8.070 -12.815 24.870 1.00 97.50 183 VAL A CA 1
ATOM 1379 C C . VAL A 1 183 ? -9.019 -12.737 23.680 1.00 97.50 183 VAL A C 1
ATOM 1381 O O . VAL A 1 183 ? -10.225 -12.937 23.820 1.00 97.50 183 VAL A O 1
ATOM 1384 N N . VAL A 1 184 ? -8.461 -12.495 22.496 1.00 98.44 184 VAL A N 1
ATOM 1385 C CA . VAL A 1 184 ? -9.170 -12.532 21.215 1.00 98.44 184 VAL A CA 1
ATOM 1386 C C . VAL A 1 184 ? -8.573 -13.642 20.345 1.00 98.44 184 VAL A C 1
ATOM 1388 O O . VAL A 1 184 ? -7.385 -13.569 20.018 1.00 98.44 184 VAL A O 1
ATOM 1391 N N . PRO A 1 185 ? -9.351 -14.664 19.941 1.00 98.50 185 PRO A N 1
ATOM 1392 C CA . PRO A 1 185 ? -8.872 -15.654 18.989 1.00 98.50 185 PRO A CA 1
ATOM 1393 C C . PRO A 1 185 ? -8.748 -15.019 17.601 1.00 98.50 185 PRO A C 1
ATOM 1395 O O . PRO A 1 185 ? -9.717 -14.471 17.073 1.00 98.50 185 PRO A O 1
ATOM 1398 N N . MET A 1 186 ? -7.567 -15.115 17.002 1.00 98.81 186 MET A N 1
ATOM 1399 C CA . MET A 1 186 ? -7.287 -14.642 15.647 1.00 98.81 186 MET A CA 1
ATOM 1400 C C . MET A 1 186 ? -6.711 -15.775 14.811 1.00 98.81 186 MET A C 1
ATOM 1402 O O . MET A 1 186 ? -5.748 -16.423 15.227 1.00 98.81 186 MET A O 1
ATOM 1406 N N . THR A 1 187 ? -7.320 -16.021 13.654 1.00 98.88 187 THR A N 1
ATOM 1407 C CA . THR A 1 187 ? -6.913 -17.065 12.714 1.00 98.88 187 THR A CA 1
ATOM 1408 C C . THR A 1 187 ? -6.104 -16.447 11.591 1.00 98.88 187 THR A C 1
ATOM 1410 O O . THR A 1 187 ? -6.541 -15.505 10.924 1.00 98.88 187 THR A O 1
ATOM 1413 N N . PHE A 1 188 ? -4.930 -17.016 11.379 1.00 98.81 188 PHE A N 1
ATOM 1414 C CA . PHE A 1 188 ? -3.943 -16.590 10.411 1.00 98.81 188 PHE A CA 1
ATOM 1415 C C . PHE A 1 188 ? -3.755 -17.657 9.345 1.00 98.81 188 PHE A C 1
ATOM 1417 O O . PHE A 1 188 ? -3.907 -18.843 9.637 1.00 98.81 188 PHE A O 1
ATOM 1424 N N . ARG A 1 189 ? -3.376 -17.239 8.139 1.00 98.69 189 ARG A N 1
ATOM 1425 C CA . ARG A 1 189 ? -3.034 -18.111 7.019 1.00 98.69 189 ARG A CA 1
ATOM 1426 C C . ARG A 1 189 ? -1.644 -17.765 6.493 1.00 98.69 189 ARG A C 1
ATOM 1428 O O . ARG A 1 189 ? -1.361 -16.609 6.178 1.00 98.69 189 ARG A O 1
ATOM 1435 N N . THR A 1 190 ? -0.764 -18.757 6.403 1.00 97.31 190 THR A N 1
ATOM 1436 C CA . THR A 1 190 ? 0.537 -18.603 5.733 1.00 97.31 190 THR A CA 1
ATOM 1437 C C . THR A 1 190 ? 0.339 -18.491 4.219 1.00 97.31 190 THR A C 1
ATOM 1439 O O . THR A 1 190 ? -0.690 -18.911 3.693 1.00 97.31 190 THR A O 1
ATOM 1442 N N . LEU A 1 191 ? 1.327 -17.988 3.473 1.00 92.75 191 LEU A N 1
ATOM 1443 C CA . LEU A 1 191 ? 1.242 -17.983 2.003 1.00 92.75 191 LEU A CA 1
ATOM 1444 C C . LEU A 1 191 ? 1.249 -19.405 1.402 1.00 92.75 191 LEU A C 1
ATOM 1446 O O . LEU A 1 191 ? 0.798 -19.590 0.276 1.00 92.75 191 LEU A O 1
ATOM 1450 N N . ALA A 1 192 ? 1.681 -20.420 2.163 1.00 93.69 192 ALA A N 1
ATOM 1451 C CA . ALA A 1 192 ? 1.522 -21.834 1.804 1.00 93.69 192 ALA A CA 1
ATOM 1452 C C . ALA A 1 192 ? 0.074 -22.347 1.962 1.00 93.69 192 ALA A C 1
ATOM 1454 O O . ALA A 1 192 ? -0.231 -23.462 1.544 1.00 93.69 192 ALA A O 1
ATOM 1455 N N . GLY A 1 193 ? -0.809 -21.567 2.594 1.00 95.75 193 GLY A N 1
ATOM 1456 C CA . GLY A 1 193 ? -2.200 -21.931 2.865 1.00 95.75 193 GLY A CA 1
ATOM 1457 C C . GLY A 1 193 ? -2.440 -22.633 4.205 1.00 95.75 193 GLY A C 1
ATOM 1458 O O . GLY A 1 193 ? -3.576 -23.014 4.476 1.00 95.75 193 GLY A O 1
ATOM 1459 N N . GLU A 1 194 ? -1.422 -22.795 5.058 1.00 97.50 194 GLU A N 1
ATOM 1460 C CA . GLU A 1 194 ? -1.610 -23.347 6.409 1.00 97.50 194 GLU A CA 1
ATOM 1461 C C . GLU A 1 194 ? -2.345 -22.332 7.289 1.00 97.50 194 GLU A C 1
ATOM 1463 O O . GLU A 1 194 ? -1.895 -21.192 7.423 1.00 97.50 194 GLU A O 1
ATOM 1468 N N . GLU A 1 195 ? -3.435 -22.759 7.929 1.00 98.50 195 GLU A N 1
ATOM 1469 C CA . GLU A 1 195 ? -4.161 -21.947 8.903 1.00 98.50 195 GLU A CA 1
ATOM 1470 C C . GLU A 1 195 ? -3.836 -22.333 10.346 1.00 98.50 195 GLU A C 1
ATOM 1472 O O . GLU A 1 195 ? -3.758 -23.510 10.699 1.00 98.50 195 GLU A O 1
ATOM 1477 N N . PHE A 1 196 ? -3.700 -21.332 11.214 1.00 98.69 196 PHE A N 1
ATOM 1478 C CA . PHE A 1 196 ? -3.548 -21.524 12.654 1.00 98.69 196 PHE A CA 1
ATOM 1479 C C . PHE A 1 196 ? -4.216 -20.387 13.425 1.00 98.69 196 PHE A C 1
ATOM 1481 O O . PHE A 1 196 ? -4.368 -19.281 12.918 1.00 98.69 196 PHE A O 1
ATOM 1488 N N . THR A 1 197 ? -4.618 -20.645 14.670 1.00 98.75 197 THR A N 1
ATOM 1489 C CA . THR A 1 197 ? -5.275 -19.643 15.524 1.00 98.75 197 THR A CA 1
ATOM 1490 C C . THR A 1 197 ? -4.434 -19.358 16.759 1.00 98.75 197 THR A C 1
ATOM 1492 O O . THR A 1 197 ? -3.973 -20.290 17.418 1.00 98.75 197 THR A O 1
ATOM 1495 N N . LEU A 1 198 ? -4.257 -18.079 17.091 1.00 98.69 198 LEU A N 1
ATOM 1496 C CA . LEU A 1 198 ? -3.635 -17.631 18.338 1.00 98.69 198 LEU A CA 1
ATOM 1497 C C . LEU A 1 198 ? -4.672 -16.949 19.231 1.00 98.69 198 LEU A C 1
ATOM 1499 O O . LEU A 1 198 ? -5.551 -16.245 18.742 1.00 98.69 198 LEU A O 1
ATOM 1503 N N . GLN A 1 199 ? -4.544 -17.139 20.543 1.00 98.38 199 GLN A N 1
ATOM 1504 C CA . GLN A 1 199 ? -5.305 -16.396 21.549 1.00 98.38 199 GLN A CA 1
ATOM 1505 C C . GLN A 1 199 ? -4.498 -15.157 21.933 1.00 98.38 199 GLN A C 1
ATOM 1507 O O . GLN A 1 199 ? -3.465 -15.284 22.588 1.00 98.38 199 GLN A O 1
ATOM 1512 N N . ILE A 1 200 ? -4.931 -13.978 21.492 1.00 98.38 200 ILE A N 1
ATOM 1513 C CA . ILE A 1 200 ? -4.156 -12.744 21.641 1.00 98.38 200 ILE A CA 1
ATOM 1514 C C . ILE A 1 200 ? -4.714 -11.919 22.798 1.00 98.38 200 ILE A C 1
ATOM 1516 O O . ILE A 1 200 ? -5.846 -11.447 22.740 1.00 98.38 200 ILE A O 1
ATOM 1520 N N . ALA A 1 201 ? -3.912 -11.745 23.846 1.00 97.94 201 ALA A N 1
ATOM 1521 C CA . ALA A 1 201 ? -4.176 -10.820 24.945 1.00 97.94 201 ALA A CA 1
ATOM 1522 C C . ALA A 1 201 ? -3.574 -9.432 24.657 1.00 97.94 201 ALA A C 1
ATOM 1524 O O . ALA A 1 201 ? -2.524 -9.360 24.004 1.00 97.94 201 ALA A O 1
ATOM 1525 N N . PRO A 1 202 ? -4.157 -8.344 25.194 1.00 96.38 202 PRO A N 1
ATOM 1526 C CA . PRO A 1 202 ? -3.517 -7.033 25.231 1.00 96.38 202 PRO A CA 1
ATOM 1527 C C . PRO A 1 202 ? -2.134 -7.079 25.878 1.00 96.38 202 PRO A C 1
ATOM 1529 O O . PRO A 1 202 ? -1.874 -7.865 26.791 1.00 96.38 202 PRO A O 1
ATOM 1532 N N . GLY A 1 203 ? -1.238 -6.208 25.430 1.00 90.81 203 GLY A N 1
ATOM 1533 C CA . GLY A 1 203 ? 0.109 -6.148 25.977 1.00 90.81 203 GLY A CA 1
ATOM 1534 C C . GLY A 1 203 ? 0.930 -5.015 25.386 1.00 90.81 203 GLY A C 1
ATOM 1535 O O . GLY A 1 203 ? 0.610 -4.485 24.329 1.00 90.81 203 GLY A O 1
ATOM 1536 N N . ASN A 1 204 ? 2.016 -4.676 26.074 1.00 88.88 204 ASN A N 1
ATOM 1537 C CA . ASN A 1 204 ? 2.982 -3.668 25.649 1.00 88.88 204 ASN A CA 1
ATOM 1538 C C . ASN A 1 204 ? 4.384 -4.288 25.639 1.00 88.88 204 ASN A C 1
ATOM 1540 O O . ASN A 1 204 ? 4.696 -5.121 26.491 1.00 88.88 204 ASN A O 1
ATOM 1544 N N . GLY A 1 205 ? 5.244 -3.870 24.711 1.00 90.81 205 GLY A N 1
ATOM 1545 C CA . GLY A 1 205 ? 6.641 -4.304 24.649 1.00 90.81 205 GLY A CA 1
ATOM 1546 C C . GLY A 1 205 ? 7.215 -4.259 23.233 1.00 90.81 205 GLY A C 1
ATOM 1547 O O . GLY A 1 205 ? 6.564 -3.782 22.306 1.00 90.81 205 GLY A O 1
ATOM 1548 N N . GLY A 1 206 ? 8.445 -4.753 23.076 1.00 92.12 206 GLY A N 1
ATOM 1549 C CA . GLY A 1 206 ? 9.128 -4.799 21.782 1.00 92.12 206 GLY A CA 1
ATOM 1550 C C . GLY A 1 206 ? 8.480 -5.802 20.827 1.00 92.12 206 GLY A C 1
ATOM 1551 O O . GLY A 1 206 ? 8.341 -6.981 21.161 1.00 92.12 206 GLY A O 1
ATOM 1552 N N . LEU A 1 207 ? 8.099 -5.332 19.641 1.00 93.81 207 LEU A N 1
ATOM 1553 C CA . LEU A 1 207 ? 7.491 -6.162 18.606 1.00 93.81 207 LEU A CA 1
ATOM 1554 C C . LEU A 1 207 ? 8.574 -6.816 17.740 1.00 93.81 207 LEU A C 1
ATOM 1556 O O . LEU A 1 207 ? 9.533 -6.160 17.339 1.00 93.81 207 LEU A O 1
ATOM 1560 N N . ALA A 1 208 ? 8.402 -8.098 17.428 1.00 95.81 208 ALA A N 1
ATOM 1561 C CA . ALA A 1 208 ? 9.063 -8.716 16.286 1.00 95.81 208 ALA A CA 1
ATOM 1562 C C . ALA A 1 208 ? 8.431 -8.153 15.008 1.00 95.81 208 ALA A C 1
ATOM 1564 O O . ALA A 1 208 ? 7.206 -8.059 14.944 1.00 95.81 208 ALA A O 1
ATOM 1565 N N . THR A 1 209 ? 9.239 -7.783 14.015 1.00 95.94 209 THR A N 1
ATOM 1566 C CA . THR A 1 209 ? 8.781 -7.127 12.782 1.00 95.94 209 THR A CA 1
ATOM 1567 C C . THR A 1 209 ? 9.185 -7.920 11.542 1.00 95.94 209 THR A C 1
ATOM 1569 O O . THR A 1 209 ? 10.225 -8.579 11.518 1.00 95.94 209 THR A O 1
ATOM 1572 N N . ALA A 1 210 ? 8.373 -7.840 10.490 1.00 94.38 210 ALA A N 1
ATOM 1573 C CA . ALA A 1 210 ? 8.751 -8.242 9.144 1.00 94.38 210 ALA A CA 1
ATOM 1574 C C . ALA A 1 210 ? 8.279 -7.188 8.123 1.00 94.38 210 ALA A C 1
ATOM 1576 O O . ALA A 1 210 ? 7.107 -6.803 8.149 1.00 94.38 210 ALA A O 1
ATOM 1577 N N . PRO A 1 211 ? 9.155 -6.755 7.200 1.00 94.31 211 PRO A N 1
ATOM 1578 C CA . PRO A 1 211 ? 10.590 -7.047 7.180 1.00 94.31 211 PRO A CA 1
ATOM 1579 C C . PRO A 1 211 ? 11.332 -6.415 8.378 1.00 94.31 211 PRO A C 1
ATOM 1581 O O . PRO A 1 211 ? 11.003 -5.315 8.813 1.00 94.31 211 PRO A O 1
ATOM 1584 N N . ASP A 1 212 ? 12.351 -7.100 8.904 1.00 93.06 212 ASP A N 1
ATOM 1585 C CA . ASP A 1 212 ? 13.218 -6.552 9.958 1.00 93.06 212 ASP A CA 1
ATOM 1586 C C . ASP A 1 212 ? 14.202 -5.537 9.349 1.00 93.06 212 ASP A C 1
ATOM 1588 O O . ASP A 1 212 ? 14.989 -5.867 8.457 1.00 93.06 212 ASP A O 1
ATOM 1592 N N . ALA A 1 213 ? 14.184 -4.291 9.819 1.00 91.75 213 ALA A N 1
ATOM 1593 C CA . ALA A 1 213 ? 15.055 -3.230 9.317 1.00 91.75 213 ALA A CA 1
ATOM 1594 C C . ALA A 1 213 ? 16.561 -3.521 9.502 1.00 91.75 213 ALA A C 1
ATOM 1596 O O . ALA A 1 213 ? 17.378 -2.929 8.802 1.00 91.75 213 ALA A O 1
ATOM 1597 N N . GLN A 1 214 ? 16.943 -4.435 10.402 1.00 92.62 214 GLN A N 1
ATOM 1598 C CA . GLN A 1 214 ? 18.344 -4.806 10.647 1.00 92.62 214 GLN A CA 1
ATOM 1599 C C . GLN A 1 214 ? 18.894 -5.820 9.638 1.00 92.62 214 GLN A C 1
ATOM 1601 O O . GLN A 1 214 ? 20.108 -5.979 9.523 1.00 92.62 214 GLN A O 1
ATOM 1606 N N . THR A 1 215 ? 18.024 -6.515 8.903 1.00 93.69 215 THR A N 1
ATOM 1607 C CA . THR A 1 215 ? 18.422 -7.625 8.020 1.00 93.69 215 THR A CA 1
ATOM 1608 C C . THR A 1 215 ? 18.428 -7.259 6.538 1.00 93.69 215 THR A C 1
ATOM 1610 O O . THR A 1 215 ? 18.647 -8.129 5.701 1.00 93.69 215 THR A O 1
ATOM 1613 N N . GLY A 1 216 ? 18.211 -5.989 6.189 1.00 94.06 216 GLY A N 1
ATOM 1614 C CA . GLY A 1 216 ? 18.241 -5.502 4.811 1.00 94.06 216 GLY A CA 1
ATOM 1615 C C . GLY A 1 216 ? 17.710 -4.071 4.682 1.00 94.06 216 GLY A C 1
ATOM 1616 O O . GLY A 1 216 ? 17.270 -3.482 5.672 1.00 94.06 216 GLY A O 1
ATOM 1617 N N . PRO A 1 217 ? 17.707 -3.488 3.470 1.00 93.69 217 PRO A N 1
ATOM 1618 C CA . PRO A 1 217 ? 17.155 -2.160 3.250 1.00 93.69 217 PRO A CA 1
ATOM 1619 C C . PRO A 1 217 ? 15.657 -2.104 3.581 1.00 93.69 217 PRO A C 1
ATOM 1621 O O . PRO A 1 217 ? 14.925 -3.089 3.478 1.00 93.69 217 PRO A O 1
ATOM 1624 N N . THR A 1 218 ? 15.199 -0.914 3.955 1.00 93.56 218 THR A N 1
ATOM 1625 C CA . THR A 1 218 ? 13.775 -0.595 4.137 1.00 93.56 218 THR A CA 1
ATOM 1626 C C . THR A 1 218 ? 13.300 0.238 2.948 1.00 93.56 218 THR A C 1
ATOM 1628 O O . THR A 1 218 ? 14.042 1.114 2.500 1.00 93.56 218 THR A O 1
ATOM 1631 N N . ALA A 1 219 ? 12.102 -0.014 2.418 1.00 94.81 219 ALA A N 1
ATOM 1632 C CA . ALA A 1 219 ? 11.517 0.819 1.362 1.00 94.81 219 ALA A CA 1
ATOM 1633 C C . ALA A 1 219 ? 11.276 2.252 1.869 1.00 94.81 219 ALA A C 1
ATOM 1635 O O . ALA A 1 219 ? 10.932 2.440 3.033 1.00 94.81 219 ALA A O 1
ATOM 1636 N N . ASP A 1 220 ? 11.458 3.267 1.022 1.00 95.44 220 ASP A N 1
ATOM 1637 C CA . ASP A 1 220 ? 11.450 4.665 1.477 1.00 95.44 220 ASP A CA 1
ATOM 1638 C C . ASP A 1 220 ? 10.143 5.093 2.136 1.00 95.44 220 ASP A C 1
ATOM 1640 O O . ASP A 1 220 ? 10.187 5.791 3.141 1.00 95.44 220 ASP A O 1
ATOM 1644 N N . TYR A 1 221 ? 8.985 4.660 1.634 1.00 95.88 221 TYR A N 1
ATOM 1645 C CA . TYR A 1 221 ? 7.694 5.036 2.224 1.00 95.88 221 TYR A CA 1
ATOM 1646 C C . TYR A 1 221 ? 7.494 4.521 3.661 1.00 95.88 221 TYR A C 1
ATOM 1648 O O . TYR A 1 221 ? 6.631 5.032 4.371 1.00 95.88 221 TYR A O 1
ATOM 1656 N N . LEU A 1 222 ? 8.313 3.557 4.102 1.00 95.31 222 LEU A N 1
ATOM 1657 C CA . LEU A 1 222 ? 8.328 3.008 5.462 1.00 95.31 222 LEU A CA 1
ATOM 1658 C C . LEU A 1 222 ? 9.424 3.622 6.353 1.00 95.31 222 LEU A C 1
ATOM 1660 O O . LEU A 1 222 ? 9.489 3.305 7.540 1.00 95.31 222 LEU A O 1
ATOM 1664 N N . ARG A 1 223 ? 10.313 4.467 5.810 1.00 95.38 223 ARG A N 1
ATOM 1665 C CA . ARG A 1 223 ? 11.404 5.094 6.575 1.00 95.38 223 ARG A CA 1
ATOM 1666 C C . ARG A 1 223 ? 10.946 6.369 7.277 1.00 95.38 223 ARG A C 1
ATOM 1668 O O . ARG A 1 223 ? 10.151 7.142 6.743 1.00 95.38 223 ARG A O 1
ATOM 1675 N N . ASN A 1 224 ? 11.547 6.611 8.439 1.00 96.06 224 ASN A N 1
ATOM 1676 C CA . ASN A 1 224 ? 11.347 7.792 9.278 1.00 96.06 224 ASN A CA 1
ATOM 1677 C C . ASN A 1 224 ? 9.855 8.136 9.502 1.00 96.06 224 ASN A C 1
ATOM 1679 O O . ASN A 1 224 ? 9.436 9.262 9.203 1.00 96.06 224 ASN A O 1
ATOM 1683 N N . PRO A 1 225 ? 9.013 7.177 9.946 1.00 93.81 225 PRO A N 1
ATOM 1684 C CA . PRO A 1 225 ? 7.585 7.422 10.171 1.00 93.81 225 PRO A CA 1
ATOM 1685 C C . PRO A 1 225 ? 7.314 8.475 11.262 1.00 93.81 225 PRO A C 1
ATOM 1687 O O . PRO A 1 225 ? 6.209 9.007 11.347 1.00 93.81 225 PRO A O 1
ATOM 1690 N N . GLU A 1 226 ? 8.306 8.774 12.100 1.00 95.12 226 GLU A N 1
ATOM 1691 C CA . GLU A 1 226 ? 8.253 9.780 13.159 1.00 95.12 226 GLU A CA 1
ATOM 1692 C C . GLU A 1 226 ? 8.377 11.225 12.660 1.00 95.12 226 GLU A C 1
ATOM 1694 O O . GLU A 1 226 ? 7.907 12.134 13.342 1.00 95.12 226 GLU A O 1
ATOM 1699 N N . LEU A 1 227 ? 8.987 11.449 11.491 1.00 97.25 227 LEU A N 1
ATOM 1700 C CA . LEU A 1 227 ? 9.155 12.788 10.923 1.00 97.25 227 LEU A CA 1
ATOM 1701 C C . LEU A 1 227 ? 7.883 13.230 10.198 1.00 97.25 227 LEU A C 1
ATOM 1703 O O . LEU A 1 227 ? 7.250 12.428 9.512 1.00 97.25 227 LEU A O 1
ATOM 1707 N N . ASN A 1 228 ? 7.548 14.522 10.250 1.00 98.31 228 ASN A N 1
ATOM 1708 C CA . ASN A 1 228 ? 6.441 15.073 9.457 1.00 98.31 228 ASN A CA 1
ATOM 1709 C C . ASN A 1 228 ? 6.769 15.079 7.954 1.00 98.31 228 ASN A C 1
ATOM 1711 O O . ASN A 1 228 ? 5.898 14.828 7.115 1.00 98.31 228 ASN A O 1
ATOM 1715 N N . TYR A 1 229 ? 8.033 15.330 7.613 1.00 98.56 229 TYR A N 1
ATOM 1716 C CA . TYR A 1 229 ? 8.556 15.334 6.251 1.00 98.56 229 TYR A CA 1
ATOM 1717 C C . TYR A 1 229 ? 10.062 15.102 6.227 1.00 98.56 229 TYR A C 1
ATOM 1719 O O . TYR A 1 229 ? 10.769 15.415 7.179 1.00 98.56 229 TYR A O 1
ATOM 1727 N N . TRP A 1 230 ? 10.552 14.568 5.111 1.00 98.56 230 TRP A N 1
ATOM 1728 C CA . TRP A 1 230 ? 11.981 14.433 4.836 1.00 98.56 230 TRP A CA 1
ATOM 1729 C C . TRP A 1 230 ? 12.224 14.282 3.330 1.00 98.56 230 TRP A C 1
ATOM 1731 O O . TRP A 1 230 ? 11.294 14.037 2.558 1.00 98.56 230 TRP A O 1
ATOM 1741 N N . TYR A 1 231 ? 13.470 14.441 2.884 1.00 98.75 231 TYR A N 1
ATOM 1742 C CA . TYR A 1 231 ? 13.836 14.197 1.489 1.00 98.75 231 TYR A CA 1
ATOM 1743 C C . TYR A 1 231 ? 15.168 13.462 1.370 1.00 98.75 231 TYR A C 1
ATOM 1745 O O . TYR A 1 231 ? 15.977 13.445 2.296 1.00 98.75 231 TYR A O 1
ATOM 1753 N N . ARG A 1 232 ? 15.400 12.860 0.203 1.00 97.94 232 ARG A N 1
ATOM 1754 C CA . ARG A 1 232 ? 16.708 12.334 -0.194 1.00 97.94 232 ARG A CA 1
ATOM 1755 C C . ARG A 1 232 ? 16.929 12.505 -1.689 1.00 97.94 232 ARG A C 1
ATOM 1757 O O . ARG A 1 232 ? 15.982 12.451 -2.472 1.00 97.94 232 ARG A O 1
ATOM 1764 N N . TYR A 1 233 ? 18.186 12.640 -2.088 1.00 98.44 233 TYR A N 1
ATOM 1765 C CA . TYR A 1 233 ? 18.596 12.571 -3.486 1.00 98.44 233 TYR A CA 1
ATOM 1766 C C . TYR A 1 233 ? 19.334 11.254 -3.747 1.00 98.44 233 TYR A C 1
ATOM 1768 O O . TYR A 1 233 ? 20.231 10.878 -2.997 1.00 98.44 233 TYR A O 1
ATOM 1776 N N . SER A 1 234 ? 18.929 10.546 -4.798 1.00 97.19 234 SER A N 1
ATOM 1777 C CA . SER A 1 234 ? 19.566 9.339 -5.325 1.00 97.19 234 SER A CA 1
ATOM 1778 C C . SER A 1 234 ? 20.342 9.720 -6.585 1.00 97.19 234 SER A C 1
ATOM 1780 O O . SER A 1 234 ? 19.720 9.873 -7.643 1.00 97.19 234 SER A O 1
ATOM 1782 N N . PRO A 1 235 ? 21.669 9.922 -6.506 1.00 96.88 235 PRO A N 1
ATOM 1783 C CA . PRO A 1 235 ? 22.465 10.307 -7.667 1.00 96.88 235 PRO A CA 1
ATOM 1784 C C . PRO A 1 235 ? 22.457 9.236 -8.761 1.00 96.88 235 PRO A C 1
ATOM 1786 O O . PRO A 1 235 ? 22.348 9.569 -9.939 1.00 96.88 235 PRO A O 1
ATOM 1789 N N . GLU A 1 236 ? 22.497 7.960 -8.382 1.00 94.94 236 GLU A N 1
ATOM 1790 C CA . GLU A 1 236 ? 22.474 6.815 -9.293 1.00 94.94 236 GLU A CA 1
ATOM 1791 C C . GLU A 1 236 ? 21.190 6.734 -10.130 1.00 94.94 236 GLU A C 1
ATOM 1793 O O . GLU A 1 236 ? 21.241 6.350 -11.296 1.00 94.94 236 GLU A O 1
ATOM 1798 N N . ASN A 1 237 ? 20.053 7.161 -9.571 1.00 96.62 237 ASN A N 1
ATOM 1799 C CA . ASN A 1 237 ? 18.772 7.209 -10.276 1.00 96.62 237 ASN A CA 1
ATOM 1800 C C . ASN A 1 237 ? 18.421 8.609 -10.792 1.00 96.62 237 ASN A C 1
ATOM 1802 O O . ASN A 1 237 ? 17.380 8.778 -11.431 1.00 96.62 237 ASN A O 1
ATOM 1806 N N . ARG A 1 238 ? 19.239 9.627 -10.479 1.00 97.94 238 ARG A N 1
ATOM 1807 C CA . ARG A 1 238 ? 18.917 11.047 -10.698 1.00 97.94 238 ARG A CA 1
ATOM 1808 C C . ARG A 1 238 ? 17.520 11.392 -10.163 1.00 97.94 238 ARG A C 1
ATOM 1810 O O . ARG A 1 238 ? 16.738 12.091 -10.812 1.00 97.94 238 ARG A O 1
ATOM 1817 N N . LEU A 1 239 ? 17.189 10.853 -8.990 1.00 98.56 239 LEU A N 1
ATOM 1818 C CA . LEU A 1 239 ? 15.857 10.920 -8.392 1.00 98.56 239 LEU A CA 1
ATOM 1819 C C . LEU A 1 239 ? 15.907 11.725 -7.097 1.00 98.56 239 LEU A C 1
ATOM 1821 O O . LEU A 1 239 ? 16.638 11.378 -6.172 1.00 98.56 239 LEU A O 1
ATOM 1825 N N . LEU A 1 240 ? 15.101 12.780 -7.019 1.00 98.75 240 LEU A N 1
ATOM 1826 C CA . LEU A 1 240 ? 14.815 13.493 -5.780 1.00 98.75 240 LEU A CA 1
ATOM 1827 C C . LEU A 1 240 ? 13.510 12.942 -5.204 1.00 98.75 240 LEU A C 1
ATOM 1829 O O . LEU A 1 240 ? 12.487 12.933 -5.885 1.00 98.75 240 LEU A O 1
ATOM 1833 N N . TYR A 1 241 ? 13.550 12.450 -3.973 1.00 98.88 241 TYR A N 1
ATOM 1834 C CA . TYR A 1 241 ? 12.399 11.886 -3.277 1.00 98.88 241 TYR A CA 1
ATOM 1835 C C . TYR A 1 241 ? 12.046 12.776 -2.095 1.00 98.88 241 TYR A C 1
ATOM 1837 O O . TYR A 1 241 ? 12.887 12.999 -1.227 1.00 98.88 241 TYR A O 1
ATOM 1845 N N . PHE A 1 242 ? 10.814 13.269 -2.066 1.00 98.88 242 PHE A N 1
ATOM 1846 C CA . PHE A 1 242 ? 10.237 14.027 -0.966 1.00 98.88 242 PHE A CA 1
ATOM 1847 C C . PHE A 1 242 ? 9.098 13.218 -0.347 1.00 98.88 242 PHE A C 1
ATOM 1849 O O . PHE A 1 242 ? 8.119 12.892 -1.018 1.00 98.88 242 PHE A O 1
ATOM 1856 N N . ARG A 1 243 ? 9.225 12.918 0.946 1.00 98.62 243 ARG A N 1
ATOM 1857 C CA . ARG A 1 243 ? 8.212 12.243 1.750 1.00 98.62 243 ARG A CA 1
ATOM 1858 C C . ARG A 1 243 ? 7.447 13.264 2.573 1.00 98.62 243 ARG A C 1
ATOM 1860 O O . ARG A 1 243 ? 8.057 14.010 3.339 1.00 98.62 243 ARG A O 1
ATOM 1867 N N . TYR A 1 244 ? 6.123 13.247 2.462 1.00 98.62 244 TYR A N 1
ATOM 1868 C CA . TYR A 1 244 ? 5.238 14.084 3.260 1.00 98.62 244 TYR A CA 1
ATOM 1869 C C . TYR A 1 244 ? 4.347 13.196 4.122 1.00 98.62 244 TYR A C 1
ATOM 1871 O O . TYR A 1 244 ? 3.282 12.784 3.676 1.00 98.62 244 TYR A O 1
ATOM 1879 N N . ASN A 1 245 ? 4.794 12.863 5.335 1.00 98.44 245 ASN A N 1
ATOM 1880 C CA . ASN A 1 245 ? 4.069 11.965 6.240 1.00 98.44 245 ASN A CA 1
ATOM 1881 C C . ASN A 1 245 ? 2.853 12.649 6.882 1.00 98.44 245 ASN A C 1
ATOM 1883 O O . ASN A 1 245 ? 1.848 11.986 7.129 1.00 98.44 245 ASN A O 1
ATOM 1887 N N . LYS A 1 246 ? 2.932 13.957 7.162 1.00 97.94 246 LYS A N 1
ATOM 1888 C CA . LYS A 1 246 ? 1.846 14.734 7.781 1.00 97.94 246 LYS A CA 1
ATOM 1889 C C . LYS A 1 246 ? 1.772 16.135 7.203 1.00 97.94 246 LYS A C 1
ATOM 1891 O O . LYS A 1 246 ? 2.804 16.761 6.971 1.00 97.94 246 LYS A O 1
ATOM 1896 N N . CYS A 1 247 ? 0.563 16.673 7.040 1.00 98.12 247 CYS A N 1
ATOM 1897 C CA . CYS A 1 247 ? 0.376 18.082 6.687 1.00 98.12 247 CYS A CA 1
ATOM 1898 C C . CYS A 1 247 ? 0.556 19.001 7.904 1.00 98.12 247 CYS A C 1
ATOM 1900 O O . CYS A 1 247 ? -0.314 19.804 8.226 1.00 98.12 247 CYS A O 1
ATOM 1902 N N . GLU A 1 248 ? 1.662 18.865 8.619 1.00 98.12 248 GLU A N 1
ATOM 1903 C CA . GLU A 1 248 ? 1.932 19.590 9.855 1.00 98.12 248 GLU A CA 1
ATOM 1904 C C . GLU A 1 248 ? 3.353 20.134 9.813 1.00 98.12 248 GLU A C 1
ATOM 1906 O O . GLU A 1 248 ? 4.264 19.453 9.345 1.00 98.12 248 GLU A O 1
ATOM 1911 N N . ASP A 1 249 ? 3.523 21.376 10.257 1.00 97.44 249 ASP A N 1
ATOM 1912 C CA . ASP A 1 249 ? 4.839 21.997 10.364 1.00 97.44 249 ASP A CA 1
ATOM 1913 C C . ASP A 1 249 ? 5.637 21.316 11.484 1.00 97.44 249 ASP A C 1
ATOM 1915 O O . ASP A 1 249 ? 5.066 20.965 12.515 1.00 97.44 249 ASP A O 1
ATOM 1919 N N . ASP A 1 250 ? 6.936 21.105 11.297 1.00 95.88 250 ASP A N 1
ATOM 1920 C CA . ASP A 1 250 ? 7.824 20.676 12.378 1.00 95.88 250 ASP A CA 1
ATOM 1921 C C . ASP A 1 250 ? 8.406 21.922 13.065 1.00 95.88 250 ASP A C 1
ATOM 1923 O O . ASP A 1 250 ? 9.191 22.645 12.445 1.00 95.88 250 ASP A O 1
ATOM 1927 N N . PRO A 1 251 ? 8.083 22.193 14.345 1.00 93.75 251 PRO A N 1
ATOM 1928 C CA . PRO A 1 251 ? 8.644 23.335 15.061 1.00 93.75 251 PRO A CA 1
ATOM 1929 C C . PRO A 1 251 ? 10.178 23.325 15.136 1.00 93.75 251 PRO A C 1
ATOM 1931 O O . PRO A 1 251 ? 10.787 24.391 15.240 1.00 93.75 251 PRO A O 1
ATOM 1934 N N . ALA A 1 252 ? 10.806 22.144 15.108 1.00 95.38 252 ALA A N 1
ATOM 1935 C CA . ALA A 1 252 ? 12.258 22.000 15.123 1.00 95.38 252 ALA A CA 1
ATOM 1936 C C . ALA A 1 252 ? 12.885 22.225 13.738 1.00 95.38 252 ALA A C 1
ATOM 1938 O O . ALA A 1 252 ? 14.034 22.665 13.656 1.00 95.38 252 ALA A O 1
ATOM 1939 N N . HIS A 1 253 ? 12.142 21.970 12.657 1.00 96.12 253 HIS A N 1
ATOM 1940 C CA . HIS A 1 253 ? 12.598 22.192 11.283 1.00 96.12 253 HIS A CA 1
ATOM 1941 C C . HIS A 1 253 ? 11.467 22.722 10.389 1.00 96.12 253 HIS A C 1
ATOM 1943 O O . HIS A 1 253 ? 10.917 21.967 9.589 1.00 96.12 253 HIS A O 1
ATOM 1949 N N . PRO A 1 254 ? 11.115 24.019 10.489 1.00 98.19 254 PRO A N 1
ATOM 1950 C CA . PRO A 1 254 ? 9.943 24.569 9.810 1.00 98.19 254 PRO A CA 1
ATOM 1951 C C . PRO A 1 254 ? 9.955 24.369 8.291 1.00 98.19 254 PRO A C 1
ATOM 1953 O O . PRO A 1 254 ? 10.981 24.538 7.621 1.00 98.19 254 PRO A O 1
ATOM 1956 N N . PHE A 1 255 ? 8.785 24.087 7.725 1.00 98.62 255 PHE A N 1
ATOM 1957 C CA . PHE A 1 255 ? 8.602 23.687 6.336 1.00 98.62 255 PHE A CA 1
ATOM 1958 C C . PHE A 1 255 ? 9.163 24.692 5.322 1.00 98.62 255 PHE A C 1
ATOM 1960 O O . PHE A 1 255 ? 9.732 24.247 4.330 1.00 98.62 255 PHE A O 1
ATOM 1967 N N . PRO A 1 256 ? 9.083 26.028 5.503 1.00 98.56 256 PRO A N 1
ATOM 1968 C CA . PRO A 1 256 ? 9.718 26.960 4.570 1.00 98.56 256 PRO A CA 1
ATOM 1969 C C . PRO A 1 256 ? 11.239 26.774 4.449 1.00 98.56 256 PRO A C 1
ATOM 1971 O O . PRO A 1 256 ? 11.776 26.893 3.347 1.00 98.56 256 PRO A O 1
ATOM 1974 N N . ALA A 1 257 ? 11.927 26.463 5.553 1.00 98.50 257 ALA A N 1
ATOM 1975 C CA . ALA A 1 257 ? 13.364 26.192 5.544 1.00 98.50 257 ALA A CA 1
ATOM 1976 C C . ALA A 1 257 ? 13.653 24.844 4.874 1.00 98.50 257 ALA A C 1
ATOM 1978 O O . ALA A 1 257 ? 14.457 24.779 3.945 1.00 98.50 257 ALA A O 1
ATOM 1979 N N . PHE A 1 258 ? 12.908 23.804 5.252 1.00 98.75 258 PHE A N 1
ATOM 1980 C CA . PHE A 1 258 ? 12.970 22.492 4.609 1.00 98.75 258 PHE A CA 1
ATOM 1981 C C . PHE A 1 258 ? 12.718 22.569 3.091 1.00 98.75 258 PHE A C 1
ATOM 1983 O O . PHE A 1 258 ? 13.461 22.009 2.290 1.00 98.75 258 PHE A O 1
ATOM 1990 N N . ALA A 1 259 ? 11.704 23.320 2.660 1.00 98.81 259 ALA A N 1
ATOM 1991 C CA . ALA A 1 259 ? 11.392 23.525 1.252 1.00 98.81 259 ALA A CA 1
ATOM 1992 C C . ALA A 1 259 ? 12.553 24.197 0.510 1.00 98.81 259 ALA A C 1
ATOM 1994 O O . ALA A 1 259 ? 12.870 23.797 -0.608 1.00 98.81 259 ALA A O 1
ATOM 1995 N N . ALA A 1 260 ? 13.214 25.185 1.123 1.00 98.75 260 ALA A N 1
ATOM 1996 C CA . ALA A 1 260 ? 14.399 25.810 0.544 1.00 98.75 260 ALA A CA 1
ATOM 1997 C C . ALA A 1 260 ? 15.551 24.805 0.364 1.00 98.75 260 ALA A C 1
ATOM 1999 O O . ALA A 1 260 ? 16.226 24.852 -0.662 1.00 98.75 260 ALA A O 1
ATOM 2000 N N . GLU A 1 261 ? 15.738 23.867 1.296 1.00 98.69 261 GLU A N 1
ATOM 2001 C CA . GLU A 1 261 ? 16.730 22.789 1.179 1.00 98.69 261 GLU A CA 1
ATOM 2002 C C . GLU A 1 261 ? 16.403 21.826 0.033 1.00 98.69 261 GLU A C 1
ATOM 2004 O O . GLU A 1 261 ? 17.267 21.547 -0.797 1.00 98.69 261 GLU A O 1
ATOM 2009 N N . VAL A 1 262 ? 15.150 21.369 -0.071 1.00 98.81 262 VAL A N 1
ATOM 2010 C CA . VAL A 1 262 ? 14.700 20.496 -1.171 1.00 98.81 262 VAL A CA 1
ATOM 2011 C C . VAL A 1 262 ? 14.896 21.184 -2.524 1.00 98.81 262 VAL A C 1
ATOM 2013 O O . VAL A 1 262 ? 15.375 20.572 -3.477 1.00 98.81 262 VAL A O 1
ATOM 2016 N N . LEU A 1 263 ? 14.549 22.470 -2.617 1.00 98.75 263 LEU A N 1
ATOM 2017 C CA . LEU A 1 263 ? 14.708 23.258 -3.839 1.00 98.75 263 LEU A CA 1
ATOM 2018 C C . LEU A 1 263 ? 16.183 23.500 -4.177 1.00 98.75 263 LEU A C 1
ATOM 2020 O O . LEU A 1 263 ? 16.554 23.405 -5.343 1.00 98.75 263 LEU A O 1
ATOM 2024 N N . ALA A 1 264 ? 17.037 23.750 -3.182 1.00 98.56 264 ALA A N 1
ATOM 2025 C CA . ALA A 1 264 ? 18.479 23.849 -3.387 1.00 98.56 264 ALA A CA 1
ATOM 2026 C C . ALA A 1 264 ? 19.077 22.511 -3.851 1.00 98.56 264 ALA A C 1
ATOM 2028 O O . ALA A 1 264 ? 19.937 22.492 -4.729 1.00 98.56 264 ALA A O 1
ATOM 2029 N N . ALA A 1 265 ? 18.591 21.385 -3.320 1.00 98.44 265 ALA A N 1
ATOM 2030 C CA . ALA A 1 265 ? 18.975 20.059 -3.790 1.00 98.44 265 ALA A CA 1
ATOM 2031 C C . ALA A 1 265 ? 18.515 19.812 -5.235 1.00 98.44 265 ALA A C 1
ATOM 2033 O O . ALA A 1 265 ? 19.272 19.233 -6.013 1.00 98.44 265 ALA A O 1
ATOM 2034 N N . LEU A 1 266 ? 17.319 20.276 -5.611 1.00 97.81 266 LEU A N 1
ATOM 2035 C CA . LEU A 1 266 ? 16.814 20.211 -6.984 1.00 97.81 266 LEU A CA 1
ATOM 2036 C C . LEU A 1 266 ? 17.668 21.047 -7.953 1.00 97.81 266 LEU A C 1
ATOM 2038 O O . LEU A 1 266 ? 17.967 20.576 -9.045 1.00 97.81 266 LEU A O 1
ATOM 2042 N N . ASP A 1 267 ? 18.086 22.248 -7.547 1.00 96.94 267 ASP A N 1
ATOM 2043 C CA . ASP A 1 267 ? 18.903 23.152 -8.372 1.00 96.94 267 ASP A CA 1
ATOM 2044 C C . ASP A 1 267 ? 20.364 22.694 -8.489 1.00 96.94 267 ASP A C 1
ATOM 2046 O O . ASP A 1 267 ? 21.001 22.864 -9.528 1.00 96.94 267 ASP A O 1
ATOM 2050 N N . GLY A 1 268 ? 20.913 22.131 -7.409 1.00 96.62 268 GLY A N 1
ATOM 2051 C CA . GLY A 1 268 ? 22.320 21.744 -7.312 1.00 96.62 268 GLY A CA 1
ATOM 2052 C C . GLY A 1 268 ? 22.655 20.381 -7.917 1.00 96.62 268 GLY A C 1
ATOM 2053 O O . GLY A 1 268 ? 23.832 20.033 -7.996 1.00 96.62 268 GLY A O 1
ATOM 2054 N N . ASN A 1 269 ? 21.656 19.595 -8.331 1.00 97.19 269 ASN A N 1
ATOM 2055 C CA . ASN A 1 269 ? 21.846 18.224 -8.798 1.00 97.19 269 ASN A CA 1
ATOM 2056 C C . ASN A 1 269 ? 21.185 17.958 -10.155 1.00 97.19 269 ASN A C 1
ATOM 2058 O O . ASN A 1 269 ? 20.231 18.609 -10.569 1.00 97.19 269 ASN A O 1
ATOM 2062 N N . SER A 1 270 ? 21.673 16.930 -10.851 1.00 95.75 270 SER A N 1
ATOM 2063 C CA . SER A 1 270 ? 21.044 16.442 -12.081 1.00 95.75 270 SER A CA 1
ATOM 2064 C C . SER A 1 270 ? 19.831 15.573 -11.758 1.00 95.75 270 SER A C 1
ATOM 2066 O O . SER A 1 270 ? 19.976 14.377 -11.530 1.00 95.75 270 SER A O 1
ATOM 2068 N N . VAL A 1 271 ? 18.632 16.152 -11.774 1.00 98.00 271 VAL A N 1
ATOM 2069 C CA . VAL A 1 271 ? 17.386 15.436 -11.462 1.00 98.00 271 VAL A CA 1
ATOM 2070 C C . VAL A 1 271 ? 16.595 15.127 -12.737 1.00 98.00 271 VAL A C 1
ATOM 2072 O O . VAL A 1 271 ? 16.300 16.018 -13.531 1.00 98.00 271 VAL A O 1
ATOM 2075 N N . ASP A 1 272 ? 16.229 13.858 -12.920 1.00 98.06 272 ASP A N 1
ATOM 2076 C CA . ASP A 1 272 ? 15.316 13.367 -13.964 1.00 98.06 272 ASP A CA 1
ATOM 2077 C C . ASP A 1 272 ? 13.924 13.039 -13.402 1.00 98.06 272 ASP A C 1
ATOM 2079 O O . ASP A 1 272 ? 12.946 12.962 -14.149 1.00 98.06 272 ASP A O 1
ATOM 2083 N N . THR A 1 273 ? 13.815 12.818 -12.094 1.00 98.50 273 THR A N 1
ATOM 2084 C CA . THR A 1 273 ? 12.559 12.441 -11.444 1.00 98.50 273 THR A CA 1
ATOM 2085 C C . THR A 1 273 ? 12.448 13.131 -10.097 1.00 98.50 273 THR A C 1
ATOM 2087 O O . THR A 1 273 ? 13.319 12.955 -9.250 1.00 98.50 273 THR A O 1
ATOM 2090 N N . PHE A 1 274 ? 11.361 13.870 -9.882 1.00 98.62 274 PHE A N 1
ATOM 2091 C CA . PHE A 1 274 ? 11.001 14.393 -8.568 1.00 98.62 274 PHE A CA 1
ATOM 2092 C C . PHE A 1 274 ? 9.733 13.697 -8.062 1.00 98.62 274 PHE A C 1
ATOM 2094 O O . PHE A 1 274 ? 8.657 13.859 -8.639 1.00 98.62 274 PHE A O 1
ATOM 2101 N N . VAL A 1 275 ? 9.867 12.899 -7.005 1.00 98.88 275 VAL A N 1
ATOM 2102 C CA . VAL A 1 275 ? 8.763 12.171 -6.369 1.00 98.88 275 VAL A CA 1
ATOM 2103 C C . VAL A 1 275 ? 8.268 12.936 -5.149 1.00 98.88 275 VAL A C 1
ATOM 2105 O O . VAL A 1 275 ? 9.063 13.317 -4.294 1.00 98.88 275 VAL A O 1
ATOM 2108 N N . TRP A 1 276 ? 6.956 13.120 -5.075 1.00 98.81 276 TRP A N 1
ATOM 2109 C CA . TRP A 1 276 ? 6.210 13.621 -3.929 1.00 98.81 276 TRP A CA 1
ATOM 2110 C C . TRP A 1 276 ? 5.400 12.452 -3.387 1.00 98.81 276 TRP A C 1
ATOM 2112 O O . TRP A 1 276 ? 4.516 11.952 -4.076 1.00 98.81 276 TRP A O 1
ATOM 2122 N N . ASP A 1 277 ? 5.719 11.970 -2.195 1.00 98.88 277 ASP A N 1
ATOM 2123 C CA . ASP A 1 277 ? 5.100 10.769 -1.644 1.00 98.88 277 ASP A CA 1
ATOM 2124 C C . ASP A 1 277 ? 4.177 11.103 -0.469 1.00 98.88 277 ASP A C 1
ATOM 2126 O O . ASP A 1 277 ? 4.639 11.514 0.598 1.00 98.88 277 ASP A O 1
ATOM 2130 N N . PHE A 1 278 ? 2.870 10.938 -0.694 1.00 98.75 278 PHE A N 1
ATOM 2131 C CA . PHE A 1 278 ? 1.779 11.215 0.246 1.00 98.75 278 PHE A CA 1
ATOM 2132 C C . PHE A 1 278 ? 1.122 9.934 0.785 1.00 98.75 278 PHE A C 1
ATOM 2134 O O . PHE A 1 278 ? 0.092 10.009 1.464 1.00 98.75 278 PHE A O 1
ATOM 2141 N N . ARG A 1 279 ? 1.676 8.752 0.486 1.00 98.69 279 ARG A N 1
ATOM 2142 C CA . ARG A 1 279 ? 1.146 7.467 0.973 1.00 98.69 279 ARG A CA 1
ATOM 2143 C C . ARG A 1 279 ? 1.023 7.474 2.503 1.00 98.69 279 ARG A C 1
ATOM 2145 O O . ARG A 1 279 ? 1.953 7.899 3.175 1.00 98.69 279 ARG A O 1
ATOM 2152 N N . GLY A 1 280 ? -0.099 7.092 3.091 1.00 97.62 280 GLY A N 1
ATOM 2153 C CA . GLY A 1 280 ? -0.308 7.118 4.545 1.00 97.62 280 GLY A CA 1
ATOM 2154 C C . GLY A 1 280 ? -0.464 8.508 5.188 1.00 97.62 280 GLY A C 1
ATOM 2155 O O . GLY A 1 280 ? -0.615 8.588 6.406 1.00 97.62 280 GLY A O 1
ATOM 2156 N N . ASN A 1 281 ? -0.434 9.611 4.428 1.00 98.62 281 ASN A N 1
ATOM 2157 C CA . ASN A 1 281 ? -0.593 10.953 4.998 1.00 98.62 281 ASN A CA 1
ATOM 2158 C C . ASN A 1 281 ? -2.069 11.292 5.237 1.00 98.62 281 ASN A C 1
ATOM 2160 O O . ASN A 1 281 ? -2.810 11.621 4.309 1.00 98.62 281 ASN A O 1
ATOM 2164 N N . THR A 1 282 ? -2.479 11.291 6.505 1.00 97.31 282 THR A N 1
ATOM 2165 C CA . THR A 1 282 ? -3.878 11.510 6.899 1.00 97.31 282 THR A CA 1
ATOM 2166 C C . THR A 1 282 ? -4.309 12.983 6.921 1.00 97.31 282 THR A C 1
ATOM 2168 O O . THR A 1 282 ? -5.441 13.295 7.296 1.00 97.31 282 THR A O 1
ATOM 2171 N N . GLY A 1 283 ? -3.426 13.910 6.544 1.00 97.00 283 GLY A N 1
ATOM 2172 C CA . GLY A 1 283 ? -3.716 15.336 6.439 1.00 97.00 283 GLY A CA 1
ATOM 2173 C C . GLY A 1 283 ? -3.176 16.179 7.596 1.00 97.00 283 GLY A C 1
ATOM 2174 O O . GLY A 1 283 ? -2.088 15.931 8.109 1.00 97.00 283 GLY A O 1
ATOM 2175 N N . GLY A 1 284 ? -3.905 17.250 7.933 1.00 96.25 284 GLY A N 1
ATOM 2176 C CA . GLY A 1 284 ? -3.450 18.356 8.782 1.00 96.25 284 GLY A CA 1
ATOM 2177 C C . GLY A 1 284 ? -3.845 19.705 8.169 1.00 96.25 284 GLY A C 1
ATOM 2178 O O . GLY A 1 284 ? -4.997 19.904 7.786 1.00 96.25 284 GLY A O 1
ATOM 2179 N N . ASN A 1 285 ? -2.892 20.622 8.034 1.00 95.88 285 ASN A N 1
ATOM 2180 C CA . ASN A 1 285 ? -3.042 21.923 7.394 1.00 95.88 285 ASN A CA 1
ATOM 2181 C C . ASN A 1 285 ? -2.499 21.917 5.951 1.00 95.88 285 ASN A C 1
ATOM 2183 O O . ASN A 1 285 ? -1.291 21.879 5.718 1.00 95.88 285 ASN A O 1
ATOM 2187 N N . ALA A 1 286 ? -3.403 22.045 4.975 1.00 95.19 286 ALA A N 1
ATOM 2188 C CA . ALA A 1 286 ? -3.085 22.009 3.543 1.00 95.19 286 ALA A CA 1
ATOM 2189 C C . ALA A 1 286 ? -2.156 23.140 3.061 1.00 95.19 286 ALA A C 1
ATOM 2191 O O . ALA A 1 286 ? -1.619 23.055 1.955 1.00 95.19 286 ALA A O 1
ATOM 2192 N N . SER A 1 287 ? -1.969 24.201 3.852 1.00 96.94 287 SER A N 1
ATOM 2193 C CA . SER A 1 287 ? -1.119 25.339 3.488 1.00 96.94 287 SER A CA 1
ATOM 2194 C C . SER A 1 287 ? 0.364 25.112 3.781 1.00 96.94 287 SER A C 1
ATOM 2196 O O . SER A 1 287 ? 1.194 25.801 3.194 1.00 96.94 287 SER A O 1
ATOM 2198 N N . VAL A 1 288 ? 0.715 24.149 4.644 1.00 98.12 288 VAL A N 1
ATOM 2199 C CA . VAL A 1 288 ? 2.111 23.906 5.063 1.00 98.12 288 VAL A CA 1
ATOM 2200 C C . VAL A 1 288 ? 3.010 23.633 3.855 1.00 98.12 288 VAL A C 1
ATOM 2202 O O . VAL A 1 288 ? 4.093 24.195 3.764 1.00 98.12 288 VAL A O 1
ATOM 2205 N N . ILE A 1 289 ? 2.529 22.863 2.875 1.00 97.81 289 ILE A N 1
ATOM 2206 C CA . ILE A 1 289 ? 3.305 22.449 1.697 1.00 97.81 289 ILE A CA 1
ATOM 2207 C C . ILE A 1 289 ? 3.566 23.561 0.661 1.00 97.81 289 ILE A C 1
ATOM 2209 O O . ILE A 1 289 ? 4.392 23.400 -0.244 1.00 97.81 289 ILE A O 1
ATOM 2213 N N . GLN A 1 290 ? 2.860 24.693 0.756 1.00 97.62 290 GLN A N 1
ATOM 2214 C CA . GLN A 1 290 ? 2.849 25.734 -0.281 1.00 97.62 290 GLN A CA 1
ATOM 2215 C C . GLN A 1 290 ? 4.237 26.268 -0.678 1.00 97.62 290 GLN A C 1
ATOM 2217 O O . GLN A 1 290 ? 4.457 26.423 -1.884 1.00 97.62 290 GLN A O 1
ATOM 2222 N N . PRO A 1 291 ? 5.191 26.521 0.246 1.00 98.38 291 PRO A N 1
ATOM 2223 C CA . PRO A 1 291 ? 6.510 27.040 -0.119 1.00 98.38 291 PRO A CA 1
ATOM 2224 C C . PRO A 1 291 ? 7.249 26.165 -1.141 1.00 98.38 291 PRO A C 1
ATOM 2226 O O . PRO A 1 291 ? 7.852 26.693 -2.077 1.00 98.38 291 PRO A O 1
ATOM 2229 N N . LEU A 1 292 ? 7.148 24.835 -1.020 1.00 98.38 292 LEU A N 1
ATOM 2230 C CA . LEU A 1 292 ? 7.795 23.904 -1.946 1.00 98.38 292 LEU A CA 1
ATOM 2231 C C . LEU A 1 292 ? 7.133 23.939 -3.330 1.00 98.38 292 LEU A C 1
ATOM 2233 O O . LEU A 1 292 ? 7.826 23.993 -4.345 1.00 98.38 292 LEU A O 1
ATOM 2237 N N . GLY A 1 293 ? 5.797 23.967 -3.382 1.00 95.38 293 GLY A N 1
ATOM 2238 C CA . GLY A 1 293 ? 5.049 24.042 -4.642 1.00 95.38 293 GLY A CA 1
ATOM 2239 C C . GLY A 1 293 ? 5.296 25.349 -5.402 1.00 95.38 293 GLY A C 1
ATOM 2240 O O . GLY A 1 293 ? 5.559 25.331 -6.605 1.00 95.38 293 GLY A O 1
ATOM 2241 N N . LEU A 1 294 ? 5.284 26.485 -4.697 1.00 95.38 294 LEU A N 1
ATOM 2242 C CA . LEU A 1 294 ? 5.591 27.795 -5.280 1.00 95.38 294 LEU A CA 1
ATOM 2243 C C . LEU A 1 294 ? 7.031 27.853 -5.798 1.00 95.38 294 LEU A C 1
ATOM 2245 O O . LEU A 1 294 ? 7.269 28.294 -6.924 1.00 95.38 294 LEU A O 1
ATOM 2249 N N . GLY A 1 295 ? 7.989 27.366 -5.007 1.00 96.62 295 GLY A N 1
ATOM 2250 C CA . GLY A 1 295 ? 9.388 27.316 -5.412 1.00 96.62 295 GLY A CA 1
ATOM 2251 C C . GLY A 1 295 ? 9.637 26.396 -6.608 1.00 96.62 295 GLY A C 1
ATOM 2252 O O . GLY A 1 295 ? 10.438 26.743 -7.479 1.00 96.62 295 GLY A O 1
ATOM 2253 N N . LEU A 1 296 ? 8.930 25.266 -6.697 1.00 94.62 296 LEU A N 1
ATOM 2254 C CA . LEU A 1 296 ? 8.981 24.377 -7.857 1.00 94.62 296 LEU A CA 1
ATOM 2255 C C . LEU A 1 296 ? 8.426 25.071 -9.106 1.00 94.62 296 LEU A C 1
ATOM 2257 O O . LEU A 1 296 ? 9.056 25.017 -10.159 1.00 94.62 296 LEU A O 1
ATOM 2261 N N . ASN A 1 297 ? 7.294 25.773 -8.989 1.00 92.12 297 ASN A N 1
ATOM 2262 C CA . ASN A 1 297 ? 6.668 26.475 -10.111 1.00 92.12 297 ASN A CA 1
ATOM 2263 C C . ASN A 1 297 ? 7.607 27.519 -10.747 1.00 92.12 297 ASN A C 1
ATOM 2265 O O . ASN A 1 297 ? 7.692 27.615 -11.969 1.00 92.12 297 ASN A O 1
ATOM 2269 N N . LEU A 1 298 ? 8.389 28.239 -9.934 1.00 94.31 298 LEU A N 1
ATOM 2270 C CA . LEU A 1 298 ? 9.401 29.189 -10.424 1.00 94.31 298 LEU A CA 1
ATOM 2271 C C . LEU A 1 298 ? 10.531 28.522 -11.230 1.00 94.31 298 LEU A C 1
ATOM 2273 O O . LEU A 1 298 ? 11.176 29.181 -12.043 1.00 94.31 298 LEU A O 1
ATOM 2277 N N . ARG A 1 299 ? 10.768 27.223 -11.022 1.00 93.81 299 ARG A N 1
ATOM 2278 C CA . ARG A 1 299 ? 11.827 26.443 -11.682 1.00 93.81 299 ARG A CA 1
ATOM 2279 C C . ARG A 1 299 ? 11.344 25.692 -12.917 1.00 93.81 299 ARG A C 1
ATOM 2281 O O . ARG A 1 299 ? 12.179 25.213 -13.678 1.00 93.81 299 ARG A O 1
ATOM 2288 N N . VAL A 1 300 ? 10.032 25.608 -13.156 1.00 90.94 300 VAL A N 1
ATOM 2289 C CA . VAL A 1 300 ? 9.451 24.845 -14.277 1.00 90.94 300 VAL A CA 1
ATOM 2290 C C . VAL A 1 300 ? 10.117 25.161 -15.623 1.00 90.94 300 VAL A C 1
ATOM 2292 O O . VAL A 1 300 ? 10.493 24.206 -16.301 1.00 90.94 300 VAL A O 1
ATOM 2295 N N . PRO A 1 301 ? 10.362 26.430 -16.018 1.00 91.38 301 PRO A N 1
ATOM 2296 C CA . PRO A 1 301 ? 11.032 26.714 -17.289 1.00 91.38 301 PRO A CA 1
ATOM 2297 C C . PRO A 1 301 ? 12.428 26.082 -17.408 1.00 91.38 301 PRO A C 1
ATOM 2299 O O . PRO A 1 301 ? 12.774 25.561 -18.465 1.00 91.38 301 PRO A O 1
ATOM 2302 N N . ALA A 1 302 ? 13.216 26.093 -16.328 1.00 92.56 302 ALA A N 1
ATOM 2303 C CA . ALA A 1 302 ? 14.551 25.498 -16.303 1.00 92.56 302 ALA A CA 1
ATOM 2304 C C . ALA A 1 302 ? 14.491 23.964 -16.256 1.00 92.56 302 ALA A C 1
ATOM 2306 O O . ALA A 1 302 ? 15.236 23.293 -16.964 1.00 92.56 302 ALA A O 1
ATOM 2307 N N . LEU A 1 303 ? 13.565 23.401 -15.477 1.00 91.44 303 LEU A N 1
ATOM 2308 C CA . LEU A 1 303 ? 13.377 21.953 -15.367 1.00 91.44 303 LEU A CA 1
ATOM 2309 C C . LEU A 1 303 ? 12.933 21.332 -16.697 1.00 91.44 303 LEU A C 1
ATOM 2311 O O . LEU A 1 303 ? 13.394 20.251 -17.054 1.00 91.44 303 LEU A O 1
ATOM 2315 N N . LEU A 1 304 ? 12.104 22.040 -17.470 1.00 91.00 304 LEU A N 1
ATOM 2316 C CA . LEU A 1 304 ? 11.675 21.613 -18.805 1.00 91.00 304 LEU A CA 1
ATOM 2317 C C . LEU A 1 304 ? 12.806 21.613 -19.845 1.00 91.00 304 LEU A C 1
ATOM 2319 O O . LEU A 1 304 ? 12.655 20.980 -20.890 1.00 91.00 304 LEU A O 1
ATOM 2323 N N . ALA A 1 305 ? 13.949 22.251 -19.567 1.00 93.25 305 ALA A N 1
ATOM 2324 C CA . ALA A 1 305 ? 15.138 22.115 -20.408 1.00 93.25 305 ALA A CA 1
ATOM 2325 C C . ALA A 1 305 ? 15.747 20.702 -20.328 1.00 93.25 305 ALA A C 1
ATOM 2327 O O . ALA A 1 305 ? 16.436 20.282 -21.257 1.00 93.25 305 ALA A O 1
ATOM 2328 N N . ASN A 1 306 ? 15.472 19.946 -19.256 1.00 94.94 306 ASN A N 1
ATOM 2329 C CA . ASN A 1 306 ? 15.766 18.519 -19.191 1.00 94.94 306 ASN A CA 1
ATOM 2330 C C . ASN A 1 306 ? 14.574 17.718 -19.761 1.00 94.94 306 ASN A C 1
ATOM 2332 O O . ASN A 1 306 ? 13.574 17.531 -19.063 1.00 94.94 306 ASN A O 1
ATOM 2336 N N . PRO A 1 307 ? 14.665 17.148 -20.980 1.00 94.69 307 PRO A N 1
ATOM 2337 C CA . PRO A 1 307 ? 13.548 16.419 -21.591 1.00 94.69 307 PRO A CA 1
ATOM 2338 C C . PRO A 1 307 ? 13.164 15.140 -20.828 1.00 94.69 307 PRO A C 1
ATOM 2340 O O . PRO A 1 307 ? 12.063 14.609 -21.021 1.00 94.69 307 PRO A O 1
ATOM 2343 N N . ARG A 1 308 ? 14.051 14.637 -19.955 1.00 95.25 308 ARG A N 1
ATOM 2344 C CA . ARG A 1 308 ? 13.804 13.471 -19.097 1.00 95.25 308 ARG A CA 1
ATOM 2345 C C . ARG A 1 308 ? 13.099 13.828 -17.793 1.00 95.25 308 ARG A C 1
ATOM 2347 O O . ARG A 1 308 ? 12.600 12.908 -17.152 1.00 95.25 308 ARG A O 1
ATOM 2354 N N . PHE A 1 309 ? 13.036 15.107 -17.411 1.00 97.50 309 PHE A N 1
ATOM 2355 C CA . PHE A 1 309 ? 12.462 15.518 -16.133 1.00 97.50 309 PHE A CA 1
ATOM 2356 C C . PHE A 1 309 ? 10.973 15.177 -16.050 1.00 97.50 309 PHE A C 1
ATOM 2358 O O . PHE A 1 309 ? 10.192 15.492 -16.952 1.00 97.50 309 PHE A O 1
ATOM 2365 N N . ARG A 1 310 ? 10.576 14.519 -14.964 1.00 97.38 310 ARG A N 1
ATOM 2366 C CA . ARG A 1 310 ? 9.186 14.181 -14.650 1.00 97.38 310 ARG A CA 1
ATOM 2367 C C . ARG A 1 310 ? 8.911 14.384 -13.168 1.00 97.38 310 ARG A C 1
ATOM 2369 O O . ARG A 1 310 ? 9.814 14.263 -12.339 1.00 97.38 310 ARG A O 1
ATOM 2376 N N . ILE A 1 311 ? 7.647 14.628 -12.852 1.00 98.12 311 ILE A N 1
ATOM 2377 C CA . ILE A 1 311 ? 7.134 14.734 -11.488 1.00 98.12 311 ILE A CA 1
ATOM 2378 C C . ILE A 1 311 ? 6.172 13.574 -11.256 1.00 98.12 311 ILE A C 1
ATOM 2380 O O . ILE A 1 311 ? 5.322 13.297 -12.103 1.00 98.12 311 ILE A O 1
ATOM 2384 N N . TYR A 1 312 ? 6.282 12.919 -10.106 1.00 98.69 312 TYR A N 1
ATOM 2385 C CA . TYR A 1 312 ? 5.310 11.919 -9.677 1.00 98.69 312 TYR A CA 1
ATOM 2386 C C . TYR A 1 312 ? 4.756 12.285 -8.314 1.00 98.69 312 TYR A C 1
ATOM 2388 O O . TYR A 1 312 ? 5.519 12.625 -7.415 1.00 98.69 312 TYR A O 1
ATOM 2396 N N . LEU A 1 313 ? 3.441 12.174 -8.169 1.00 98.69 313 LEU A N 1
ATOM 2397 C CA . LEU A 1 313 ? 2.770 12.166 -6.880 1.00 98.69 313 LEU A CA 1
ATOM 2398 C C . LEU A 1 313 ? 2.350 10.727 -6.568 1.00 98.69 313 LEU A C 1
ATOM 2400 O O . LEU A 1 313 ? 1.505 10.177 -7.275 1.00 98.69 313 LEU A O 1
ATOM 2404 N N . ALA A 1 314 ? 2.936 10.134 -5.532 1.00 98.88 314 ALA A N 1
ATOM 2405 C CA . ALA A 1 314 ? 2.528 8.838 -5.005 1.00 98.88 314 ALA A CA 1
ATOM 2406 C C . ALA A 1 314 ? 1.475 9.026 -3.903 1.00 98.88 314 ALA A C 1
ATOM 2408 O O . ALA A 1 314 ? 1.673 9.836 -2.998 1.00 98.88 314 ALA A O 1
ATOM 2409 N N . MET A 1 315 ? 0.371 8.283 -3.968 1.00 98.62 315 MET A N 1
ATOM 2410 C CA . MET A 1 315 ? -0.716 8.339 -2.982 1.00 98.62 315 MET A CA 1
ATOM 2411 C C . MET A 1 315 ? -1.321 6.958 -2.728 1.00 98.62 315 MET A C 1
ATOM 2413 O O . MET A 1 315 ? -1.080 6.023 -3.495 1.00 98.62 315 MET A O 1
ATOM 2417 N N . ASP A 1 316 ? -2.076 6.825 -1.640 1.00 98.19 316 ASP A N 1
ATOM 2418 C CA . ASP A 1 316 ? -2.767 5.584 -1.295 1.00 98.19 316 ASP A CA 1
ATOM 2419 C C . ASP A 1 316 ? -4.045 5.807 -0.464 1.00 98.19 316 ASP A C 1
ATOM 2421 O O . ASP A 1 316 ? -4.502 6.934 -0.250 1.00 98.19 316 ASP A O 1
ATOM 2425 N N . LYS A 1 317 ? -4.585 4.701 0.057 1.00 97.62 317 LYS A N 1
ATOM 2426 C CA . LYS A 1 317 ? -5.745 4.627 0.957 1.00 97.62 317 LYS A CA 1
ATOM 2427 C C . LYS A 1 317 ? -5.643 5.559 2.172 1.00 97.62 317 LYS A C 1
ATOM 2429 O O . LYS A 1 317 ? -6.664 6.012 2.682 1.00 97.62 317 LYS A O 1
ATOM 2434 N N . GLY A 1 318 ? -4.429 5.827 2.651 1.00 97.50 318 GLY A N 1
ATOM 2435 C CA . GLY A 1 318 ? -4.159 6.687 3.798 1.00 97.50 318 GLY A CA 1
ATOM 2436 C C . GLY A 1 318 ? -4.050 8.169 3.447 1.00 97.50 318 GLY A C 1
ATOM 2437 O O . GLY A 1 318 ? -4.139 9.001 4.347 1.00 97.50 318 GLY A O 1
ATOM 2438 N N . THR A 1 319 ? -3.909 8.521 2.162 1.00 98.56 319 THR A N 1
ATOM 2439 C CA . THR A 1 319 ? -3.956 9.913 1.699 1.00 98.56 319 THR A CA 1
ATOM 2440 C C . THR A 1 319 ? -5.358 10.492 1.935 1.00 98.56 319 THR A C 1
ATOM 2442 O O . THR A 1 319 ? -6.318 10.166 1.232 1.00 98.56 319 THR A O 1
ATOM 2445 N N . PHE A 1 320 ? -5.488 11.357 2.943 1.00 98.19 320 PHE A N 1
ATOM 2446 C CA . PHE A 1 320 ? -6.779 11.819 3.469 1.00 98.19 320 PHE A CA 1
ATOM 2447 C C . PHE A 1 320 ? -6.756 13.314 3.835 1.00 98.19 320 PHE A C 1
ATOM 2449 O O . PHE A 1 320 ? -5.698 13.916 4.026 1.00 98.19 320 PHE A O 1
ATOM 2456 N N . SER A 1 321 ? -7.936 13.941 3.928 1.00 96.88 321 SER A N 1
ATOM 2457 C CA . SER A 1 321 ? -8.102 15.339 4.361 1.00 96.88 321 SER A CA 1
ATOM 2458 C C . SER A 1 321 ? -7.199 16.318 3.580 1.00 96.88 321 SER A C 1
ATOM 2460 O O . SER A 1 321 ? -7.200 16.305 2.352 1.00 96.88 321 SER A O 1
ATOM 2462 N N . ALA A 1 322 ? -6.410 17.157 4.261 1.00 97.25 322 ALA A N 1
ATOM 2463 C CA . ALA A 1 322 ? -5.489 18.108 3.636 1.00 97.25 322 ALA A CA 1
ATOM 2464 C C . ALA A 1 322 ? -4.503 17.476 2.637 1.00 97.25 322 ALA A C 1
ATOM 2466 O O . ALA A 1 322 ? -4.211 18.098 1.616 1.00 97.25 322 ALA A O 1
ATOM 2467 N N . ALA A 1 323 ? -4.032 16.248 2.880 1.00 98.12 323 ALA A N 1
ATOM 2468 C CA . ALA A 1 323 ? -3.126 15.566 1.959 1.00 98.12 323 ALA A CA 1
ATOM 2469 C C . ALA A 1 323 ? -3.835 15.223 0.646 1.00 98.12 323 ALA A C 1
ATOM 2471 O O . ALA A 1 323 ? -3.277 15.417 -0.432 1.00 98.12 323 ALA A O 1
ATOM 2472 N N . MET A 1 324 ? -5.104 14.807 0.721 1.00 97.44 324 MET A N 1
ATOM 2473 C CA . MET A 1 324 ? -5.952 14.638 -0.458 1.00 97.44 324 MET A CA 1
ATOM 2474 C C . MET A 1 324 ? -6.217 15.984 -1.145 1.00 97.44 324 MET A C 1
ATOM 2476 O O . MET A 1 324 ? -6.128 16.055 -2.367 1.00 97.44 324 MET A O 1
ATOM 2480 N N . SER A 1 325 ? -6.489 17.067 -0.405 1.00 96.56 325 SER A N 1
ATOM 2481 C CA . SER A 1 325 ? -6.626 18.406 -1.003 1.00 96.56 325 SER A CA 1
ATOM 2482 C C . SER A 1 325 ? -5.369 18.799 -1.780 1.00 96.56 325 SER A C 1
ATOM 2484 O O . SER A 1 325 ? -5.459 19.286 -2.905 1.00 96.56 325 SER A O 1
ATOM 2486 N N . ASN A 1 326 ? -4.190 18.550 -1.204 1.00 97.44 326 ASN A N 1
ATOM 2487 C CA . ASN A 1 326 ? -2.916 18.786 -1.867 1.00 97.44 326 ASN A CA 1
ATOM 2488 C C . ASN A 1 326 ? -2.744 17.876 -3.094 1.00 97.44 326 ASN A C 1
ATOM 2490 O O . ASN A 1 326 ? -2.331 18.371 -4.138 1.00 97.44 326 ASN A O 1
ATOM 2494 N N . ALA A 1 327 ? -3.123 16.597 -3.017 1.00 97.62 327 ALA A N 1
ATOM 2495 C CA . ALA A 1 327 ? -3.074 15.671 -4.147 1.00 97.62 327 ALA A CA 1
ATOM 2496 C C . ALA A 1 327 ? -3.992 16.097 -5.306 1.00 97.62 327 ALA A C 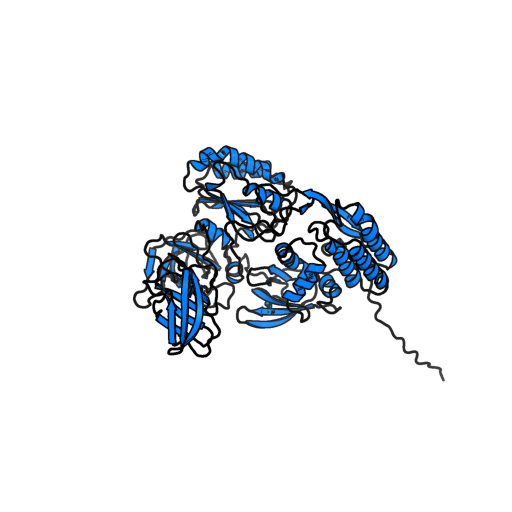1
ATOM 2498 O O . ALA A 1 327 ? -3.584 16.091 -6.466 1.00 97.62 327 ALA A O 1
ATOM 2499 N N . MET A 1 328 ? -5.211 16.550 -5.008 1.00 97.44 328 MET A N 1
ATOM 2500 C CA . MET A 1 328 ? -6.147 17.062 -6.012 1.00 97.44 328 MET A CA 1
ATOM 2501 C C . MET A 1 328 ? -5.613 18.309 -6.728 1.00 97.44 328 MET A C 1
ATOM 2503 O O . MET A 1 328 ? -5.871 18.486 -7.920 1.00 97.44 328 MET A O 1
ATOM 2507 N N . SER A 1 329 ? -4.833 19.156 -6.050 1.00 95.44 329 SER A N 1
ATOM 2508 C CA . SER A 1 329 ? -4.178 20.307 -6.688 1.00 95.44 329 SER A CA 1
ATOM 2509 C C . SER A 1 329 ? -3.155 19.895 -7.753 1.00 95.44 329 SER A C 1
ATOM 2511 O O . SER A 1 329 ? -2.965 20.630 -8.718 1.00 95.44 329 SER A O 1
ATOM 2513 N N . PHE A 1 330 ? -2.541 18.708 -7.651 1.00 95.00 330 PHE A N 1
ATOM 2514 C CA . PHE A 1 330 ? -1.625 18.188 -8.680 1.00 95.00 330 PHE A CA 1
ATOM 2515 C C . PHE A 1 330 ? -2.357 17.790 -9.970 1.00 95.00 330 PHE A C 1
ATOM 2517 O O . PHE A 1 330 ? -1.749 17.781 -11.039 1.00 95.00 330 PHE A O 1
ATOM 2524 N N . ALA A 1 331 ? -3.659 17.495 -9.896 1.00 94.88 331 ALA A N 1
ATOM 2525 C CA . ALA A 1 331 ? -4.486 17.222 -11.070 1.00 94.88 331 ALA A CA 1
ATOM 2526 C C . ALA A 1 331 ? -4.986 18.489 -11.776 1.00 94.88 331 ALA A C 1
ATOM 2528 O O . ALA A 1 331 ? -5.623 18.384 -12.826 1.00 94.88 331 ALA A O 1
ATOM 2529 N N . GLN A 1 332 ? -4.714 19.681 -11.232 1.00 94.38 332 GLN A N 1
ATOM 2530 C CA . GLN A 1 332 ? -5.090 20.920 -11.896 1.00 94.38 332 GLN A CA 1
ATOM 2531 C C . GLN A 1 332 ? -4.395 21.003 -13.271 1.00 94.38 332 GLN A C 1
ATOM 2533 O O . GLN A 1 332 ? -3.176 20.818 -13.356 1.00 94.38 332 GLN A O 1
ATOM 2538 N N . PRO A 1 333 ? -5.126 21.298 -14.363 1.00 90.94 333 PRO A N 1
ATOM 2539 C CA . PRO A 1 333 ? -4.520 21.509 -15.673 1.00 90.94 333 PRO A CA 1
ATOM 2540 C C . PRO A 1 333 ? -3.620 22.753 -15.649 1.00 90.94 333 PRO A C 1
ATOM 2542 O O . PRO A 1 333 ? -4.105 23.885 -15.630 1.00 90.94 333 PRO A O 1
ATOM 2545 N N . LEU A 1 334 ? -2.304 22.542 -15.638 1.00 87.25 334 LEU A N 1
ATOM 2546 C CA . LEU A 1 334 ? -1.287 23.585 -15.544 1.00 87.25 334 LEU A CA 1
ATOM 2547 C C . LEU A 1 334 ? -0.368 23.524 -16.777 1.00 87.25 334 LEU A C 1
ATOM 2549 O O . LEU A 1 334 ? 0.286 22.497 -17.004 1.00 87.25 334 LEU A O 1
ATOM 2553 N N . PRO A 1 335 ? -0.282 24.609 -17.576 1.00 84.94 335 PRO A N 1
ATOM 2554 C CA . PRO A 1 335 ? 0.614 24.675 -18.727 1.00 84.94 335 PRO A CA 1
ATOM 2555 C C . PRO A 1 335 ? 2.062 24.335 -18.350 1.00 84.94 335 PRO A C 1
ATOM 2557 O O . PRO A 1 335 ? 2.587 24.816 -17.350 1.00 84.94 335 PRO A O 1
ATOM 2560 N N . GLY A 1 336 ? 2.710 23.482 -19.145 1.00 84.56 336 GLY A N 1
ATOM 2561 C CA . GLY A 1 336 ? 4.088 23.028 -18.916 1.00 84.56 336 GLY A CA 1
ATOM 2562 C C . GLY A 1 336 ? 4.241 21.909 -17.877 1.00 84.56 336 GLY A C 1
ATOM 2563 O O . GLY A 1 336 ? 5.070 21.029 -18.081 1.00 84.56 336 GLY A O 1
ATOM 2564 N N . ILE A 1 337 ? 3.420 21.875 -16.821 1.00 88.62 337 ILE A N 1
ATOM 2565 C CA . ILE A 1 337 ? 3.513 20.863 -15.751 1.00 88.62 337 ILE A CA 1
ATOM 2566 C C . ILE A 1 337 ? 2.713 19.601 -16.089 1.00 88.62 337 ILE A C 1
ATOM 2568 O O . ILE A 1 337 ? 3.241 18.495 -15.978 1.00 88.62 337 ILE A O 1
ATOM 2572 N N . SER A 1 338 ? 1.458 19.732 -16.534 1.00 91.19 338 SER A N 1
ATOM 2573 C CA . SER A 1 338 ? 0.580 18.572 -16.769 1.00 91.19 338 SER A CA 1
ATOM 2574 C C . SER A 1 338 ? 1.178 17.489 -17.691 1.00 91.19 338 SER A C 1
ATOM 2576 O O . SER A 1 338 ? 0.980 16.309 -17.407 1.00 91.19 338 SER A O 1
ATOM 2578 N N . PRO A 1 339 ? 1.957 17.810 -18.748 1.00 92.50 339 PRO A N 1
ATOM 2579 C CA . PRO A 1 339 ? 2.589 16.781 -19.578 1.00 92.50 339 PRO A CA 1
ATOM 2580 C C . PRO A 1 339 ? 3.625 15.922 -18.839 1.00 92.50 339 PRO A C 1
ATOM 2582 O O . PRO A 1 339 ? 3.776 14.743 -19.170 1.00 92.50 339 PRO A O 1
ATOM 2585 N N . ILE A 1 340 ? 4.315 16.483 -17.840 1.00 93.94 340 ILE A N 1
ATOM 2586 C CA . ILE A 1 340 ? 5.432 15.843 -17.127 1.00 93.94 340 ILE A CA 1
ATOM 2587 C C . ILE A 1 340 ? 5.057 15.293 -15.744 1.00 93.94 340 ILE A C 1
ATOM 2589 O O . ILE A 1 340 ? 5.882 14.614 -15.136 1.00 93.94 340 ILE A O 1
ATOM 2593 N N . LEU A 1 341 ? 3.850 15.583 -15.254 1.00 96.62 341 LEU A N 1
ATOM 2594 C CA . LEU A 1 341 ? 3.339 15.145 -13.956 1.00 96.62 341 LEU A CA 1
ATOM 2595 C C . LEU A 1 341 ? 2.480 13.888 -14.102 1.00 96.62 341 LEU A C 1
ATOM 2597 O O . LEU A 1 341 ? 1.633 13.818 -14.996 1.00 96.62 341 LEU A O 1
ATOM 2601 N N . ARG A 1 342 ? 2.667 12.906 -13.219 1.00 97.50 342 ARG A N 1
ATOM 2602 C CA . ARG A 1 342 ? 1.775 11.746 -13.089 1.00 97.50 342 ARG A CA 1
ATOM 2603 C C . ARG A 1 342 ? 1.395 11.485 -11.636 1.00 97.50 342 ARG A C 1
ATOM 2605 O O . ARG A 1 342 ? 2.214 11.658 -10.740 1.00 97.50 342 ARG A O 1
ATOM 2612 N N . ILE A 1 343 ? 0.162 11.040 -11.420 1.00 98.50 343 ILE A N 1
ATOM 2613 C CA . ILE A 1 343 ? -0.340 10.594 -10.114 1.00 98.50 343 ILE A CA 1
ATOM 2614 C C . ILE A 1 343 ? -0.417 9.066 -10.130 1.00 98.50 343 ILE A C 1
ATOM 2616 O O . ILE A 1 343 ? -1.043 8.494 -11.024 1.00 98.50 343 ILE A O 1
ATOM 2620 N N . ILE A 1 344 ? 0.233 8.409 -9.173 1.00 98.69 344 ILE A N 1
ATOM 2621 C CA . ILE A 1 344 ? 0.486 6.963 -9.176 1.00 98.69 344 ILE A CA 1
ATOM 2622 C C . ILE A 1 344 ? 0.229 6.348 -7.792 1.00 98.69 344 ILE A C 1
ATOM 2624 O O . ILE A 1 344 ? 0.421 7.016 -6.779 1.00 98.69 344 ILE A O 1
ATOM 2628 N N . GLY A 1 345 ? -0.192 5.083 -7.736 1.00 98.00 345 GLY A N 1
ATOM 2629 C CA . GLY A 1 345 ? -0.417 4.356 -6.478 1.00 98.00 345 GLY A CA 1
ATOM 2630 C C . GLY A 1 345 ? -1.851 3.858 -6.335 1.00 98.00 345 GLY A C 1
ATOM 2631 O O . GLY A 1 345 ? -2.404 3.324 -7.293 1.00 98.00 345 GLY A O 1
ATOM 2632 N N . GLU A 1 346 ? -2.454 4.031 -5.161 1.00 97.88 346 GLU A N 1
ATOM 2633 C CA . GLU A 1 346 ? -3.821 3.578 -4.864 1.00 97.88 346 GLU A CA 1
ATOM 2634 C C . GLU A 1 346 ? -4.790 4.770 -4.712 1.00 97.88 346 GLU A C 1
ATOM 2636 O O . GLU A 1 346 ? -4.351 5.902 -4.490 1.00 97.88 346 GLU A O 1
ATOM 2641 N N . PRO A 1 347 ? -6.116 4.563 -4.836 1.00 98.19 347 PRO A N 1
ATOM 2642 C CA . PRO A 1 347 ? -7.094 5.626 -4.608 1.00 98.19 347 PRO A CA 1
ATOM 2643 C C . PRO A 1 347 ? -7.081 6.140 -3.164 1.00 98.19 347 PRO A C 1
ATOM 2645 O O . PRO A 1 347 ? -6.827 5.381 -2.230 1.00 98.19 347 PRO A O 1
ATOM 2648 N N . THR A 1 348 ? -7.417 7.418 -2.983 1.00 98.50 348 THR A N 1
ATOM 2649 C CA . THR A 1 348 ? -7.419 8.073 -1.666 1.00 98.50 348 THR A CA 1
ATOM 2650 C C . THR A 1 348 ? -8.485 7.523 -0.722 1.00 98.50 348 THR A C 1
ATOM 2652 O O . THR A 1 348 ? -9.578 7.140 -1.147 1.00 98.50 348 THR A O 1
ATOM 2655 N N . GLY A 1 349 ? -8.217 7.594 0.583 1.00 97.69 349 GLY A N 1
ATOM 2656 C CA . GLY A 1 349 ? -9.236 7.371 1.612 1.00 97.69 349 GLY A CA 1
ATOM 2657 C C . GLY A 1 349 ? -10.256 8.506 1.696 1.00 97.69 349 GLY A C 1
ATOM 2658 O O . GLY A 1 349 ? -11.401 8.289 2.068 1.00 97.69 349 GLY A O 1
ATOM 2659 N N . GLY A 1 350 ? -9.887 9.732 1.324 1.00 93.62 350 GLY A N 1
ATOM 2660 C CA . GLY A 1 350 ? -10.840 10.846 1.309 1.00 93.62 350 GLY A CA 1
ATOM 2661 C C . GLY A 1 350 ? -11.723 10.846 0.058 1.00 93.62 350 GLY A C 1
ATOM 2662 O O . GLY A 1 350 ? -11.267 10.453 -1.023 1.00 93.62 350 GLY A O 1
ATOM 2663 N N . LYS A 1 351 ? -12.961 11.335 0.191 1.00 94.69 351 LYS A N 1
ATOM 2664 C CA . LYS A 1 351 ? -13.818 11.691 -0.945 1.00 94.69 351 LYS A CA 1
ATOM 2665 C C . LYS A 1 351 ? -13.512 13.130 -1.405 1.00 94.69 351 LYS A C 1
ATOM 2667 O O . LYS A 1 351 ? -13.430 14.019 -0.565 1.00 94.69 351 LYS A O 1
ATOM 2672 N N . PRO A 1 352 ? -13.386 13.423 -2.713 1.00 94.44 352 PRO A N 1
ATOM 2673 C CA . PRO A 1 352 ? -13.074 14.769 -3.215 1.00 94.44 352 PRO A CA 1
ATOM 2674 C C . PRO A 1 352 ? -14.017 15.894 -2.759 1.00 94.44 352 PRO A C 1
ATOM 2676 O O . PRO A 1 352 ? -13.569 17.013 -2.510 1.00 94.44 352 PRO A O 1
ATOM 2679 N N . ALA A 1 353 ? -15.317 15.607 -2.645 1.00 92.00 353 ALA A N 1
ATOM 2680 C CA . ALA A 1 353 ? -16.312 16.498 -2.056 1.00 92.00 353 ALA A CA 1
ATOM 2681 C C . ALA A 1 353 ? -16.642 16.006 -0.641 1.00 92.00 353 ALA A C 1
ATOM 2683 O O . ALA A 1 353 ? -17.319 14.988 -0.504 1.00 92.00 353 ALA A O 1
ATOM 2684 N N . TYR A 1 354 ? -16.177 16.721 0.385 1.00 91.50 354 TYR A N 1
ATOM 2685 C CA . TYR A 1 354 ? -16.178 16.232 1.769 1.00 91.50 354 TYR A CA 1
ATOM 2686 C C . TYR A 1 354 ? -16.469 17.340 2.785 1.00 91.50 354 TYR A C 1
ATOM 2688 O O . TYR A 1 354 ? -16.310 18.540 2.520 1.00 91.50 354 TYR A O 1
ATOM 2696 N N . PHE A 1 355 ? -16.873 16.933 3.983 1.00 92.94 355 PHE A N 1
ATOM 2697 C CA . PHE A 1 355 ? -16.887 17.792 5.164 1.00 92.94 355 PHE A CA 1
ATOM 2698 C C . PHE A 1 355 ? -15.541 17.697 5.879 1.00 92.94 355 PHE A C 1
ATOM 2700 O O . PHE A 1 355 ? -14.907 16.657 5.882 1.00 92.94 355 PHE A O 1
ATOM 2707 N N . GLY A 1 356 ? -15.052 18.800 6.431 1.00 91.88 356 GLY A N 1
ATOM 2708 C CA . GLY A 1 356 ? -13.763 18.832 7.109 1.00 91.88 356 GLY A CA 1
ATOM 2709 C C . GLY A 1 356 ? -13.631 20.066 7.987 1.00 91.88 356 GLY A C 1
ATOM 2710 O O . GLY A 1 356 ? -14.633 20.598 8.465 1.00 91.88 356 GLY A O 1
ATOM 2711 N N . GLY A 1 357 ? -12.392 20.525 8.199 1.00 90.06 357 GLY A N 1
ATOM 2712 C CA . GLY A 1 357 ? -12.082 21.577 9.175 1.00 90.06 357 GLY A CA 1
ATOM 2713 C C . GLY A 1 357 ? -12.558 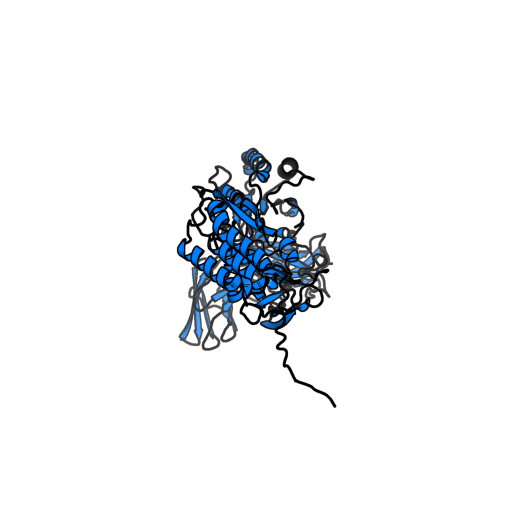21.142 10.552 1.00 90.06 357 GLY A C 1
ATOM 2714 O O . GLY A 1 357 ? -13.663 21.459 10.972 1.00 90.06 357 GLY A O 1
ATOM 2715 N N . VAL A 1 358 ? -11.766 20.318 11.216 1.00 94.38 358 VAL A N 1
ATOM 2716 C CA . VAL A 1 358 ? -12.243 19.575 12.380 1.00 94.38 358 VAL A CA 1
ATOM 2717 C C . VAL A 1 358 ? -12.109 20.375 13.669 1.00 94.38 358 VAL A C 1
ATOM 2719 O O . VAL A 1 358 ? -11.168 21.150 13.839 1.00 94.38 358 VAL A O 1
ATOM 2722 N N . GLN A 1 359 ? -13.036 20.152 14.596 1.00 96.12 359 GLN A N 1
ATOM 2723 C CA . GLN A 1 359 ? -12.896 20.534 15.999 1.00 96.12 359 GLN A CA 1
ATOM 2724 C C . GLN A 1 359 ? -13.124 19.320 16.896 1.00 96.12 359 GLN A C 1
ATOM 2726 O O . GLN A 1 359 ? -13.882 18.413 16.555 1.00 96.12 359 GLN A O 1
ATOM 2731 N N . GLY A 1 360 ? -12.447 19.314 18.043 1.00 96.12 360 GLY A N 1
ATOM 2732 C CA . GLY A 1 360 ? -12.573 18.282 19.065 1.00 96.12 360 GLY A CA 1
ATOM 2733 C C . GLY A 1 360 ? -13.310 18.795 20.297 1.00 96.12 360 GLY A C 1
ATOM 2734 O O . GLY A 1 360 ? -13.102 19.929 20.731 1.00 96.12 360 GLY A O 1
ATOM 2735 N N . VAL A 1 361 ? -14.145 17.947 20.890 1.00 96.88 361 VAL A N 1
ATOM 2736 C CA . VAL A 1 361 ? -14.781 18.173 22.188 1.00 96.88 361 VAL A CA 1
ATOM 2737 C C . VAL A 1 361 ? -14.727 16.893 23.012 1.00 96.88 361 VAL A C 1
ATOM 2739 O O . VAL A 1 361 ? -15.003 15.806 22.514 1.00 96.88 361 VAL A O 1
ATOM 2742 N N . ASN A 1 362 ? -14.375 17.016 24.289 1.00 97.56 362 ASN A N 1
ATOM 2743 C CA . ASN A 1 362 ? -14.419 15.879 25.202 1.00 97.56 362 ASN A CA 1
ATOM 2744 C C . ASN A 1 362 ? -15.854 15.672 25.681 1.00 97.56 362 ASN A C 1
ATOM 2746 O O . ASN A 1 362 ? -16.480 16.604 26.196 1.00 97.56 362 ASN A O 1
ATOM 2750 N N . LEU A 1 363 ? -16.354 14.445 25.554 1.00 98.19 363 LEU A N 1
ATOM 2751 C CA . LEU A 1 363 ? -17.680 14.086 26.038 1.00 98.19 363 LEU A CA 1
ATOM 2752 C C . LEU A 1 363 ? -17.797 14.317 27.562 1.00 98.19 363 LEU A C 1
ATOM 2754 O O . LEU A 1 363 ? -16.828 14.116 28.303 1.00 98.19 363 LEU A O 1
ATOM 2758 N N . PRO A 1 364 ? -18.955 14.785 28.061 1.00 97.12 364 PRO A N 1
ATOM 2759 C CA . PRO A 1 364 ? -19.101 15.264 29.437 1.00 97.12 364 PRO A CA 1
ATOM 2760 C C . PRO A 1 364 ? -18.886 14.187 30.511 1.00 97.12 364 PRO A C 1
ATOM 2762 O O . PRO A 1 364 ? -18.316 14.497 31.561 1.00 97.12 364 PRO A O 1
ATOM 2765 N N . GLY A 1 365 ? -19.297 12.950 30.251 1.00 95.56 365 GLY A N 1
ATOM 2766 C CA . GLY A 1 365 ? -19.184 11.796 31.133 1.00 95.56 365 GLY A CA 1
ATOM 2767 C C . GLY A 1 365 ? -17.844 11.079 30.991 1.00 95.56 365 GLY A C 1
ATOM 2768 O O . GLY A 1 365 ? -17.006 11.164 31.889 1.00 95.56 365 GLY A O 1
ATOM 2769 N N . SER A 1 366 ? -17.629 10.383 29.871 1.00 95.69 366 SER A N 1
ATOM 2770 C CA . SER A 1 366 ? -16.439 9.543 29.627 1.00 95.69 366 SER A CA 1
ATOM 2771 C C . SER A 1 366 ? -15.144 10.300 29.369 1.00 95.69 366 SER A C 1
ATOM 2773 O O . SER A 1 366 ? -14.069 9.726 29.528 1.00 95.69 366 SER A O 1
ATOM 2775 N N . LYS A 1 367 ? -15.235 11.566 28.948 1.00 96.81 367 LYS A N 1
ATOM 2776 C CA . LYS A 1 367 ? -14.115 12.359 28.416 1.00 96.81 367 LYS A CA 1
ATOM 2777 C C . LYS A 1 367 ? -13.532 11.841 27.102 1.00 96.81 367 LYS A C 1
ATOM 2779 O O . LYS A 1 367 ? -12.495 12.353 26.693 1.00 96.81 367 LYS A O 1
ATOM 2784 N N . LEU A 1 368 ? -14.181 10.884 26.432 1.00 97.75 368 LEU A N 1
ATOM 2785 C CA . LEU A 1 368 ? -13.787 10.483 25.081 1.00 97.75 368 LEU A CA 1
ATOM 2786 C C . LEU A 1 368 ? -13.776 11.692 24.145 1.00 97.75 368 LEU A C 1
ATOM 2788 O O . LEU A 1 368 ? -14.635 12.574 24.249 1.00 97.75 368 LEU A O 1
ATOM 2792 N N . LEU A 1 369 ? -12.813 11.711 23.228 1.00 97.38 369 LEU A N 1
ATOM 2793 C CA . LEU A 1 369 ? -12.692 12.765 22.235 1.00 97.38 369 LEU A CA 1
ATOM 2794 C C . LEU A 1 369 ? -13.697 12.516 21.108 1.00 97.38 369 LEU A C 1
ATOM 2796 O O . LEU A 1 369 ? -13.583 11.550 20.355 1.00 97.38 369 LEU A O 1
ATOM 2800 N N . LEU A 1 370 ? -14.675 13.409 20.986 1.00 97.88 370 LEU A N 1
ATOM 2801 C CA . LEU A 1 370 ? -15.540 13.506 19.820 1.00 97.88 370 LEU A CA 1
ATOM 2802 C C . LEU A 1 370 ? -14.972 14.572 18.886 1.00 97.88 370 LEU A C 1
ATOM 2804 O O . LEU A 1 370 ? -14.823 15.732 19.273 1.00 97.88 370 LEU A O 1
ATOM 2808 N N . GLN A 1 371 ? -14.695 14.187 17.649 1.00 97.38 371 GLN A N 1
ATOM 2809 C CA . GLN A 1 371 ? -14.334 15.100 16.576 1.00 97.38 371 GLN A CA 1
ATOM 2810 C C . GLN A 1 371 ? -15.533 15.314 15.652 1.00 97.38 371 GLN A C 1
ATOM 2812 O O . GLN A 1 371 ? -16.288 14.378 15.394 1.00 97.38 371 GLN A O 1
ATOM 2817 N N . TYR A 1 372 ? -15.697 16.530 15.135 1.00 97.56 372 TYR A N 1
ATOM 2818 C CA . TYR A 1 372 ? -16.719 16.848 14.140 1.00 97.56 372 TYR A CA 1
ATOM 2819 C C . TYR A 1 372 ? -16.216 17.858 13.106 1.00 97.56 372 TYR A C 1
ATOM 2821 O O . TYR A 1 372 ? -15.365 18.706 13.394 1.00 97.56 372 TYR A O 1
ATOM 2829 N N . SER A 1 373 ? -16.757 17.763 11.893 1.00 97.06 373 SER A N 1
ATOM 2830 C CA . SER A 1 373 ? -16.519 18.724 10.813 1.00 97.06 373 SER A CA 1
ATOM 2831 C C . SER A 1 373 ? -17.158 20.077 11.105 1.00 97.06 373 SER A C 1
ATOM 2833 O O . SER A 1 373 ? -18.258 20.133 11.647 1.00 97.06 373 SER A O 1
ATOM 2835 N N . THR A 1 374 ? -16.516 21.167 10.677 1.00 96.12 374 THR A N 1
ATOM 2836 C CA . THR A 1 374 ? -17.038 22.544 10.807 1.00 96.12 374 THR A CA 1
ATOM 2837 C C . THR A 1 374 ? -17.194 23.269 9.474 1.00 96.12 374 THR A C 1
ATOM 2839 O O . THR A 1 374 ? -17.831 24.320 9.418 1.00 96.12 374 THR A O 1
ATOM 2842 N N . VAL A 1 375 ? -16.672 22.711 8.378 1.00 93.81 375 VAL A N 1
ATOM 2843 C CA . VAL A 1 375 ? -16.811 23.286 7.035 1.00 93.81 375 VAL A CA 1
ATOM 2844 C C . VAL A 1 375 ? -17.123 22.216 5.994 1.00 93.81 375 VAL A C 1
ATOM 2846 O O . VAL A 1 375 ? -16.729 21.060 6.127 1.00 93.81 375 VAL A O 1
ATOM 2849 N N . ARG A 1 376 ? -17.807 22.613 4.918 1.00 92.44 376 ARG A N 1
ATOM 2850 C CA . ARG A 1 376 ? -17.964 21.797 3.707 1.00 92.44 376 ARG A CA 1
ATOM 2851 C C . ARG A 1 376 ? -16.954 22.262 2.663 1.00 92.44 376 ARG A C 1
ATOM 2853 O O . ARG A 1 376 ? -16.990 23.424 2.262 1.00 92.44 376 ARG A O 1
ATOM 2860 N N . ASN A 1 377 ? -16.093 21.362 2.203 1.00 91.62 377 ASN A N 1
ATOM 2861 C CA . ASN A 1 377 ? -15.134 21.638 1.139 1.00 91.62 377 ASN A CA 1
ATOM 2862 C C . ASN A 1 377 ? -15.769 21.307 -0.216 1.00 91.62 377 ASN A C 1
ATOM 2864 O O . ASN A 1 377 ? -16.341 20.233 -0.410 1.00 91.62 377 ASN A O 1
ATOM 2868 N N . ALA A 1 378 ? -15.717 22.260 -1.146 1.00 90.56 378 ALA A N 1
ATOM 2869 C CA . ALA A 1 378 ? -16.293 22.090 -2.475 1.00 90.56 378 ALA A CA 1
ATOM 2870 C C . ALA A 1 378 ? -15.403 21.210 -3.363 1.00 90.56 378 ALA A C 1
ATOM 2872 O O . ALA A 1 378 ? -14.177 21.259 -3.268 1.00 90.56 378 ALA A O 1
ATOM 2873 N N . LEU A 1 379 ? -16.038 20.462 -4.267 1.00 94.12 379 LEU A N 1
ATOM 2874 C CA . LEU A 1 379 ? -15.352 19.687 -5.296 1.00 94.12 379 LEU A CA 1
ATOM 2875 C C . LEU A 1 379 ? -14.580 20.624 -6.246 1.00 94.12 379 LEU A C 1
ATOM 2877 O O . LEU A 1 379 ? -15.198 21.523 -6.829 1.00 94.12 379 LEU A O 1
ATOM 2881 N N . PRO A 1 380 ? -13.266 20.427 -6.455 1.00 94.81 380 PRO A N 1
ATOM 2882 C CA . PRO A 1 380 ? -12.529 21.163 -7.477 1.00 94.81 380 PRO A CA 1
ATOM 2883 C C . PRO A 1 380 ? -13.048 20.841 -8.886 1.00 94.81 380 PRO A C 1
ATOM 2885 O O . PRO A 1 380 ? -13.285 19.684 -9.214 1.00 94.81 380 PRO A O 1
ATOM 2888 N N . ALA A 1 381 ? -13.157 21.845 -9.762 1.00 95.31 381 ALA A N 1
ATOM 2889 C CA . ALA A 1 381 ? -13.776 21.690 -11.088 1.00 95.31 381 ALA A CA 1
ATOM 2890 C C . ALA A 1 381 ? -13.053 20.711 -12.042 1.00 95.31 381 ALA A C 1
ATOM 2892 O O . ALA A 1 381 ? -13.635 20.275 -13.031 1.00 95.31 381 ALA A O 1
ATOM 2893 N N . TRP A 1 382 ? -11.786 20.390 -11.773 1.00 94.38 382 TRP A N 1
ATOM 2894 C CA . TRP A 1 382 ? -10.970 19.453 -12.558 1.00 94.38 382 TRP A CA 1
ATOM 2895 C C . TRP A 1 382 ? -10.928 18.035 -11.973 1.00 94.38 382 TRP A C 1
ATOM 2897 O O . TRP A 1 382 ? -10.236 17.175 -12.514 1.00 94.38 382 TRP A O 1
ATOM 2907 N N . VAL A 1 383 ? -11.635 17.785 -10.868 1.00 96.50 383 VAL A N 1
ATOM 2908 C CA . VAL A 1 383 ? -11.700 16.476 -10.214 1.00 96.50 383 VAL A CA 1
ATOM 2909 C C . VAL A 1 383 ? -13.113 15.912 -10.383 1.00 96.50 383 VAL A C 1
ATOM 2911 O O . VAL A 1 383 ? -14.080 16.612 -10.081 1.00 96.50 383 VAL A O 1
ATOM 2914 N N . PRO A 1 384 ? -13.273 14.668 -10.868 1.00 94.56 384 PRO A N 1
ATOM 2915 C CA . PRO A 1 384 ? -14.589 14.048 -10.956 1.00 94.56 384 PRO A CA 1
ATOM 2916 C C . PRO A 1 384 ? -15.143 13.725 -9.560 1.00 94.56 384 PRO A C 1
ATOM 2918 O O . PRO A 1 384 ? -14.392 13.365 -8.652 1.00 94.56 384 PRO A O 1
ATOM 2921 N N . ASP A 1 385 ? -16.467 13.807 -9.403 1.00 92.94 385 ASP A N 1
ATOM 2922 C CA . ASP A 1 385 ? -17.158 13.401 -8.172 1.00 92.94 385 ASP A CA 1
ATOM 2923 C C . ASP A 1 385 ? -17.254 11.870 -8.102 1.00 92.94 385 ASP A C 1
ATOM 2925 O O . ASP A 1 385 ? -18.237 11.259 -8.520 1.00 92.94 385 ASP A O 1
ATOM 2929 N N . LEU A 1 386 ? -16.174 11.242 -7.649 1.00 95.69 386 LEU A N 1
ATOM 2930 C CA . LEU A 1 386 ? -16.081 9.803 -7.418 1.00 95.69 386 LEU A CA 1
ATOM 2931 C C . LEU A 1 386 ? -15.924 9.523 -5.915 1.00 95.69 386 LEU A C 1
ATOM 2933 O O . LEU A 1 386 ? -15.526 10.416 -5.169 1.00 95.69 386 LEU A O 1
ATOM 2937 N N . PRO A 1 387 ? -16.171 8.284 -5.447 1.00 95.25 387 PRO A N 1
ATOM 2938 C CA . PRO A 1 387 ? -16.010 7.932 -4.031 1.00 95.25 387 PRO A CA 1
ATOM 2939 C C . PRO A 1 387 ? -14.604 8.188 -3.460 1.00 95.25 387 PRO A C 1
ATOM 2941 O O . PRO A 1 387 ? -14.469 8.439 -2.266 1.00 95.25 387 PRO A O 1
ATOM 2944 N N . SER A 1 388 ? -13.577 8.171 -4.313 1.00 97.56 388 SER A N 1
ATOM 2945 C CA . SER A 1 388 ? -12.179 8.476 -3.983 1.00 97.56 388 SER A CA 1
ATOM 2946 C C . SER A 1 388 ? -11.534 9.257 -5.125 1.00 97.56 388 SER A C 1
ATOM 2948 O O . SER A 1 388 ? -11.912 9.077 -6.289 1.00 97.56 388 SER A O 1
ATOM 2950 N N . PHE A 1 389 ? -10.506 10.052 -4.822 1.00 97.94 389 PHE A N 1
ATOM 2951 C CA . PHE A 1 389 ? -9.620 10.597 -5.844 1.00 97.94 389 PHE A CA 1
ATOM 2952 C C . PHE A 1 389 ? -8.738 9.471 -6.410 1.00 97.94 389 PHE A C 1
ATOM 2954 O O . PHE A 1 389 ? -8.047 8.771 -5.668 1.00 97.94 389 PHE A O 1
ATOM 2961 N N . GLN A 1 390 ? -8.817 9.254 -7.724 1.00 97.62 390 GLN A N 1
ATOM 2962 C CA . GLN A 1 390 ? -8.194 8.111 -8.397 1.00 97.62 390 GLN A CA 1
ATOM 2963 C C . GLN A 1 390 ? -6.785 8.452 -8.904 1.00 97.62 390 GLN A C 1
ATOM 2965 O O . GLN A 1 390 ? -6.581 9.552 -9.428 1.00 97.62 390 GLN A O 1
ATOM 2970 N N . PRO A 1 391 ? -5.816 7.523 -8.814 1.00 97.31 391 PRO A N 1
ATOM 2971 C CA . PRO A 1 391 ? -4.533 7.674 -9.486 1.00 97.31 391 PRO A CA 1
ATOM 2972 C C . PRO A 1 391 ? -4.718 7.575 -11.002 1.00 97.31 391 PRO A C 1
ATOM 2974 O O . PRO A 1 391 ? -5.637 6.927 -11.498 1.00 97.31 391 PRO A O 1
ATOM 2977 N N . GLN A 1 392 ? -3.809 8.194 -11.752 1.00 97.00 392 GLN A N 1
ATOM 2978 C CA . GLN A 1 392 ? -3.746 8.022 -13.206 1.00 97.00 392 GLN A CA 1
ATOM 2979 C C . GLN A 1 392 ? -3.104 6.681 -13.569 1.00 97.00 392 GLN A C 1
ATOM 2981 O O . GLN A 1 392 ? -3.463 6.078 -14.574 1.00 97.00 392 GLN A O 1
ATOM 2986 N N . ILE A 1 393 ? -2.154 6.228 -12.746 1.00 97.12 393 ILE A N 1
ATOM 2987 C CA . ILE A 1 393 ? -1.476 4.941 -12.883 1.00 97.12 393 ILE A CA 1
ATOM 2988 C C . ILE A 1 393 ? -1.748 4.150 -11.596 1.00 97.12 393 ILE A C 1
ATOM 2990 O O . ILE A 1 393 ? -1.099 4.411 -10.579 1.00 97.12 393 ILE A O 1
ATOM 2994 N N . PRO A 1 394 ? -2.729 3.233 -11.587 1.00 96.44 394 PRO A N 1
ATOM 2995 C CA . PRO A 1 394 ? -2.976 2.402 -10.419 1.00 96.44 394 PRO A CA 1
ATOM 2996 C C . PRO A 1 394 ? -1.795 1.449 -10.226 1.00 96.44 394 PRO A C 1
ATOM 2998 O O . PRO A 1 394 ? -1.392 0.788 -11.174 1.00 96.44 394 PRO A O 1
ATOM 3001 N N . ILE A 1 395 ? -1.221 1.389 -9.027 1.00 96.12 395 ILE A N 1
ATOM 3002 C CA . ILE A 1 395 ? -0.182 0.421 -8.661 1.00 96.12 395 ILE A CA 1
ATOM 3003 C C . ILE A 1 395 ? -0.564 -0.192 -7.323 1.00 96.12 395 ILE A C 1
ATOM 3005 O O . ILE A 1 395 ? -0.727 0.514 -6.329 1.00 96.12 395 ILE A O 1
ATOM 3009 N N . HIS A 1 396 ? -0.671 -1.515 -7.315 1.00 91.62 396 HIS A N 1
ATOM 3010 C CA . HIS A 1 396 ? -1.078 -2.297 -6.159 1.00 91.62 396 HIS A CA 1
ATOM 3011 C C . HIS A 1 396 ? 0.148 -2.827 -5.409 1.00 91.62 396 HIS A C 1
ATOM 3013 O O . HIS A 1 396 ? 1.107 -3.296 -6.030 1.00 91.62 396 HIS A O 1
ATOM 3019 N N . ILE A 1 397 ? 0.103 -2.784 -4.075 1.00 95.12 397 ILE A N 1
ATOM 3020 C CA . ILE A 1 397 ? 1.129 -3.374 -3.205 1.00 95.12 397 ILE A CA 1
ATOM 3021 C C . ILE A 1 397 ? 0.589 -4.692 -2.653 1.00 95.12 397 ILE A C 1
ATOM 3023 O O . ILE A 1 397 ? -0.470 -4.710 -2.025 1.00 95.12 397 ILE A O 1
ATOM 3027 N N . ARG A 1 398 ? 1.320 -5.785 -2.881 1.00 94.88 398 ARG A N 1
ATOM 3028 C CA . ARG A 1 398 ? 0.985 -7.132 -2.390 1.00 94.88 398 ARG A CA 1
ATOM 3029 C C . ARG A 1 398 ? 1.902 -7.559 -1.251 1.00 94.88 398 ARG A C 1
ATOM 3031 O O . ARG A 1 398 ? 2.981 -6.987 -1.074 1.00 94.88 398 ARG A O 1
ATOM 3038 N N . ALA A 1 399 ? 1.534 -8.610 -0.522 1.00 96.50 399 ALA A N 1
ATOM 3039 C CA . ALA A 1 399 ? 2.385 -9.193 0.519 1.00 96.50 399 ALA A CA 1
ATOM 3040 C C . ALA A 1 399 ? 3.770 -9.583 -0.013 1.00 96.50 399 ALA A C 1
ATOM 3042 O O . ALA A 1 399 ? 4.783 -9.322 0.635 1.00 96.50 399 ALA A O 1
ATOM 3043 N N . THR A 1 400 ? 3.826 -10.128 -1.228 1.00 95.44 400 THR A N 1
ATOM 3044 C CA . THR A 1 400 ? 5.076 -10.499 -1.906 1.00 95.44 400 THR A CA 1
ATOM 3045 C C . THR A 1 400 ? 5.939 -9.303 -2.311 1.00 95.44 400 THR A C 1
ATOM 3047 O O . THR A 1 400 ? 7.118 -9.489 -2.578 1.00 95.44 400 THR A O 1
ATOM 3050 N N . ASP A 1 401 ? 5.392 -8.084 -2.354 1.00 96.69 401 ASP A N 1
ATOM 3051 C CA . ASP A 1 401 ? 6.186 -6.862 -2.530 1.00 96.69 401 ASP A CA 1
ATOM 3052 C C . ASP A 1 401 ? 6.663 -6.344 -1.170 1.00 96.69 401 ASP A C 1
ATOM 3054 O O . ASP A 1 401 ? 7.857 -6.121 -0.954 1.00 96.69 401 ASP A O 1
ATOM 3058 N N . TYR A 1 402 ? 5.725 -6.214 -0.226 1.00 97.38 402 TYR A N 1
ATOM 3059 C CA . TYR A 1 402 ? 5.966 -5.658 1.102 1.00 97.38 402 TYR A CA 1
ATOM 3060 C C . TYR A 1 402 ? 7.042 -6.445 1.865 1.00 97.38 402 TYR A C 1
ATOM 3062 O O . TYR A 1 402 ? 8.049 -5.878 2.300 1.00 97.38 402 TYR A O 1
ATOM 3070 N N . PHE A 1 403 ? 6.876 -7.767 1.988 1.00 96.88 403 PHE A N 1
ATOM 3071 C CA . PHE A 1 403 ? 7.805 -8.620 2.736 1.00 96.88 403 PHE A CA 1
ATOM 3072 C C . PHE A 1 403 ? 9.118 -8.881 1.984 1.00 96.88 403 PHE A C 1
ATOM 3074 O O . PHE A 1 403 ? 10.132 -9.163 2.622 1.00 96.88 403 PHE A O 1
ATOM 3081 N N . ALA A 1 404 ? 9.141 -8.695 0.661 1.00 96.69 404 ALA A N 1
ATOM 3082 C CA . ALA A 1 404 ? 10.363 -8.699 -0.143 1.00 96.69 404 ALA A CA 1
ATOM 3083 C C . ALA A 1 404 ? 11.135 -7.367 -0.086 1.00 96.69 404 ALA A C 1
ATOM 3085 O O . ALA A 1 404 ? 12.179 -7.252 -0.723 1.00 96.69 404 ALA A O 1
ATOM 3086 N N . ARG A 1 405 ? 10.663 -6.366 0.681 1.00 96.75 405 ARG A N 1
ATOM 3087 C CA . ARG A 1 405 ? 11.251 -5.010 0.788 1.00 96.75 405 ARG A CA 1
ATOM 3088 C C . ARG A 1 405 ? 11.182 -4.219 -0.520 1.00 96.75 405 ARG A C 1
ATOM 3090 O O . ARG A 1 405 ? 12.004 -3.334 -0.760 1.00 96.75 405 ARG A O 1
ATOM 3097 N N . HIS A 1 406 ? 10.219 -4.538 -1.373 1.00 96.81 406 HIS A N 1
ATOM 3098 C CA . HIS A 1 406 ? 10.042 -3.917 -2.673 1.00 96.81 406 HIS A CA 1
ATOM 3099 C C . HIS A 1 406 ? 8.953 -2.849 -2.648 1.00 96.81 406 HIS A C 1
ATOM 3101 O O . HIS A 1 406 ? 7.887 -3.027 -2.065 1.00 96.81 406 HIS A O 1
ATOM 3107 N N . ASP A 1 407 ? 9.229 -1.736 -3.323 1.00 97.81 407 ASP A N 1
ATOM 3108 C CA . ASP A 1 407 ? 8.257 -0.679 -3.560 1.00 97.81 407 ASP A CA 1
ATOM 3109 C C . ASP A 1 407 ? 7.856 -0.683 -5.045 1.00 97.81 407 ASP A C 1
ATOM 3111 O O . ASP A 1 407 ? 8.598 -0.136 -5.874 1.00 97.81 407 ASP A O 1
ATOM 3115 N N . PRO A 1 408 ? 6.705 -1.285 -5.403 1.00 97.31 408 PRO A N 1
ATOM 3116 C CA . PRO A 1 408 ? 6.281 -1.379 -6.795 1.00 97.31 408 PRO A CA 1
ATOM 3117 C C . PRO A 1 408 ? 5.928 -0.006 -7.386 1.00 97.31 408 PRO A C 1
ATOM 3119 O O . PRO A 1 408 ? 6.016 0.177 -8.599 1.00 97.31 408 PRO A O 1
ATOM 3122 N N . VAL A 1 409 ? 5.597 0.994 -6.555 1.00 98.25 409 VAL A N 1
ATOM 3123 C CA . VAL A 1 409 ? 5.332 2.367 -7.015 1.00 98.25 409 VAL A CA 1
ATOM 3124 C C . VAL A 1 409 ? 6.628 3.015 -7.492 1.00 98.25 409 VAL A C 1
ATOM 3126 O O . VAL A 1 409 ? 6.679 3.552 -8.597 1.00 98.25 409 VAL A O 1
ATOM 3129 N N . ILE A 1 410 ? 7.703 2.925 -6.704 1.00 98.25 410 ILE A N 1
ATOM 3130 C CA . ILE A 1 410 ? 9.014 3.454 -7.108 1.00 98.25 410 ILE A CA 1
ATOM 3131 C C . ILE A 1 410 ? 9.570 2.684 -8.308 1.00 98.25 410 ILE A C 1
ATOM 3133 O O . ILE A 1 410 ? 10.121 3.302 -9.220 1.00 98.25 410 ILE A O 1
ATOM 3137 N N . ALA A 1 411 ? 9.381 1.364 -8.355 1.00 97.56 411 ALA A N 1
ATOM 3138 C CA . ALA A 1 411 ? 9.778 0.558 -9.505 1.00 97.56 411 ALA A CA 1
ATOM 3139 C C . ALA A 1 411 ? 9.069 1.013 -10.795 1.00 97.56 411 ALA A C 1
ATOM 3141 O O . ALA A 1 411 ? 9.733 1.236 -11.807 1.00 97.56 411 ALA A O 1
ATOM 3142 N N . ALA A 1 412 ? 7.755 1.253 -10.745 1.00 97.38 412 ALA A N 1
ATOM 3143 C CA . ALA A 1 412 ? 6.981 1.788 -11.867 1.00 97.38 412 ALA A CA 1
ATOM 3144 C C . ALA A 1 412 ? 7.402 3.221 -12.260 1.00 97.38 412 ALA A C 1
ATOM 3146 O O . ALA A 1 412 ? 7.485 3.551 -13.446 1.00 97.38 412 ALA A O 1
ATOM 3147 N N . ILE A 1 413 ? 7.729 4.074 -11.280 1.00 98.19 413 ILE A N 1
ATOM 3148 C CA . ILE A 1 413 ? 8.258 5.429 -11.516 1.00 98.19 413 ILE A CA 1
ATOM 3149 C C . ILE A 1 413 ? 9.588 5.374 -12.277 1.00 98.19 413 ILE A C 1
ATOM 3151 O O . ILE A 1 413 ? 9.761 6.091 -13.267 1.00 98.19 413 ILE A O 1
ATOM 3155 N N . LEU A 1 414 ? 10.522 4.526 -11.835 1.00 97.12 414 LEU A N 1
ATOM 3156 C CA . LEU A 1 414 ? 11.829 4.354 -12.475 1.00 97.12 414 LEU A CA 1
ATOM 3157 C C . LEU A 1 414 ? 11.700 3.713 -13.860 1.00 97.12 414 LEU A C 1
ATOM 3159 O O . LEU A 1 414 ? 12.401 4.124 -14.784 1.00 97.12 414 LEU A O 1
ATOM 3163 N N . ALA A 1 415 ? 10.751 2.790 -14.024 1.00 95.25 415 ALA A N 1
ATOM 3164 C CA . ALA A 1 415 ? 10.409 2.199 -15.311 1.00 95.25 415 ALA A CA 1
ATOM 3165 C C . ALA A 1 415 ? 9.698 3.171 -16.261 1.00 95.25 415 ALA A C 1
ATOM 3167 O O . ALA A 1 415 ? 9.579 2.871 -17.437 1.00 95.25 415 ALA A O 1
ATOM 3168 N N . ARG A 1 416 ? 9.228 4.340 -15.802 1.00 95.69 416 ARG A N 1
ATOM 3169 C CA . ARG A 1 416 ? 8.378 5.247 -16.600 1.00 95.69 416 ARG A CA 1
ATOM 3170 C C . ARG A 1 416 ? 7.096 4.567 -17.093 1.00 95.69 416 ARG A C 1
ATOM 3172 O O . ARG A 1 416 ? 6.627 4.852 -18.196 1.00 95.69 416 ARG A O 1
ATOM 3179 N N . THR A 1 417 ? 6.514 3.700 -16.266 1.00 94.19 417 THR A N 1
ATOM 3180 C CA . THR A 1 417 ? 5.233 3.056 -16.564 1.00 94.19 417 THR A CA 1
ATOM 3181 C C . THR A 1 417 ? 4.177 4.117 -16.850 1.00 94.19 417 THR A C 1
ATOM 3183 O O . THR A 1 417 ? 4.003 5.061 -16.080 1.00 94.19 417 THR A O 1
ATOM 3186 N N . ALA A 1 418 ? 3.517 3.994 -18.001 1.00 91.19 418 ALA A N 1
ATOM 3187 C CA . ALA A 1 418 ? 2.471 4.917 -18.436 1.00 91.19 418 ALA A CA 1
ATOM 3188 C C . ALA A 1 418 ? 1.074 4.357 -18.158 1.00 91.19 418 ALA A C 1
ATOM 3190 O O . ALA A 1 418 ? 0.172 5.110 -17.808 1.00 91.19 418 ALA A O 1
ATOM 3191 N N . GLU A 1 419 ? 0.923 3.043 -18.302 1.00 90.69 419 GLU A N 1
ATOM 3192 C CA . GLU A 1 419 ? -0.306 2.292 -18.087 1.00 90.69 419 GLU A CA 1
ATOM 3193 C C . GLU A 1 419 ? 0.046 0.836 -17.762 1.00 90.69 419 GLU A C 1
ATOM 3195 O O . GLU A 1 419 ? 1.093 0.332 -18.181 1.00 90.69 419 GLU A O 1
ATOM 3200 N N . LEU A 1 420 ? -0.821 0.174 -17.000 1.00 91.25 420 LEU A N 1
ATOM 3201 C CA . LEU A 1 420 ? -0.737 -1.263 -16.761 1.00 91.25 420 LEU A CA 1
ATOM 3202 C C . LEU A 1 420 ? -1.536 -2.025 -17.828 1.00 91.25 420 LEU A C 1
ATOM 3204 O O . LEU A 1 420 ? -2.524 -1.490 -18.341 1.00 91.25 420 LEU A O 1
ATOM 3208 N N . PRO A 1 421 ? -1.158 -3.276 -18.155 1.00 91.75 421 PRO A N 1
ATOM 3209 C CA . PRO A 1 421 ? -1.979 -4.123 -19.012 1.00 91.75 421 PRO A CA 1
ATOM 3210 C C . PRO A 1 421 ? -3.370 -4.332 -18.402 1.00 91.75 421 PRO A C 1
ATOM 3212 O O . PRO A 1 421 ? -3.530 -4.392 -17.182 1.00 91.75 421 PRO A O 1
ATOM 3215 N N . ALA A 1 422 ? -4.385 -4.476 -19.258 1.00 92.69 422 ALA A N 1
ATOM 3216 C CA . ALA A 1 422 ? -5.731 -4.773 -18.785 1.00 92.69 422 ALA A CA 1
ATOM 3217 C C . ALA A 1 422 ? -5.757 -6.135 -18.075 1.00 92.69 422 ALA A C 1
ATOM 3219 O O . ALA A 1 422 ? -5.202 -7.113 -18.588 1.00 92.69 422 ALA A O 1
ATOM 3220 N N . VAL A 1 423 ? -6.434 -6.180 -16.923 1.00 93.19 423 VAL A N 1
ATOM 3221 C CA . VAL A 1 423 ? -6.585 -7.388 -16.103 1.00 93.19 423 VAL A CA 1
ATOM 3222 C C . VAL A 1 423 ? -7.185 -8.517 -16.956 1.00 93.19 423 VAL A C 1
ATOM 3224 O O . VAL A 1 423 ? -8.210 -8.293 -17.608 1.00 93.19 423 VAL A O 1
ATOM 3227 N N . PRO A 1 424 ? -6.588 -9.724 -16.970 1.00 96.06 424 PRO A N 1
ATOM 3228 C CA . PRO A 1 424 ? -7.133 -10.853 -17.712 1.00 96.06 424 PRO A CA 1
ATOM 3229 C C . PRO A 1 424 ? -8.534 -11.242 -17.222 1.00 96.06 424 PRO A C 1
ATOM 3231 O O . PRO A 1 424 ? -8.851 -11.116 -16.040 1.00 96.06 424 PRO A O 1
ATOM 3234 N N . THR A 1 425 ? -9.381 -11.743 -18.121 1.00 96.50 425 THR A N 1
ATOM 3235 C CA . THR A 1 425 ? -10.784 -12.089 -17.813 1.00 96.50 425 THR A CA 1
ATOM 3236 C C . THR A 1 425 ? -11.188 -13.442 -18.398 1.00 96.50 425 THR A C 1
ATOM 3238 O O . THR A 1 425 ? -10.499 -13.980 -19.261 1.00 96.50 425 THR A O 1
ATOM 3241 N N . GLY A 1 426 ? -12.330 -13.980 -17.957 1.00 96.50 426 GLY A N 1
ATOM 3242 C CA . GLY A 1 426 ? -12.897 -15.246 -18.435 1.00 96.50 426 GLY A CA 1
ATOM 3243 C C . GLY A 1 426 ? -12.609 -16.437 -17.518 1.00 96.50 426 GLY A C 1
ATOM 3244 O O . GLY A 1 426 ? -12.172 -16.271 -16.384 1.00 96.50 426 GLY A O 1
ATOM 3245 N N . GLY A 1 427 ? -12.892 -17.648 -18.005 1.00 96.06 427 GLY A N 1
ATOM 3246 C CA . GLY A 1 427 ? -12.660 -18.904 -17.277 1.00 96.06 427 GLY A CA 1
ATOM 3247 C C . GLY A 1 427 ? -11.230 -19.446 -17.396 1.00 96.06 427 GLY A C 1
ATOM 3248 O O . GLY A 1 427 ? -10.887 -20.409 -16.713 1.00 96.06 427 GLY A O 1
ATOM 3249 N N . ALA A 1 428 ? -10.413 -18.845 -18.266 1.00 97.06 428 ALA A N 1
ATOM 3250 C CA . ALA A 1 428 ? -8.991 -19.132 -18.434 1.00 97.06 428 ALA A CA 1
ATOM 3251 C C . ALA A 1 428 ? -8.178 -17.845 -18.223 1.00 97.06 428 ALA A C 1
ATOM 3253 O O . ALA A 1 428 ? -8.097 -16.996 -19.111 1.00 97.06 428 ALA A O 1
ATOM 3254 N N . ILE A 1 429 ? -7.582 -17.704 -17.041 1.00 97.94 429 ILE A N 1
ATOM 3255 C CA . ILE A 1 429 ? -6.815 -16.526 -16.629 1.00 97.94 429 ILE A CA 1
ATOM 3256 C C . ILE A 1 429 ? -5.338 -16.767 -16.933 1.00 97.94 429 ILE A C 1
ATOM 3258 O O . ILE A 1 429 ? -4.665 -17.497 -16.208 1.00 97.94 429 ILE A O 1
ATOM 3262 N N . LEU A 1 430 ? -4.843 -16.175 -18.023 1.00 97.94 430 LEU A N 1
ATOM 3263 C CA . LEU A 1 430 ? -3.435 -16.251 -18.418 1.00 97.94 430 LEU A CA 1
ATOM 3264 C C . LEU A 1 430 ? -2.650 -15.086 -17.809 1.00 97.94 430 LEU A C 1
ATOM 3266 O O . LEU A 1 430 ? -2.987 -13.925 -18.029 1.00 97.94 430 LEU A O 1
ATOM 3270 N N . VAL A 1 431 ? -1.593 -15.409 -17.068 1.00 97.62 431 VAL A N 1
ATOM 3271 C CA . VAL A 1 431 ? -0.710 -14.458 -16.377 1.00 97.62 431 VAL A CA 1
ATOM 3272 C C . VAL A 1 431 ? 0.758 -14.792 -16.623 1.00 97.62 431 VAL A C 1
ATOM 3274 O O . VAL A 1 431 ? 1.095 -15.860 -17.141 1.00 97.62 431 VAL A O 1
ATOM 3277 N N . ASN A 1 432 ? 1.644 -13.877 -16.232 1.00 96.31 432 ASN A N 1
ATOM 3278 C CA . ASN A 1 432 ? 3.087 -14.081 -16.273 1.00 96.31 432 ASN A CA 1
ATOM 3279 C C . ASN A 1 432 ? 3.492 -15.368 -15.529 1.00 96.31 432 ASN A C 1
ATOM 3281 O O . ASN A 1 432 ? 3.071 -15.586 -14.394 1.00 96.31 432 ASN A O 1
ATOM 3285 N N . GLY A 1 433 ? 4.311 -16.215 -16.160 1.00 95.81 433 GLY A N 1
ATOM 3286 C CA . GLY A 1 433 ? 4.651 -17.540 -15.630 1.00 95.81 433 GLY A CA 1
ATOM 3287 C C . GLY A 1 433 ? 5.600 -17.537 -14.429 1.00 95.81 433 GLY A C 1
ATOM 3288 O O . GLY A 1 433 ? 5.755 -18.578 -13.799 1.00 95.81 433 GLY A O 1
ATOM 3289 N N . ALA A 1 434 ? 6.233 -16.406 -14.115 1.00 96.12 434 ALA A N 1
ATOM 3290 C CA . ALA A 1 434 ? 7.118 -16.273 -12.961 1.00 96.12 434 ALA A CA 1
ATOM 3291 C C . ALA A 1 434 ? 6.409 -15.652 -11.750 1.00 96.12 434 ALA A C 1
ATOM 3293 O O . ALA A 1 434 ? 6.543 -16.149 -10.637 1.00 96.12 434 ALA A O 1
ATOM 3294 N N . SER A 1 435 ? 5.640 -14.583 -11.966 1.00 92.94 435 SER A N 1
ATOM 3295 C CA . SER A 1 435 ? 5.036 -13.798 -10.881 1.00 92.94 435 SER A CA 1
ATOM 3296 C C . SER A 1 435 ? 3.569 -14.119 -10.599 1.00 92.94 435 SER A C 1
ATOM 3298 O O . SER A 1 435 ? 3.048 -13.737 -9.553 1.00 92.94 435 SER A O 1
ATOM 3300 N N . TYR A 1 436 ? 2.874 -14.735 -11.560 1.00 93.38 436 TYR A N 1
ATOM 3301 C CA . TYR A 1 436 ? 1.420 -14.932 -11.562 1.00 93.38 436 TYR A CA 1
ATOM 3302 C C . TYR A 1 436 ? 0.599 -13.646 -11.392 1.00 93.38 436 TYR A C 1
ATOM 3304 O O . TYR A 1 436 ? -0.569 -13.672 -10.999 1.00 93.38 436 TYR A O 1
ATOM 3312 N N . ARG A 1 437 ? 1.202 -12.498 -11.706 1.00 90.69 437 ARG A N 1
ATOM 3313 C CA . ARG A 1 437 ? 0.574 -11.189 -11.567 1.00 90.69 437 ARG A CA 1
ATOM 3314 C C . ARG A 1 437 ? -0.284 -10.847 -12.779 1.00 90.69 437 ARG A C 1
ATOM 3316 O O . ARG A 1 437 ? 0.130 -11.007 -13.924 1.00 90.69 437 ARG A O 1
ATOM 3323 N N . THR A 1 438 ? -1.489 -10.357 -12.503 1.00 89.12 438 THR A N 1
ATOM 3324 C CA . THR A 1 438 ? -2.475 -9.905 -13.498 1.00 89.12 438 THR A CA 1
ATOM 3325 C C . THR A 1 438 ? -2.210 -8.487 -13.988 1.00 89.12 438 THR A C 1
ATOM 3327 O O . THR A 1 438 ? -2.688 -8.106 -15.048 1.00 89.12 438 THR A O 1
ATOM 3330 N N . ASP A 1 439 ? -1.468 -7.711 -13.201 1.00 85.25 439 ASP A N 1
ATOM 3331 C CA . ASP A 1 439 ? -1.009 -6.356 -13.493 1.00 85.25 439 ASP A CA 1
ATOM 3332 C C . ASP A 1 439 ? 0.360 -6.332 -14.196 1.00 85.25 439 ASP A C 1
ATOM 3334 O O . ASP A 1 439 ? 0.894 -5.263 -14.481 1.00 85.25 439 ASP A O 1
ATOM 3338 N N . GLN A 1 440 ? 0.925 -7.502 -14.512 1.00 86.94 440 GLN A N 1
ATOM 3339 C CA . GLN A 1 440 ? 2.175 -7.628 -15.256 1.00 86.94 440 GLN A CA 1
ATOM 3340 C C . GLN A 1 440 ? 1.957 -8.101 -16.682 1.00 86.94 440 GLN A C 1
ATOM 3342 O O . GLN A 1 440 ? 1.064 -8.893 -16.979 1.00 86.94 440 GLN A O 1
ATOM 3347 N N . GLY A 1 441 ? 2.817 -7.601 -17.568 1.00 86.12 441 GLY A N 1
ATOM 3348 C CA . GLY A 1 441 ? 2.796 -7.948 -18.977 1.00 86.12 441 GLY A CA 1
ATOM 3349 C C . GLY A 1 441 ? 3.079 -9.430 -19.225 1.00 86.12 441 GLY A C 1
ATOM 3350 O O . GLY A 1 441 ? 3.884 -10.061 -18.533 1.00 86.12 441 GLY A O 1
ATOM 3351 N N . VAL A 1 442 ? 2.440 -9.962 -20.263 1.00 94.81 442 VAL A N 1
ATOM 3352 C CA . VAL A 1 442 ? 2.740 -11.268 -20.851 1.00 94.81 442 VAL A CA 1
ATOM 3353 C C . VAL A 1 442 ? 3.252 -11.020 -22.262 1.00 94.81 442 VAL A C 1
ATOM 3355 O O . VAL A 1 442 ? 2.547 -10.432 -23.079 1.00 94.81 442 VAL A O 1
ATOM 3358 N N . ALA A 1 443 ? 4.465 -11.479 -22.558 1.00 94.19 443 ALA A N 1
ATOM 3359 C CA . ALA A 1 443 ? 5.106 -11.243 -23.846 1.00 94.19 443 ALA A CA 1
ATOM 3360 C C . ALA A 1 443 ? 5.063 -12.485 -24.746 1.00 94.19 443 ALA A C 1
ATOM 3362 O O . ALA A 1 443 ? 5.005 -13.628 -24.286 1.00 94.19 443 ALA A O 1
ATOM 3363 N N . ALA A 1 444 ? 5.137 -12.273 -26.058 1.00 95.00 444 ALA A N 1
ATOM 3364 C CA . ALA A 1 444 ? 5.331 -13.367 -27.001 1.00 95.00 444 ALA A CA 1
ATOM 3365 C C . ALA A 1 444 ? 6.636 -14.121 -26.689 1.00 95.00 444 ALA A C 1
ATOM 3367 O O . ALA A 1 444 ? 7.671 -13.514 -26.424 1.00 95.00 444 ALA A O 1
ATOM 3368 N N . GLY A 1 445 ? 6.595 -15.453 -26.718 1.00 95.00 445 GLY A N 1
ATOM 3369 C CA . GLY A 1 445 ? 7.751 -16.285 -26.390 1.00 95.00 445 GLY A CA 1
ATOM 3370 C C . GLY A 1 445 ? 8.048 -16.426 -24.895 1.00 95.00 445 GLY A C 1
ATOM 3371 O O . GLY A 1 445 ? 8.981 -17.153 -24.573 1.00 95.00 445 GLY A O 1
ATOM 3372 N N . SER A 1 446 ? 7.296 -15.790 -23.987 1.00 96.44 446 SER A N 1
ATOM 3373 C CA . SER A 1 446 ? 7.506 -15.913 -22.538 1.00 96.44 446 SER A CA 1
ATOM 3374 C C . SER A 1 446 ? 6.859 -17.168 -21.954 1.00 96.44 446 SER A C 1
ATOM 3376 O O . SER A 1 446 ? 5.936 -17.743 -22.535 1.00 96.44 446 SER A O 1
ATOM 3378 N N . PHE A 1 447 ? 7.291 -17.564 -20.759 1.00 97.50 447 PHE A N 1
ATOM 3379 C CA . PHE A 1 447 ? 6.500 -18.447 -19.915 1.00 97.50 447 PHE A CA 1
ATOM 3380 C C . PHE A 1 447 ? 5.251 -17.718 -19.421 1.00 97.50 447 PHE A C 1
ATOM 3382 O O . PHE A 1 447 ? 5.287 -16.536 -19.064 1.00 97.50 447 PHE A O 1
ATOM 3389 N N . ALA A 1 448 ? 4.148 -18.451 -19.387 1.00 97.81 448 ALA A N 1
ATOM 3390 C CA . ALA A 1 448 ? 2.876 -18.017 -18.844 1.00 97.81 448 ALA A CA 1
ATOM 3391 C C . ALA A 1 448 ? 2.194 -19.172 -18.111 1.00 97.81 448 ALA A C 1
ATOM 3393 O O . ALA A 1 448 ? 2.415 -20.343 -18.429 1.00 97.81 448 ALA A O 1
ATOM 3394 N N . SER A 1 449 ? 1.325 -18.823 -17.171 1.00 97.81 449 SER A N 1
ATOM 3395 C CA . SER A 1 449 ? 0.467 -19.772 -16.465 1.00 97.81 449 SER A CA 1
ATOM 3396 C C . SER A 1 449 ? -0.983 -19.437 -16.747 1.00 97.81 449 SER A C 1
ATOM 3398 O O . SER A 1 449 ? -1.378 -18.277 -16.649 1.00 97.81 449 SER A O 1
ATOM 3400 N N . VAL A 1 450 ? -1.773 -20.449 -17.094 1.00 98.12 450 VAL A N 1
ATOM 3401 C CA . VAL A 1 450 ? -3.218 -20.321 -17.283 1.00 98.12 450 VAL A CA 1
ATOM 3402 C C . VAL A 1 450 ? -3.924 -21.000 -16.122 1.00 98.12 450 VAL A C 1
ATOM 3404 O O . VAL A 1 450 ? -3.853 -22.222 -15.989 1.00 98.12 450 VAL A O 1
ATOM 3407 N N . PHE A 1 451 ? -4.609 -20.213 -15.298 1.00 97.69 451 PHE A N 1
ATOM 3408 C CA . PHE A 1 451 ? -5.427 -20.695 -14.189 1.00 97.69 451 PHE A CA 1
ATOM 3409 C C . PHE A 1 451 ? -6.892 -20.825 -14.606 1.00 97.69 451 PHE A C 1
ATOM 3411 O O . PHE A 1 451 ? -7.412 -20.003 -15.363 1.00 97.69 451 PHE A O 1
ATOM 3418 N N . GLY A 1 452 ? -7.567 -21.849 -14.094 1.00 96.00 452 GLY A N 1
ATOM 3419 C CA . GLY A 1 452 ? -8.988 -22.080 -14.332 1.00 96.00 452 GLY A CA 1
ATOM 3420 C C . GLY A 1 452 ? -9.495 -23.307 -13.583 1.00 96.00 452 GLY A C 1
ATOM 3421 O O . GLY A 1 452 ? -8.778 -23.898 -12.782 1.00 96.00 452 GLY A O 1
ATOM 3422 N N . ALA A 1 453 ? -10.742 -23.693 -13.834 1.00 93.81 453 ALA A N 1
ATOM 3423 C CA . ALA A 1 453 ? -11.314 -24.944 -13.342 1.00 93.81 453 ALA A CA 1
ATOM 3424 C C . ALA A 1 453 ? -11.592 -25.855 -14.542 1.00 93.81 453 ALA A C 1
ATOM 3426 O O . ALA A 1 453 ? -12.640 -25.757 -15.178 1.00 93.81 453 ALA A O 1
ATOM 3427 N N . PHE A 1 454 ? -10.626 -26.703 -14.892 1.00 91.44 454 PHE A N 1
ATOM 3428 C CA . PHE A 1 454 ? -10.695 -27.558 -16.073 1.00 91.44 454 PHE A CA 1
ATOM 3429 C C . PHE A 1 454 ? -11.220 -28.944 -15.693 1.00 91.44 454 PHE A C 1
ATOM 3431 O O . PHE A 1 454 ? -10.812 -29.526 -14.691 1.00 91.44 454 PHE A O 1
ATOM 3438 N N . ALA A 1 455 ? -12.115 -29.506 -16.509 1.00 87.56 455 ALA A N 1
ATOM 3439 C CA . ALA A 1 455 ? -12.673 -30.837 -16.250 1.00 87.56 455 ALA A CA 1
ATOM 3440 C C . ALA A 1 455 ? -11.605 -31.950 -16.283 1.00 87.56 455 ALA A C 1
ATOM 3442 O O . ALA A 1 455 ? -11.728 -32.949 -15.582 1.00 87.56 455 ALA A O 1
ATOM 3443 N N . ASN A 1 456 ? -10.558 -31.762 -17.089 1.00 89.81 456 ASN A N 1
ATOM 3444 C CA . ASN A 1 456 ? -9.393 -32.634 -17.209 1.00 89.81 456 ASN A CA 1
ATOM 3445 C C . ASN A 1 456 ? -8.137 -31.766 -17.331 1.00 89.81 456 ASN A C 1
ATOM 3447 O O . ASN A 1 456 ? -8.241 -30.579 -17.644 1.00 89.81 456 ASN A O 1
ATOM 3451 N N . VAL A 1 457 ? -6.954 -32.365 -17.151 1.00 93.12 457 VAL A N 1
ATOM 3452 C CA . VAL A 1 457 ? -5.687 -31.691 -17.472 1.00 93.12 457 VAL A CA 1
ATOM 3453 C C . VAL A 1 457 ? -5.713 -31.286 -18.955 1.00 93.12 457 VAL A C 1
ATOM 3455 O O . VAL A 1 457 ? -5.882 -32.167 -19.804 1.00 93.12 457 VAL A O 1
ATOM 3458 N N . PRO A 1 458 ? -5.589 -29.988 -19.284 1.00 93.88 458 PRO A N 1
ATOM 3459 C CA . PRO A 1 458 ? -5.604 -29.536 -20.670 1.00 93.88 458 PRO A CA 1
ATOM 3460 C C . PRO A 1 458 ? -4.441 -30.111 -21.481 1.00 93.88 458 PRO A C 1
ATOM 3462 O O . PRO A 1 458 ? -3.313 -30.176 -20.993 1.00 93.88 458 PRO A O 1
ATOM 3465 N N . ASP A 1 459 ? -4.703 -30.474 -22.735 1.00 95.38 459 ASP A N 1
ATOM 3466 C CA . ASP A 1 459 ? -3.697 -30.959 -23.691 1.00 95.38 459 ASP A CA 1
ATOM 3467 C C . ASP A 1 459 ? -3.431 -29.962 -24.830 1.00 95.38 459 ASP A C 1
ATOM 3469 O O . ASP A 1 459 ? -2.475 -30.132 -25.591 1.00 95.38 459 ASP A O 1
ATOM 3473 N N . GLN A 1 460 ? -4.226 -28.889 -24.929 1.00 97.44 460 GLN A N 1
ATOM 3474 C CA . GLN A 1 460 ? -3.995 -27.788 -25.863 1.00 97.44 460 GLN A CA 1
ATOM 3475 C C . GLN A 1 460 ? -4.330 -26.437 -25.226 1.00 97.44 460 GLN A C 1
ATOM 3477 O O . GLN A 1 460 ? -5.347 -26.273 -24.549 1.00 97.44 460 GLN A O 1
ATOM 3482 N N . VAL A 1 461 ? -3.493 -25.441 -25.508 1.00 98.06 461 VAL A N 1
ATOM 3483 C CA . VAL A 1 461 ? -3.745 -24.036 -25.179 1.00 98.06 461 VAL A CA 1
ATOM 3484 C C . VAL A 1 461 ? -3.470 -23.205 -26.423 1.00 98.06 461 VAL A C 1
ATOM 3486 O O . VAL A 1 461 ? -2.434 -23.376 -27.061 1.00 98.06 461 VAL A O 1
ATOM 3489 N N . PHE A 1 462 ? -4.380 -22.299 -26.764 1.00 98.31 462 PHE A N 1
ATOM 3490 C CA . PHE A 1 462 ? -4.211 -21.336 -27.844 1.00 98.31 462 PHE A CA 1
ATOM 3491 C C . PHE A 1 462 ? -4.208 -19.920 -27.282 1.00 98.31 462 PHE A C 1
ATOM 3493 O O . PHE A 1 462 ? -5.044 -19.586 -26.445 1.00 98.31 462 PHE A O 1
ATOM 3500 N N . VAL A 1 463 ? -3.298 -19.084 -27.776 1.00 98.31 463 VAL A N 1
ATOM 3501 C CA . VAL A 1 463 ? -3.209 -17.659 -27.439 1.00 98.31 463 VAL A CA 1
ATOM 3502 C C . VAL A 1 463 ? -3.231 -16.870 -28.739 1.00 98.31 463 VAL A C 1
ATOM 3504 O O . VAL A 1 463 ? -2.404 -17.097 -29.620 1.00 98.31 463 VAL A O 1
ATOM 3507 N N . GLY A 1 464 ? -4.230 -16.003 -28.912 1.00 97.06 464 GLY A N 1
ATOM 3508 C CA . GLY A 1 464 ? -4.426 -15.273 -30.170 1.00 97.06 464 GLY A CA 1
ATOM 3509 C C . GLY A 1 464 ? -4.630 -16.200 -31.377 1.00 97.06 464 GLY A C 1
ATOM 3510 O O . GLY A 1 464 ? -4.213 -15.876 -32.484 1.00 97.06 464 GLY A O 1
ATOM 3511 N N . GLY A 1 465 ? -5.211 -17.387 -31.159 1.00 96.69 465 GLY A N 1
ATOM 3512 C CA . GLY A 1 465 ? -5.413 -18.410 -32.192 1.00 96.69 465 GLY A CA 1
ATOM 3513 C C . GLY A 1 465 ? -4.179 -19.257 -32.533 1.00 96.69 465 GLY A C 1
ATOM 3514 O O . GLY A 1 465 ? -4.289 -20.182 -33.334 1.00 96.69 465 GLY A O 1
ATOM 3515 N N . LEU A 1 466 ? -3.021 -18.998 -31.917 1.00 98.25 466 LEU A N 1
ATOM 3516 C CA . LEU A 1 466 ? -1.791 -19.768 -32.114 1.00 98.25 466 LEU A CA 1
ATOM 3517 C C . LEU A 1 466 ? -1.608 -20.796 -30.994 1.00 98.25 466 LEU A C 1
ATOM 3519 O O . LEU A 1 466 ? -1.825 -20.482 -29.826 1.00 98.25 466 LEU A O 1
ATOM 3523 N N . ALA A 1 467 ? -1.189 -22.016 -31.337 1.00 97.94 467 ALA A N 1
ATOM 3524 C CA . ALA A 1 467 ? -0.967 -23.080 -30.359 1.00 97.94 467 ALA A CA 1
ATOM 3525 C C . ALA A 1 467 ? 0.256 -22.776 -29.477 1.00 97.94 467 ALA A C 1
ATOM 3527 O O . ALA A 1 467 ? 1.381 -22.672 -29.971 1.00 97.94 467 ALA A O 1
ATOM 3528 N N . ALA A 1 468 ? 0.030 -22.645 -28.172 1.00 98.06 468 ALA A N 1
ATOM 3529 C CA . ALA A 1 468 ? 1.066 -22.490 -27.162 1.00 98.06 468 ALA A CA 1
ATOM 3530 C C . ALA A 1 468 ? 1.711 -23.843 -26.834 1.00 98.06 468 ALA A C 1
ATOM 3532 O O . ALA A 1 468 ? 1.063 -24.892 -26.872 1.00 98.06 468 ALA A O 1
ATOM 3533 N N . LYS A 1 469 ? 2.999 -23.828 -26.483 1.00 97.25 469 LYS A N 1
ATOM 3534 C CA . LYS A 1 469 ? 3.703 -25.047 -26.070 1.00 97.25 469 LYS A CA 1
ATOM 3535 C C . LYS A 1 469 ? 3.405 -25.319 -24.600 1.00 97.25 469 LYS A C 1
ATOM 3537 O O . LYS A 1 469 ? 3.857 -24.555 -23.753 1.00 97.25 469 LYS A O 1
ATOM 3542 N N . ILE A 1 470 ? 2.706 -26.408 -24.296 1.00 96.50 470 ILE A N 1
ATOM 3543 C CA . ILE A 1 470 ? 2.494 -26.850 -22.912 1.00 96.50 470 ILE A CA 1
ATOM 3544 C C . ILE A 1 470 ? 3.806 -27.388 -22.334 1.00 96.50 470 ILE A C 1
ATOM 3546 O O . ILE A 1 470 ? 4.504 -28.181 -22.968 1.00 96.50 470 ILE A O 1
ATOM 3550 N N . ILE A 1 471 ? 4.132 -26.937 -21.126 1.00 95.25 471 ILE A N 1
ATOM 3551 C CA . ILE A 1 471 ? 5.296 -27.369 -20.344 1.00 95.25 471 ILE A CA 1
ATOM 3552 C C . ILE A 1 471 ? 4.877 -28.387 -19.281 1.00 95.25 471 ILE A C 1
ATOM 3554 O O . ILE A 1 471 ? 5.598 -29.343 -19.013 1.00 95.25 471 ILE A O 1
ATOM 3558 N N . GLY A 1 472 ? 3.691 -28.204 -18.708 1.00 94.56 472 GLY A N 1
ATOM 3559 C CA . GLY A 1 472 ? 3.092 -29.099 -17.726 1.00 94.56 472 GLY A CA 1
ATOM 3560 C C . GLY A 1 472 ? 1.832 -28.473 -17.142 1.00 94.56 472 GLY A C 1
ATOM 3561 O O . GLY A 1 472 ? 1.572 -27.289 -17.353 1.00 94.56 472 GLY A O 1
ATOM 3562 N N . GLY A 1 473 ? 1.039 -29.248 -16.411 1.00 93.94 473 GLY A N 1
ATOM 3563 C CA . GLY A 1 473 ? -0.177 -28.723 -15.807 1.00 93.94 473 GLY A CA 1
ATOM 3564 C C . GLY A 1 473 ? -0.951 -29.736 -14.980 1.00 93.94 473 GLY A C 1
ATOM 3565 O O . GLY A 1 473 ? -0.645 -30.926 -14.946 1.00 93.94 473 GLY A O 1
ATOM 3566 N N . THR A 1 474 ? -1.975 -29.219 -14.322 1.00 94.69 474 THR A N 1
ATOM 3567 C CA . THR A 1 474 ? -3.003 -29.915 -13.560 1.00 94.69 474 THR A CA 1
ATOM 3568 C C . THR A 1 474 ? -4.378 -29.538 -14.128 1.00 94.69 474 THR A C 1
ATOM 3570 O O . THR A 1 474 ? -4.495 -28.807 -15.112 1.00 94.69 474 THR A O 1
ATOM 3573 N N . ALA A 1 475 ? -5.447 -30.014 -13.492 1.00 93.25 475 ALA A N 1
ATOM 3574 C CA . ALA A 1 475 ? -6.809 -29.599 -13.815 1.00 93.25 475 ALA A CA 1
ATOM 3575 C C . ALA A 1 475 ? -7.130 -28.144 -13.397 1.00 93.25 475 ALA A C 1
ATOM 3577 O O . ALA A 1 475 ? -8.197 -27.644 -13.735 1.00 93.25 475 ALA A O 1
ATOM 3578 N N . SER A 1 476 ? -6.238 -27.455 -12.675 1.00 95.00 476 SER A N 1
ATOM 3579 C CA . SER A 1 476 ? -6.449 -26.065 -12.235 1.00 95.00 476 SER A CA 1
ATOM 3580 C C . SER A 1 476 ? -5.430 -25.057 -12.771 1.00 95.00 476 SER A C 1
ATOM 3582 O O . SER A 1 476 ? -5.641 -23.848 -12.674 1.00 95.00 476 SER A O 1
ATOM 3584 N N . GLN A 1 477 ? -4.325 -25.537 -13.342 1.00 96.12 477 GLN A N 1
ATOM 3585 C CA . GLN A 1 477 ? -3.258 -24.696 -13.867 1.00 96.12 477 GLN A CA 1
ATOM 3586 C C . GLN A 1 477 ? -2.547 -25.399 -15.018 1.00 96.12 477 GLN A C 1
ATOM 3588 O O . GLN A 1 477 ? -2.135 -26.544 -14.874 1.00 96.12 477 GLN A O 1
ATOM 3593 N N . VAL A 1 478 ? -2.311 -24.707 -16.129 1.00 97.12 478 VAL A N 1
ATOM 3594 C CA . VAL A 1 478 ? -1.419 -25.185 -17.193 1.00 97.12 478 VAL A CA 1
ATOM 3595 C C . VAL A 1 478 ? -0.351 -24.140 -17.492 1.00 97.12 478 VAL A C 1
ATOM 3597 O O . VAL A 1 478 ? -0.651 -22.971 -17.727 1.00 97.12 478 VAL A O 1
ATOM 3600 N N . ASN A 1 479 ? 0.907 -24.566 -17.473 1.00 97.38 479 ASN A N 1
ATOM 3601 C CA . ASN A 1 479 ? 2.064 -23.731 -17.760 1.00 97.38 479 ASN A CA 1
ATOM 3602 C C . ASN A 1 479 ? 2.436 -23.893 -19.229 1.00 97.38 479 ASN A C 1
ATOM 3604 O O . ASN A 1 479 ? 2.563 -25.014 -19.736 1.00 97.38 479 ASN A O 1
ATOM 3608 N N . VAL A 1 480 ? 2.620 -22.771 -19.913 1.00 98.00 480 VAL A N 1
ATOM 3609 C CA . VAL A 1 480 ? 2.851 -22.726 -21.353 1.00 98.00 480 VAL A CA 1
ATOM 3610 C C . VAL A 1 480 ? 3.980 -21.768 -21.707 1.00 98.00 480 VAL A C 1
ATOM 3612 O O . VAL A 1 480 ? 4.316 -20.868 -20.942 1.00 98.00 480 VAL A O 1
ATOM 3615 N N . VAL A 1 481 ? 4.535 -21.934 -22.903 1.00 97.88 481 VAL A N 1
ATOM 3616 C CA . VAL A 1 481 ? 5.285 -20.877 -23.585 1.00 97.88 481 VAL A CA 1
ATOM 3617 C C . VAL A 1 481 ? 4.351 -20.216 -24.587 1.00 97.88 481 VAL A C 1
ATOM 3619 O O . VAL A 1 481 ? 3.801 -20.888 -25.469 1.00 97.88 481 VAL A O 1
ATOM 3622 N N . VAL A 1 482 ? 4.171 -18.904 -24.443 1.00 97.62 482 VAL A N 1
ATOM 3623 C CA . VAL A 1 482 ? 3.366 -18.082 -25.348 1.00 97.62 482 VAL A CA 1
ATOM 3624 C C . VAL A 1 482 ? 3.978 -18.156 -26.752 1.00 97.62 482 VAL A C 1
ATOM 3626 O O . VAL A 1 482 ? 5.193 -18.007 -26.890 1.00 97.62 482 VAL A O 1
ATOM 3629 N N . PRO A 1 483 ? 3.191 -18.367 -27.820 1.00 97.00 483 PRO A N 1
ATOM 3630 C CA . PRO A 1 483 ? 3.730 -18.448 -29.175 1.00 97.00 483 PRO A CA 1
ATOM 3631 C C . PRO A 1 483 ? 4.507 -17.181 -29.552 1.00 97.00 483 PRO A C 1
ATOM 3633 O O . PRO A 1 483 ? 4.004 -16.071 -29.380 1.00 97.00 483 PRO A O 1
ATOM 3636 N N . ALA A 1 484 ? 5.706 -17.330 -30.122 1.00 93.12 484 ALA A N 1
ATOM 3637 C CA . ALA A 1 484 ? 6.558 -16.195 -30.502 1.00 93.12 484 ALA A CA 1
ATOM 3638 C C . ALA A 1 484 ? 5.928 -15.274 -31.570 1.00 93.12 484 ALA A C 1
ATOM 3640 O O . ALA A 1 484 ? 6.310 -14.117 -31.688 1.00 93.12 484 ALA A O 1
ATOM 3641 N N . GLY A 1 485 ? 4.955 -15.776 -32.342 1.00 93.38 485 GLY A N 1
ATOM 3642 C CA . GLY A 1 485 ? 4.213 -15.000 -33.343 1.00 93.38 485 GLY A CA 1
ATOM 3643 C C . GLY A 1 485 ? 3.003 -14.226 -32.802 1.00 93.38 485 GLY A C 1
ATOM 3644 O O . GLY A 1 485 ? 2.307 -13.579 -33.587 1.00 93.38 485 GLY A O 1
ATOM 3645 N N . THR A 1 486 ? 2.720 -14.307 -31.498 1.00 95.75 486 THR A N 1
ATOM 3646 C CA . THR A 1 486 ? 1.571 -13.624 -30.884 1.00 95.75 486 THR A CA 1
ATOM 3647 C C . THR A 1 486 ? 1.769 -12.110 -30.949 1.00 95.75 486 THR A C 1
ATOM 3649 O O . THR A 1 486 ? 2.816 -11.603 -30.557 1.00 95.75 486 THR A O 1
ATOM 3652 N N . GLN A 1 487 ? 0.776 -11.385 -31.463 1.00 94.25 487 GLN A N 1
ATOM 3653 C CA . GLN A 1 487 ? 0.867 -9.933 -31.628 1.00 94.25 487 GLN A CA 1
ATOM 3654 C C . GLN A 1 487 ? 0.554 -9.198 -30.315 1.00 94.25 487 GLN A C 1
ATOM 3656 O O . GLN A 1 487 ? -0.309 -9.665 -29.569 1.00 94.25 487 GLN A O 1
ATOM 3661 N N . PRO A 1 488 ? 1.196 -8.043 -30.042 1.00 93.81 488 PRO A N 1
ATOM 3662 C CA . PRO A 1 488 ? 0.798 -7.169 -28.944 1.00 93.81 488 PRO A CA 1
ATOM 3663 C C . PRO A 1 488 ? -0.662 -6.713 -29.064 1.00 93.81 488 PRO A C 1
ATOM 3665 O O . PRO A 1 488 ? -1.157 -6.466 -30.164 1.00 93.81 488 PRO A O 1
ATOM 3668 N N . GLY A 1 489 ? -1.331 -6.557 -27.924 1.00 95.00 489 GLY A N 1
ATOM 3669 C CA . GLY A 1 489 ? -2.744 -6.198 -27.825 1.00 95.00 489 GLY A CA 1
ATOM 3670 C C . GLY A 1 489 ? -3.594 -7.288 -27.172 1.00 95.00 489 GLY A C 1
ATOM 3671 O O . GLY A 1 489 ? -3.084 -8.251 -26.602 1.00 95.00 489 GLY A O 1
ATOM 3672 N N . SER A 1 490 ? -4.914 -7.114 -27.219 1.00 96.44 490 SER A N 1
ATOM 3673 C CA . SER A 1 490 ? -5.857 -8.084 -26.655 1.00 96.44 490 SER A CA 1
ATOM 3674 C C . SER A 1 490 ? -5.838 -9.394 -27.452 1.00 96.44 490 SER A C 1
ATOM 3676 O O . SER A 1 490 ? -5.933 -9.382 -28.681 1.00 96.44 490 SER A O 1
ATOM 3678 N N . ALA A 1 491 ? -5.724 -10.520 -26.749 1.00 97.88 491 ALA A N 1
ATOM 3679 C CA . ALA A 1 491 ? -5.695 -11.856 -27.322 1.00 97.88 491 ALA A CA 1
ATOM 3680 C C . ALA A 1 491 ? -6.623 -12.811 -26.559 1.00 97.88 491 ALA A C 1
ATOM 3682 O O . ALA A 1 491 ? -6.627 -12.860 -25.328 1.00 97.88 491 ALA A O 1
ATOM 3683 N N . VAL A 1 492 ? -7.351 -13.637 -27.316 1.00 98.19 492 VAL A N 1
ATOM 3684 C CA . VAL A 1 492 ? -8.158 -14.730 -26.762 1.00 98.19 492 VAL A CA 1
ATOM 3685 C C . VAL A 1 492 ? -7.239 -15.844 -26.272 1.00 98.19 492 VAL A C 1
ATOM 3687 O O . VAL A 1 492 ? -6.337 -16.273 -26.997 1.00 98.19 492 VAL A O 1
ATOM 3690 N N . VAL A 1 493 ? -7.522 -16.353 -25.078 1.00 98.25 493 VAL A N 1
ATOM 3691 C CA . VAL A 1 493 ? -6.952 -17.587 -24.533 1.00 98.25 493 VAL A CA 1
ATOM 3692 C C . VAL A 1 493 ? -8.013 -18.676 -24.636 1.00 98.25 493 VAL A C 1
ATOM 3694 O O . VAL A 1 493 ? -9.119 -18.498 -24.136 1.00 98.25 493 VAL A O 1
ATOM 3697 N N . SER A 1 494 ? -7.695 -19.794 -25.284 1.00 98.00 494 SER A N 1
ATOM 3698 C CA . SER A 1 494 ? -8.570 -20.969 -25.396 1.00 98.00 494 SER A CA 1
ATOM 3699 C C . SER A 1 494 ? -7.843 -22.179 -24.826 1.00 98.00 494 SER A C 1
ATOM 3701 O O . SER A 1 494 ? -6.737 -22.503 -25.258 1.00 98.00 494 SER A O 1
ATOM 3703 N N . VAL A 1 495 ? -8.449 -22.833 -23.840 1.00 97.75 495 VAL A N 1
ATOM 3704 C CA . VAL A 1 495 ? -7.925 -24.034 -23.182 1.00 97.75 495 VAL A CA 1
ATOM 3705 C C . VAL A 1 495 ? -8.797 -25.208 -23.596 1.00 97.75 495 VAL A C 1
ATOM 3707 O O . VAL A 1 495 ? -10.023 -25.141 -23.483 1.00 97.75 495 VAL A O 1
ATOM 3710 N N . ARG A 1 496 ? -8.185 -26.290 -24.082 1.00 96.38 496 ARG A N 1
ATOM 3711 C CA . ARG A 1 496 ? -8.908 -27.461 -24.589 1.00 96.38 496 ARG A CA 1
ATOM 3712 C C . ARG A 1 496 ? -8.436 -28.760 -23.950 1.00 96.38 496 ARG A C 1
ATOM 3714 O O . ARG A 1 496 ? -7.300 -28.873 -23.494 1.00 96.38 496 ARG A O 1
ATOM 3721 N N . SER A 1 497 ? -9.351 -29.724 -23.934 1.00 92.25 497 SER A N 1
ATOM 3722 C CA . SER A 1 497 ? -9.087 -31.131 -23.644 1.00 92.25 497 SER A CA 1
ATOM 3723 C C . SER A 1 497 ? -9.630 -31.954 -24.813 1.00 92.25 497 SER A C 1
ATOM 3725 O O . SER A 1 497 ? -10.843 -31.991 -25.056 1.00 92.25 497 SER A O 1
ATOM 3727 N N . GLY A 1 498 ? -8.733 -32.533 -25.610 1.00 88.62 498 GLY A N 1
ATOM 3728 C CA . GLY A 1 498 ? -9.073 -33.110 -26.905 1.00 88.62 498 GLY A CA 1
ATOM 3729 C C . GLY A 1 498 ? -9.621 -32.049 -27.869 1.00 88.62 498 GLY A C 1
ATOM 3730 O O . GLY A 1 498 ? -9.017 -31.001 -28.085 1.00 88.62 498 GLY A O 1
ATOM 3731 N N . SER A 1 499 ? -10.785 -32.305 -28.469 1.00 87.38 499 SER A N 1
ATOM 3732 C CA . SER A 1 499 ? -11.440 -31.361 -29.390 1.00 87.38 499 SER A CA 1
ATOM 3733 C C . SER A 1 499 ? -12.328 -30.319 -28.700 1.00 87.38 499 SER A C 1
ATOM 3735 O O . SER A 1 499 ? -12.873 -29.447 -29.379 1.00 87.38 499 SER A O 1
ATOM 3737 N N . THR A 1 500 ? -12.498 -30.399 -27.377 1.00 92.81 500 THR A N 1
ATOM 3738 C CA . THR A 1 500 ? -13.459 -29.572 -26.636 1.00 92.81 500 THR A CA 1
ATOM 3739 C C . THR A 1 500 ? -12.755 -28.412 -25.946 1.00 92.81 500 THR A C 1
ATOM 3741 O O . THR A 1 500 ? -11.813 -28.625 -25.184 1.00 92.81 500 THR A O 1
ATOM 3744 N N . GLU A 1 501 ? -13.226 -27.186 -26.179 1.00 95.56 501 GLU A N 1
ATOM 3745 C CA . GLU A 1 501 ? -12.834 -26.025 -25.377 1.00 95.56 501 GLU A CA 1
ATOM 3746 C C . GLU A 1 501 ? -13.459 -26.134 -23.984 1.00 95.56 501 GLU A C 1
ATOM 3748 O O . GLU A 1 501 ? -14.679 -26.185 -23.845 1.00 95.56 501 GLU A O 1
ATOM 3753 N N . VAL A 1 502 ? -12.607 -26.215 -22.962 1.00 95.75 502 VAL A N 1
ATOM 3754 C CA . VAL A 1 502 ? -13.017 -26.367 -21.559 1.00 95.75 502 VAL A CA 1
ATOM 3755 C C . VAL A 1 502 ? -13.030 -25.035 -20.814 1.00 95.75 502 VAL A C 1
ATOM 3757 O O . VAL A 1 502 ? -13.708 -24.920 -19.798 1.00 95.75 502 VAL A O 1
ATOM 3760 N N . ALA A 1 503 ? -12.301 -24.033 -21.312 1.00 97.31 503 ALA A N 1
ATOM 3761 C CA . AL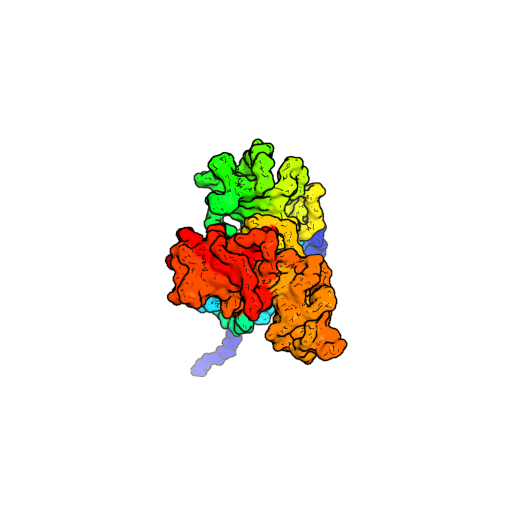A A 1 503 ? -12.319 -22.671 -20.798 1.00 97.31 503 ALA A CA 1
ATOM 3762 C C . ALA A 1 503 ? -11.789 -21.684 -21.847 1.00 97.31 503 ALA A C 1
ATOM 3764 O O . ALA A 1 503 ? -10.924 -22.025 -22.657 1.00 97.31 503 ALA A O 1
ATOM 3765 N N . SER A 1 504 ? -12.257 -20.440 -21.784 1.00 97.81 504 SER A N 1
ATOM 3766 C CA . SER A 1 504 ? -11.717 -19.336 -22.575 1.00 97.81 504 SER A CA 1
ATOM 3767 C C . SER A 1 504 ? -11.658 -18.035 -21.785 1.00 97.81 504 SER A C 1
ATOM 3769 O O . SER A 1 504 ? -12.327 -17.868 -20.761 1.00 97.81 504 SER A O 1
ATOM 3771 N N . GLY A 1 505 ? -10.803 -17.126 -22.242 1.00 97.62 505 GLY A N 1
ATOM 3772 C CA . GLY A 1 505 ? -10.551 -15.847 -21.597 1.00 97.62 505 GLY A CA 1
ATOM 3773 C C . GLY A 1 505 ? -9.883 -14.835 -22.515 1.00 97.62 505 GLY A C 1
ATOM 3774 O O . GLY A 1 505 ? -9.674 -15.087 -23.702 1.00 97.62 505 GLY A O 1
ATOM 3775 N N . GLN A 1 506 ? -9.566 -13.677 -21.952 1.00 97.69 506 GLN A N 1
ATOM 3776 C CA . GLN A 1 506 ? -8.866 -12.583 -22.620 1.00 97.69 506 GLN A CA 1
ATOM 3777 C C . GLN A 1 506 ? -7.628 -12.207 -21.819 1.00 97.69 506 GLN A C 1
ATOM 3779 O O . GLN A 1 506 ? -7.690 -12.106 -20.593 1.00 97.69 506 GLN A O 1
ATOM 3784 N N . VAL A 1 507 ? -6.528 -11.950 -22.519 1.00 97.44 507 VAL A N 1
ATOM 3785 C CA . VAL A 1 507 ? -5.279 -11.434 -21.952 1.00 97.44 507 VAL A CA 1
ATOM 3786 C C . VAL A 1 507 ? -4.743 -10.298 -22.817 1.00 97.44 507 VAL A C 1
ATOM 3788 O O . VAL A 1 507 ? -4.988 -10.256 -24.023 1.00 97.44 507 VAL A O 1
ATOM 3791 N N . THR A 1 508 ? -4.004 -9.372 -22.211 1.00 96.25 508 THR A N 1
ATOM 3792 C CA . THR A 1 508 ? -3.249 -8.352 -22.947 1.00 96.25 508 THR A CA 1
ATOM 3793 C C . THR A 1 508 ? -1.827 -8.846 -23.175 1.00 96.25 508 THR A C 1
ATOM 3795 O O . THR A 1 508 ? -1.082 -9.048 -22.219 1.00 96.25 508 THR A O 1
ATOM 3798 N N . ILE A 1 509 ? -1.441 -9.015 -24.438 1.00 96.00 509 ILE A N 1
ATOM 3799 C CA . ILE A 1 509 ? -0.065 -9.311 -24.833 1.00 96.00 509 ILE A CA 1
ATOM 3800 C C . ILE A 1 509 ? 0.703 -7.997 -24.939 1.00 96.00 509 ILE A C 1
ATOM 3802 O O . ILE A 1 509 ? 0.300 -7.079 -25.656 1.00 96.00 509 ILE A O 1
ATOM 3806 N N . THR A 1 510 ? 1.810 -7.898 -24.219 1.00 93.38 510 THR A N 1
ATOM 3807 C CA . THR A 1 510 ? 2.661 -6.708 -24.150 1.00 93.38 510 THR A CA 1
ATOM 3808 C C . THR A 1 510 ? 3.955 -6.922 -24.937 1.00 93.38 510 THR A C 1
ATOM 3810 O O . THR A 1 510 ? 4.313 -8.042 -25.301 1.00 93.38 510 THR A O 1
ATOM 3813 N N . SER A 1 511 ? 4.674 -5.835 -25.233 1.00 88.75 511 SER A N 1
ATOM 3814 C CA . SER A 1 511 ? 5.969 -5.905 -25.928 1.00 88.75 511 SER A CA 1
ATOM 3815 C C . SER A 1 511 ? 7.081 -6.540 -25.086 1.00 88.75 511 SER A C 1
ATOM 3817 O O . SER A 1 511 ? 8.045 -7.042 -25.653 1.00 88.75 511 SER A O 1
ATOM 3819 N N . GLY A 1 512 ? 6.934 -6.506 -23.763 1.00 89.25 512 GLY A N 1
ATOM 3820 C CA . GLY A 1 512 ? 7.803 -7.112 -22.760 1.00 89.25 512 GLY A CA 1
ATOM 3821 C C . GLY A 1 512 ? 6.991 -7.407 -21.505 1.00 89.25 512 GLY A C 1
ATOM 3822 O O . GLY A 1 512 ? 5.889 -6.879 -21.328 1.00 89.25 512 GLY A O 1
ATOM 3823 N N . GLY A 1 513 ? 7.490 -8.291 -20.657 1.00 89.50 513 GLY A N 1
ATOM 3824 C CA . GLY A 1 513 ? 6.723 -8.823 -19.532 1.00 89.50 513 GLY A CA 1
ATOM 3825 C C . GLY A 1 513 ? 7.636 -9.407 -18.478 1.00 89.50 513 GLY A C 1
ATOM 3826 O O . GLY A 1 513 ? 7.479 -10.568 -18.114 1.00 89.50 513 GLY A O 1
ATOM 3827 N N . ALA A 1 514 ? 8.644 -8.640 -18.065 1.00 94.56 514 ALA A N 1
ATOM 3828 C CA . ALA A 1 514 ? 9.660 -9.107 -17.137 1.00 94.56 514 ALA A CA 1
ATOM 3829 C C . ALA A 1 514 ? 9.024 -9.707 -15.871 1.00 94.56 514 ALA A C 1
ATOM 3831 O O . ALA A 1 514 ? 8.267 -9.044 -15.167 1.00 94.56 514 ALA A O 1
ATOM 3832 N N . GLY A 1 515 ? 9.353 -10.960 -15.573 1.00 96.19 515 GLY A N 1
ATOM 3833 C CA . GLY A 1 515 ? 8.990 -11.627 -14.324 1.00 96.19 515 GLY A CA 1
ATOM 3834 C C . GLY A 1 515 ? 10.168 -12.447 -13.822 1.00 96.19 515 GLY A C 1
ATOM 3835 O O . GLY A 1 515 ? 10.728 -13.224 -14.591 1.00 96.19 515 GLY A O 1
ATOM 3836 N N . ILE A 1 516 ? 10.567 -12.264 -12.564 1.00 98.00 516 ILE A N 1
ATOM 3837 C CA . ILE A 1 516 ? 11.672 -13.006 -11.943 1.00 98.00 516 ILE A CA 1
ATOM 3838 C C . ILE A 1 516 ? 11.096 -14.236 -11.254 1.00 98.00 516 ILE A C 1
ATOM 3840 O O . ILE A 1 516 ? 10.148 -14.119 -10.473 1.00 98.00 516 ILE A O 1
ATOM 3844 N N . PHE A 1 517 ? 11.667 -15.408 -11.534 1.00 97.94 517 PHE A N 1
ATOM 3845 C CA . PHE A 1 517 ? 11.275 -16.638 -10.855 1.00 97.94 517 PHE A CA 1
ATOM 3846 C C . PHE A 1 517 ? 11.723 -16.605 -9.394 1.00 97.94 517 PHE A C 1
ATOM 3848 O O . PHE A 1 517 ? 12.794 -16.095 -9.067 1.00 97.94 517 PHE A O 1
ATOM 3855 N N . VAL A 1 518 ? 10.919 -17.188 -8.511 1.00 97.56 518 VAL A N 1
ATOM 3856 C CA . VAL A 1 518 ? 11.229 -17.333 -7.084 1.00 97.56 518 VAL A CA 1
ATOM 3857 C C . VAL A 1 518 ? 11.351 -18.812 -6.733 1.00 97.56 518 VAL A C 1
ATOM 3859 O O . VAL A 1 518 ? 10.656 -19.651 -7.303 1.00 97.56 518 VAL A O 1
ATOM 3862 N N . LEU A 1 519 ? 12.253 -19.139 -5.811 1.00 96.69 519 LEU A N 1
ATOM 3863 C CA . LEU A 1 519 ? 12.517 -20.512 -5.365 1.00 96.69 519 LEU A CA 1
ATOM 3864 C C . LEU A 1 519 ? 11.430 -21.036 -4.426 1.00 96.69 519 LEU A C 1
ATOM 3866 O O . LEU A 1 519 ? 11.169 -22.235 -4.388 1.00 96.69 519 LEU A O 1
ATOM 3870 N N . ASP A 1 520 ? 10.818 -20.131 -3.665 1.00 93.75 520 ASP A N 1
ATOM 3871 C CA . ASP A 1 520 ? 9.779 -20.448 -2.694 1.00 93.75 520 ASP A CA 1
ATOM 3872 C C . ASP A 1 520 ? 8.670 -19.385 -2.752 1.00 93.75 520 ASP A C 1
ATOM 3874 O O . ASP A 1 520 ? 8.770 -18.349 -2.086 1.00 93.75 520 ASP A O 1
ATOM 3878 N N . PRO A 1 521 ? 7.612 -19.605 -3.554 1.00 89.88 521 PRO A N 1
ATOM 3879 C CA . PRO A 1 521 ? 6.496 -18.668 -3.648 1.00 89.88 521 PRO A CA 1
ATOM 3880 C C . PRO A 1 521 ? 5.678 -18.579 -2.350 1.00 89.88 521 PRO A C 1
ATOM 3882 O O . PRO A 1 521 ? 4.943 -17.610 -2.174 1.00 89.88 521 PRO A O 1
ATOM 3885 N N . ALA A 1 522 ? 5.813 -19.543 -1.429 1.00 91.69 522 ALA A N 1
ATOM 3886 C CA . ALA A 1 522 ? 5.164 -19.511 -0.120 1.00 91.69 522 ALA A CA 1
ATOM 3887 C C . ALA A 1 522 ? 5.948 -18.688 0.919 1.00 91.69 522 ALA A C 1
ATOM 3889 O O . ALA A 1 522 ? 5.464 -18.462 2.031 1.00 91.69 522 ALA A O 1
ATOM 3890 N N . ASN A 1 523 ? 7.141 -18.204 0.575 1.00 93.19 523 ASN A N 1
ATOM 3891 C CA . ASN A 1 523 ? 7.897 -17.280 1.404 1.00 93.19 523 ASN A CA 1
ATOM 3892 C C . ASN A 1 523 ? 7.620 -15.835 0.971 1.00 93.19 523 ASN A C 1
ATOM 3894 O O . ASN A 1 523 ? 7.933 -15.434 -0.151 1.00 93.19 523 ASN A O 1
ATOM 3898 N N . GLY A 1 524 ? 7.077 -15.018 1.878 1.00 91.12 524 GLY A N 1
ATOM 3899 C CA . GLY A 1 524 ? 6.761 -13.610 1.600 1.00 91.12 524 GLY A CA 1
ATOM 3900 C C . GLY A 1 524 ? 7.983 -12.766 1.230 1.00 91.12 524 GLY A C 1
ATOM 3901 O O . GLY A 1 524 ? 7.846 -11.772 0.527 1.00 91.12 524 GLY A O 1
ATOM 3902 N N . ALA A 1 525 ? 9.185 -13.188 1.629 1.00 93.25 525 ALA A N 1
ATOM 3903 C CA . ALA A 1 525 ? 10.421 -12.532 1.225 1.00 93.25 525 ALA A CA 1
ATOM 3904 C C . ALA A 1 525 ? 10.857 -12.861 -0.214 1.00 93.25 525 ALA A C 1
ATOM 3906 O O . ALA A 1 525 ? 11.829 -12.284 -0.688 1.00 93.25 525 ALA A O 1
ATOM 3907 N N . GLN A 1 526 ? 10.169 -13.777 -0.907 1.00 96.38 526 GLN A N 1
ATOM 3908 C CA . GLN A 1 526 ? 10.358 -14.075 -2.331 1.00 96.38 526 GLN A CA 1
ATOM 3909 C C . GLN A 1 526 ? 11.826 -14.362 -2.714 1.00 96.38 526 GLN A C 1
ATOM 3911 O O . GLN A 1 526 ? 12.388 -13.635 -3.534 1.00 96.38 526 GLN A O 1
ATOM 3916 N N . PRO A 1 527 ? 12.493 -15.382 -2.133 1.00 97.56 527 PRO A N 1
ATOM 3917 C CA . PRO A 1 527 ? 13.873 -15.709 -2.495 1.00 97.56 527 PRO A CA 1
ATOM 3918 C C . PRO A 1 527 ? 13.959 -16.003 -3.995 1.00 97.56 527 PRO A C 1
ATOM 3920 O O . PRO A 1 527 ? 13.263 -16.884 -4.501 1.00 97.56 527 PRO A O 1
ATOM 3923 N N . GLY A 1 528 ? 14.775 -15.241 -4.717 1.00 97.94 528 GLY A N 1
ATOM 3924 C CA . GLY A 1 528 ? 14.847 -15.331 -6.170 1.00 97.94 528 GLY A CA 1
ATOM 3925 C C . GLY A 1 528 ? 15.509 -16.612 -6.647 1.00 97.94 528 GLY A C 1
ATOM 3926 O O . GLY A 1 528 ? 16.430 -17.119 -6.010 1.00 97.94 528 GLY A O 1
ATOM 3927 N N . ALA A 1 529 ? 15.082 -17.100 -7.809 1.00 98.12 529 ALA A N 1
ATOM 3928 C CA . ALA A 1 529 ? 15.852 -18.044 -8.606 1.00 98.12 529 ALA A CA 1
ATOM 3929 C C . ALA A 1 529 ? 17.075 -17.302 -9.159 1.00 98.12 529 ALA A C 1
ATOM 3931 O O . ALA A 1 529 ? 17.075 -16.780 -10.276 1.00 98.12 529 ALA A O 1
ATOM 3932 N N . VAL A 1 530 ? 18.081 -17.174 -8.298 1.00 98.62 530 VAL A N 1
ATOM 3933 C CA . VAL A 1 530 ? 19.308 -16.432 -8.550 1.00 98.62 530 VAL A CA 1
ATOM 3934 C C . VAL A 1 530 ? 20.492 -17.279 -8.116 1.00 98.62 530 VAL A C 1
ATOM 3936 O O . VAL A 1 530 ? 20.510 -17.816 -7.008 1.00 98.62 530 VAL A O 1
ATOM 3939 N N . GLU A 1 531 ? 21.502 -17.358 -8.970 1.00 98.69 531 GLU A N 1
ATOM 3940 C CA . GLU A 1 531 ? 22.789 -17.972 -8.653 1.00 98.69 531 GLU A CA 1
ATOM 3941 C C . GLU A 1 531 ? 23.857 -16.897 -8.450 1.00 98.69 531 GLU A C 1
ATOM 3943 O O . GLU A 1 531 ? 23.814 -15.814 -9.036 1.00 98.69 531 GLU A O 1
ATOM 3948 N N . ASN A 1 532 ? 24.826 -17.187 -7.593 1.00 98.62 532 ASN A N 1
ATOM 3949 C CA . ASN A 1 532 ? 26.020 -16.373 -7.429 1.00 98.62 532 ASN A CA 1
ATOM 3950 C C . ASN A 1 532 ? 27.006 -16.622 -8.584 1.00 98.62 532 ASN A C 1
ATOM 3952 O O . ASN A 1 532 ? 26.834 -17.511 -9.414 1.00 98.62 532 ASN A O 1
ATOM 3956 N N . GLN A 1 533 ? 28.097 -15.857 -8.611 1.00 97.81 533 GLN A N 1
ATOM 3957 C CA . GLN A 1 533 ? 29.170 -16.007 -9.599 1.00 97.81 533 GLN A CA 1
ATOM 3958 C C . GLN A 1 533 ? 29.831 -17.400 -9.611 1.00 97.81 533 GLN A C 1
ATOM 3960 O O . GLN A 1 533 ? 30.483 -17.746 -10.591 1.00 97.81 533 GLN A O 1
ATOM 3965 N N . ASP A 1 534 ? 29.707 -18.168 -8.528 1.00 97.56 534 ASP A N 1
ATOM 3966 C CA . ASP A 1 534 ? 30.219 -19.536 -8.394 1.00 97.56 534 ASP A CA 1
ATOM 3967 C C . ASP A 1 534 ? 29.153 -20.616 -8.666 1.00 97.56 534 ASP A C 1
ATOM 3969 O O . ASP A 1 534 ? 29.324 -21.758 -8.244 1.00 97.56 534 ASP A O 1
ATOM 3973 N N . ASP A 1 535 ? 28.052 -20.241 -9.327 1.00 97.62 535 ASP A N 1
ATOM 3974 C CA . ASP A 1 535 ? 26.898 -21.086 -9.669 1.00 97.62 535 ASP A CA 1
ATOM 3975 C C . ASP A 1 535 ? 26.153 -21.664 -8.445 1.00 97.62 535 ASP A C 1
ATOM 3977 O O . ASP A 1 535 ? 25.247 -22.488 -8.571 1.00 97.62 535 ASP A O 1
ATOM 3981 N N . SER A 1 536 ? 26.488 -21.223 -7.225 1.00 98.38 536 SER A N 1
ATOM 3982 C CA . SER A 1 536 ? 25.714 -21.576 -6.035 1.00 98.38 536 SER A CA 1
ATOM 3983 C C . SER A 1 536 ? 24.399 -20.798 -5.992 1.00 98.38 536 SER A C 1
ATOM 3985 O O . SER A 1 536 ? 24.372 -19.586 -6.210 1.00 98.38 536 SER A O 1
ATOM 3987 N N . VAL A 1 537 ? 23.301 -21.472 -5.637 1.00 98.50 537 VAL A N 1
ATOM 3988 C CA . VAL A 1 537 ? 22.012 -20.806 -5.399 1.00 98.50 537 VAL A CA 1
ATOM 3989 C C . VAL A 1 537 ? 22.162 -19.780 -4.275 1.00 98.50 537 VAL A C 1
ATOM 3991 O O . VAL A 1 537 ? 22.606 -20.111 -3.165 1.00 98.50 537 VAL A O 1
ATOM 3994 N N . ASN A 1 538 ? 21.773 -18.539 -4.561 1.00 98.62 538 ASN A N 1
ATOM 3995 C CA . ASN A 1 538 ? 21.850 -17.443 -3.615 1.00 98.62 538 ASN A CA 1
ATOM 3996 C C . ASN A 1 538 ? 20.908 -17.691 -2.426 1.00 98.62 538 ASN A C 1
ATOM 3998 O O . ASN A 1 538 ? 19.731 -18.011 -2.575 1.00 98.62 538 ASN A O 1
ATOM 4002 N N . SER A 1 539 ? 21.450 -17.575 -1.217 1.00 97.50 539 SER A N 1
ATOM 4003 C CA . SER A 1 539 ? 20.715 -17.812 0.026 1.00 97.50 539 SER A CA 1
ATOM 4004 C C . SER A 1 539 ? 21.436 -17.160 1.202 1.00 97.50 539 SER A C 1
ATOM 4006 O O . SER A 1 539 ? 22.561 -16.683 1.064 1.00 97.50 539 SER A O 1
ATOM 4008 N N . VAL A 1 540 ? 20.841 -17.204 2.396 1.00 95.69 540 VAL A N 1
ATOM 4009 C CA . VAL A 1 540 ? 21.517 -16.758 3.628 1.00 95.69 540 VAL A CA 1
ATOM 4010 C C . VAL A 1 540 ? 22.835 -17.510 3.887 1.00 95.69 540 VAL A C 1
ATOM 4012 O O . VAL A 1 540 ? 23.770 -16.934 4.437 1.00 95.69 540 VAL A O 1
ATOM 4015 N N . GLY A 1 541 ? 22.934 -18.779 3.464 1.00 97.56 541 GLY A N 1
ATOM 4016 C CA . GLY A 1 541 ? 24.156 -19.586 3.575 1.00 97.56 541 GLY A CA 1
ATOM 4017 C C . GLY A 1 541 ? 25.181 -19.292 2.477 1.00 97.56 541 GLY A C 1
ATOM 4018 O O . GLY A 1 541 ? 26.384 -19.342 2.729 1.00 97.56 541 GLY A O 1
ATOM 4019 N N . ASN A 1 542 ? 24.706 -18.903 1.291 1.00 97.94 542 ASN A N 1
ATOM 4020 C CA . ASN A 1 542 ? 25.525 -18.552 0.131 1.00 97.94 542 ASN A CA 1
ATOM 4021 C C . ASN A 1 542 ? 25.201 -17.122 -0.345 1.00 97.94 542 ASN A C 1
ATOM 4023 O O . ASN A 1 542 ? 24.604 -16.952 -1.410 1.00 97.94 542 ASN A O 1
ATOM 4027 N N . PRO A 1 543 ? 25.534 -16.074 0.428 1.00 98.06 543 PRO A N 1
ATOM 4028 C CA . PRO A 1 543 ? 25.283 -14.702 0.004 1.00 98.06 543 PRO A CA 1
ATOM 4029 C C . PRO A 1 543 ? 26.287 -14.271 -1.072 1.00 98.06 543 PRO A C 1
ATOM 4031 O O . PRO A 1 543 ? 27.487 -14.574 -0.978 1.00 98.06 543 PRO A O 1
ATOM 4034 N N . ALA A 1 544 ? 25.805 -13.504 -2.048 1.00 98.25 544 ALA A N 1
ATOM 4035 C CA . ALA A 1 544 ? 26.626 -12.872 -3.071 1.00 98.25 544 ALA A CA 1
ATOM 4036 C C . ALA A 1 544 ? 27.575 -11.861 -2.424 1.00 98.25 544 ALA A C 1
ATOM 4038 O O . ALA A 1 544 ? 27.213 -11.173 -1.469 1.00 98.25 544 ALA A O 1
ATOM 4039 N N . ARG A 1 545 ? 28.795 -11.738 -2.944 1.00 97.12 545 ARG A N 1
ATOM 4040 C CA . ARG A 1 545 ? 29.711 -10.682 -2.495 1.00 97.12 545 ARG A CA 1
ATOM 4041 C C . ARG A 1 545 ? 29.392 -9.394 -3.236 1.00 97.12 545 ARG A C 1
ATOM 4043 O O . ARG A 1 545 ? 29.149 -9.424 -4.444 1.00 97.12 545 ARG A O 1
ATOM 4050 N N . THR A 1 546 ? 29.489 -8.264 -2.555 1.00 96.25 546 THR A N 1
ATOM 4051 C CA . THR A 1 546 ? 29.552 -6.965 -3.236 1.00 96.25 546 THR A CA 1
ATOM 4052 C C . THR A 1 546 ? 30.569 -6.995 -4.393 1.00 96.25 546 THR A C 1
ATOM 4054 O O . THR A 1 546 ? 31.686 -7.491 -4.236 1.00 96.25 546 THR A O 1
ATOM 4057 N N . GLY A 1 547 ? 30.184 -6.494 -5.569 1.00 96.00 547 GLY A N 1
ATOM 4058 C CA . GLY A 1 547 ? 31.014 -6.464 -6.778 1.00 96.00 547 GLY A CA 1
ATOM 4059 C C . GLY A 1 547 ? 31.108 -7.783 -7.556 1.00 96.00 547 GLY A C 1
ATOM 4060 O O . GLY A 1 547 ? 31.628 -7.770 -8.673 1.00 96.00 547 GLY A O 1
ATOM 4061 N N . SER A 1 548 ? 30.605 -8.900 -7.014 1.00 97.81 548 SER A N 1
ATOM 4062 C CA . SER A 1 548 ? 30.484 -10.167 -7.752 1.00 97.81 548 SER A CA 1
ATOM 4063 C C . SER A 1 548 ? 29.278 -10.160 -8.694 1.00 97.81 548 SER A C 1
ATOM 4065 O O . SER A 1 548 ? 28.434 -9.263 -8.634 1.00 97.81 548 SER A O 1
ATOM 4067 N N . LEU A 1 549 ? 29.213 -11.142 -9.592 1.00 98.12 549 LEU A N 1
ATOM 4068 C CA . LEU A 1 549 ? 28.057 -11.334 -10.466 1.00 98.12 549 LEU A CA 1
ATOM 4069 C C . LEU A 1 549 ? 26.980 -12.175 -9.780 1.00 98.12 549 LEU A C 1
ATOM 4071 O O . LEU A 1 549 ? 27.283 -13.095 -9.022 1.00 98.12 549 LEU A O 1
ATOM 4075 N N . VAL A 1 550 ? 25.731 -11.884 -10.118 1.00 98.56 550 VAL A N 1
ATOM 4076 C CA . VAL A 1 550 ? 24.584 -12.763 -9.894 1.00 98.56 550 VAL A CA 1
ATOM 4077 C C . VAL A 1 550 ? 23.926 -13.088 -11.229 1.00 98.56 550 VAL A C 1
ATOM 4079 O O . VAL A 1 550 ? 23.887 -12.234 -12.119 1.00 98.56 550 VAL A O 1
ATOM 4082 N N . GLN A 1 551 ? 23.423 -14.312 -11.367 1.00 98.56 551 GLN A N 1
ATOM 4083 C CA . GLN A 1 551 ? 22.672 -14.795 -12.524 1.00 98.56 551 GLN A CA 1
ATOM 4084 C C . GLN A 1 551 ? 21.198 -14.864 -12.138 1.00 98.56 551 GLN A C 1
ATOM 4086 O O . GLN A 1 551 ? 20.818 -15.655 -11.282 1.00 98.56 551 GLN A O 1
ATOM 4091 N N . ILE A 1 552 ? 20.377 -14.001 -12.724 1.00 98.62 552 ILE A N 1
ATOM 4092 C CA . ILE A 1 552 ? 18.951 -13.870 -12.427 1.00 98.62 552 ILE A CA 1
ATOM 4093 C C . ILE A 1 552 ? 18.167 -14.616 -13.502 1.00 98.62 552 ILE A C 1
ATOM 4095 O O . ILE A 1 552 ? 18.306 -14.308 -14.690 1.00 98.62 552 ILE A O 1
ATOM 4099 N N . PHE A 1 553 ? 17.323 -15.560 -13.083 1.00 98.38 553 PHE A N 1
ATOM 4100 C CA . PHE A 1 553 ? 16.436 -16.293 -13.980 1.00 98.38 553 PHE A CA 1
ATOM 4101 C C . PHE A 1 553 ? 15.042 -15.664 -14.004 1.00 98.38 553 PHE A C 1
ATOM 4103 O O . PHE A 1 553 ? 14.368 -15.512 -12.982 1.00 98.38 553 PHE A O 1
ATOM 4110 N N . ALA A 1 554 ? 14.603 -15.302 -15.202 1.00 97.88 554 ALA A N 1
ATOM 4111 C CA . ALA A 1 554 ? 13.385 -14.552 -15.448 1.00 97.88 554 ALA A CA 1
ATOM 4112 C C . ALA A 1 554 ? 12.637 -15.079 -16.684 1.00 97.88 554 ALA A C 1
ATOM 4114 O O . ALA A 1 554 ? 13.063 -16.018 -17.361 1.00 97.88 554 ALA A O 1
ATOM 4115 N N . THR A 1 555 ? 11.509 -14.458 -17.005 1.00 97.31 555 THR A N 1
ATOM 4116 C CA . THR A 1 555 ? 10.789 -14.634 -18.267 1.00 97.31 555 THR A CA 1
ATOM 4117 C C . THR A 1 555 ? 10.293 -13.292 -18.801 1.00 97.31 555 THR A C 1
ATOM 4119 O O . THR A 1 555 ? 10.380 -12.279 -18.110 1.00 97.31 555 THR A O 1
ATOM 4122 N N . GLY A 1 556 ? 9.784 -13.282 -20.035 1.00 94.69 556 GLY A N 1
ATOM 4123 C CA . GLY A 1 556 ? 9.206 -12.086 -20.654 1.00 94.69 556 GLY A CA 1
ATOM 4124 C C . GLY A 1 556 ? 10.169 -11.225 -21.462 1.00 94.69 556 GLY A C 1
ATOM 4125 O O . GLY A 1 556 ? 9.785 -10.115 -21.803 1.00 94.69 556 GLY A O 1
ATOM 4126 N N . TYR A 1 557 ? 11.362 -11.746 -21.772 1.00 92.12 557 TYR A N 1
ATOM 4127 C CA . TYR A 1 557 ? 12.424 -11.051 -22.505 1.00 92.12 557 TYR A CA 1
ATOM 4128 C C . TYR A 1 557 ? 11.956 -10.432 -23.830 1.00 92.12 557 TYR A C 1
ATOM 4130 O O . TYR A 1 557 ? 11.450 -11.129 -24.714 1.00 92.12 557 TYR A O 1
ATOM 4138 N N . ALA A 1 558 ? 12.231 -9.142 -23.993 1.00 88.19 558 ALA A N 1
ATOM 4139 C CA . ALA A 1 558 ? 11.982 -8.331 -25.171 1.00 88.19 558 AL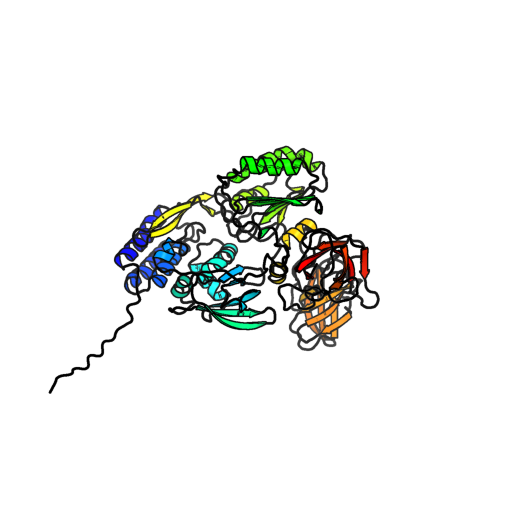A A CA 1
ATOM 4140 C C . ALA A 1 558 ? 13.320 -7.859 -25.783 1.00 88.19 558 ALA A C 1
ATOM 4142 O O . ALA A 1 558 ? 13.878 -6.846 -25.357 1.00 88.19 558 ALA A O 1
ATOM 4143 N N . PRO A 1 559 ? 13.832 -8.519 -26.843 1.00 80.88 559 PRO A N 1
ATOM 4144 C CA . PRO A 1 559 ? 15.194 -8.303 -27.353 1.00 80.88 559 PRO A CA 1
ATOM 4145 C C . PRO A 1 559 ? 15.545 -6.870 -27.780 1.00 80.88 559 PRO A C 1
ATOM 4147 O O . PRO A 1 559 ? 16.719 -6.525 -27.875 1.00 80.88 559 PRO A O 1
ATOM 4150 N N . LEU A 1 560 ? 14.540 -6.050 -28.100 1.00 83.94 560 LEU A N 1
ATOM 4151 C CA . LEU A 1 560 ? 14.722 -4.676 -28.580 1.00 83.94 560 LEU A CA 1
ATOM 4152 C C . LEU A 1 560 ? 14.652 -3.626 -27.463 1.00 83.94 560 LEU A C 1
ATOM 4154 O O . LEU A 1 560 ? 14.813 -2.440 -27.745 1.00 83.94 560 LEU A O 1
ATOM 4158 N N . GLN A 1 561 ? 14.375 -4.035 -26.225 1.00 85.50 561 GLN A N 1
ATOM 4159 C CA . GLN A 1 561 ? 14.225 -3.124 -25.097 1.00 85.50 561 GLN A CA 1
ATOM 4160 C C . GLN A 1 561 ? 15.497 -3.096 -24.241 1.00 85.50 561 GLN A C 1
ATOM 4162 O O . GLN A 1 561 ? 16.135 -4.132 -24.044 1.00 85.50 561 GLN A O 1
ATOM 4167 N N . PRO A 1 562 ? 15.886 -1.922 -23.712 1.00 88.12 562 PRO A N 1
ATOM 4168 C CA . PRO A 1 562 ? 16.938 -1.858 -22.713 1.00 88.12 562 PRO A CA 1
ATOM 4169 C C . PRO A 1 562 ? 16.483 -2.573 -21.438 1.00 88.12 562 PRO A C 1
ATOM 4171 O O . PRO A 1 562 ? 15.329 -2.454 -21.019 1.00 88.12 562 PRO A O 1
ATOM 4174 N N . VAL A 1 563 ? 17.422 -3.285 -20.820 1.00 94.50 563 VAL A N 1
ATOM 4175 C CA . VAL A 1 563 ? 17.219 -4.024 -19.574 1.00 94.50 563 VAL A CA 1
ATOM 4176 C C . VAL A 1 563 ? 18.034 -3.349 -18.484 1.00 94.50 563 VAL A C 1
ATOM 4178 O O . VAL A 1 563 ? 19.247 -3.181 -18.618 1.00 94.50 563 VAL A O 1
ATOM 4181 N N . HIS A 1 564 ? 17.372 -2.999 -17.389 1.00 96.19 564 HIS A N 1
ATOM 4182 C CA . HIS A 1 564 ? 18.011 -2.504 -16.179 1.00 96.19 564 HIS A CA 1
ATOM 4183 C C . HIS A 1 564 ? 17.710 -3.454 -15.027 1.00 96.19 564 HIS A C 1
ATOM 4185 O O . HIS A 1 564 ? 16.587 -3.927 -14.881 1.00 96.19 564 HIS A O 1
ATOM 4191 N N . VAL A 1 565 ? 18.708 -3.717 -14.189 1.00 97.94 565 VAL A N 1
ATOM 4192 C CA . VAL A 1 565 ? 18.529 -4.482 -12.953 1.00 97.94 565 VAL A CA 1
ATOM 4193 C C . VAL A 1 565 ? 18.696 -3.528 -11.787 1.00 97.94 565 VAL A C 1
ATOM 4195 O O . VAL A 1 565 ? 19.658 -2.764 -11.740 1.00 97.94 565 VAL A O 1
ATOM 4198 N N . MET A 1 566 ? 17.767 -3.587 -10.846 1.00 97.69 566 MET A N 1
ATOM 4199 C CA . MET A 1 566 ? 17.765 -2.772 -9.643 1.00 97.69 566 MET A CA 1
ATOM 4200 C C . MET A 1 566 ? 17.950 -3.688 -8.440 1.00 97.69 566 MET A C 1
ATOM 4202 O O . MET A 1 566 ? 17.135 -4.580 -8.221 1.00 97.69 566 MET A O 1
ATOM 4206 N N . LEU A 1 567 ? 18.998 -3.462 -7.648 1.00 96.75 567 LEU A N 1
ATOM 4207 C CA . LEU A 1 567 ? 19.218 -4.142 -6.371 1.00 96.75 567 LEU A CA 1
ATOM 4208 C C . LEU A 1 567 ? 19.088 -3.120 -5.251 1.00 96.75 567 LEU A C 1
ATOM 4210 O O . LEU A 1 567 ? 19.738 -2.086 -5.296 1.00 96.75 567 LEU A O 1
ATOM 4214 N N . GLY A 1 568 ? 18.212 -3.340 -4.271 1.00 93.25 568 GLY A N 1
ATOM 4215 C CA . GLY A 1 568 ? 18.044 -2.410 -3.146 1.00 93.25 568 GLY A CA 1
ATOM 4216 C C . GLY A 1 568 ? 17.680 -0.976 -3.558 1.00 93.25 568 GLY A C 1
ATOM 4217 O O . GLY A 1 568 ? 17.932 -0.046 -2.799 1.00 93.25 568 GLY A O 1
ATOM 4218 N N . GLY A 1 569 ? 17.138 -0.785 -4.767 1.00 92.00 569 GLY A N 1
ATOM 4219 C CA . GLY A 1 569 ? 16.871 0.534 -5.353 1.00 92.00 569 GLY A CA 1
ATOM 4220 C C . GLY A 1 569 ? 18.061 1.198 -6.061 1.00 92.00 569 GLY A C 1
ATOM 4221 O O . GLY A 1 569 ? 17.907 2.309 -6.560 1.00 92.00 569 GLY A O 1
ATOM 4222 N N . VAL A 1 570 ? 19.214 0.535 -6.161 1.00 95.50 570 VAL A N 1
ATOM 4223 C CA . VAL A 1 570 ? 20.409 1.008 -6.879 1.00 95.50 570 VAL A CA 1
ATOM 4224 C C . VAL A 1 570 ? 20.536 0.261 -8.215 1.00 95.50 570 VAL A C 1
ATOM 4226 O O . VAL A 1 570 ? 20.435 -0.971 -8.229 1.00 95.50 570 VAL A O 1
ATOM 4229 N N . PRO A 1 571 ? 20.778 0.961 -9.337 1.00 97.00 571 PRO A N 1
ATOM 4230 C CA . PRO A 1 571 ? 21.046 0.323 -10.620 1.00 97.00 571 PRO A CA 1
ATOM 4231 C C . PRO A 1 571 ? 22.309 -0.540 -10.573 1.00 97.00 571 PRO A C 1
ATOM 4233 O O . PRO A 1 571 ? 23.376 -0.093 -10.151 1.00 97.00 571 PRO A O 1
ATOM 4236 N N . ALA A 1 572 ? 22.195 -1.772 -11.051 1.00 97.69 572 ALA A N 1
ATOM 4237 C CA . ALA A 1 572 ? 23.304 -2.694 -11.217 1.00 97.69 572 ALA A CA 1
ATOM 4238 C C . ALA A 1 572 ? 23.822 -2.703 -12.653 1.00 97.69 572 ALA A C 1
ATOM 4240 O O . ALA A 1 572 ? 23.075 -2.511 -13.615 1.00 97.69 572 ALA A O 1
ATOM 4241 N N . ASN A 1 573 ? 25.121 -2.960 -12.797 1.00 97.44 573 ASN A N 1
ATOM 4242 C CA . ASN A 1 573 ? 25.742 -3.088 -14.106 1.00 97.44 573 ASN A CA 1
ATOM 4243 C C . ASN A 1 573 ? 25.354 -4.435 -14.733 1.00 97.44 573 ASN A C 1
ATOM 4245 O O . ASN A 1 573 ? 25.743 -5.488 -14.223 1.00 97.44 573 ASN A O 1
ATOM 4249 N N . VAL A 1 574 ? 24.583 -4.402 -15.820 1.00 97.75 574 VAL A N 1
ATOM 4250 C CA . VAL A 1 574 ? 24.148 -5.597 -16.554 1.00 97.75 574 VAL A CA 1
ATOM 4251 C C . VAL A 1 574 ? 25.245 -6.013 -17.531 1.00 97.75 574 VAL A C 1
ATOM 4253 O O . VAL A 1 574 ? 25.580 -5.278 -18.454 1.00 97.75 574 VAL A O 1
ATOM 4256 N N . ILE A 1 575 ? 25.802 -7.205 -17.325 1.00 97.50 575 ILE A N 1
ATOM 4257 C CA . ILE A 1 575 ? 26.891 -7.772 -18.134 1.00 97.50 575 ILE A CA 1
ATOM 4258 C C . ILE A 1 575 ? 26.347 -8.629 -19.277 1.00 97.50 575 ILE A C 1
ATOM 4260 O O . ILE A 1 575 ? 26.922 -8.668 -20.362 1.00 97.50 575 ILE A O 1
ATOM 4264 N N . PHE A 1 576 ? 25.238 -9.325 -19.034 1.00 96.25 576 PHE A N 1
ATOM 4265 C CA . PHE A 1 576 ? 24.578 -10.178 -20.014 1.00 96.25 576 PHE A CA 1
ATOM 4266 C C . PHE A 1 576 ? 23.066 -10.140 -19.808 1.00 96.25 576 PHE A C 1
ATOM 4268 O O . PHE A 1 576 ? 22.598 -10.078 -18.675 1.00 96.25 576 PHE A O 1
ATOM 4275 N N . SER A 1 577 ? 22.311 -10.200 -20.902 1.00 96.00 577 SER A N 1
ATOM 4276 C CA . SER A 1 577 ? 20.861 -10.369 -20.896 1.00 96.00 577 SER A CA 1
ATOM 4277 C C . SER A 1 577 ? 20.445 -11.064 -22.188 1.00 96.00 577 SER A C 1
ATOM 4279 O O . SER A 1 577 ? 20.681 -10.533 -23.275 1.00 96.00 577 SER A O 1
ATOM 4281 N N . GLY A 1 578 ? 19.857 -12.253 -22.086 1.00 94.94 578 GLY A N 1
ATOM 4282 C CA . GLY A 1 578 ? 19.444 -13.000 -23.269 1.00 94.94 578 GLY A CA 1
ATOM 4283 C C . GLY A 1 578 ? 18.681 -14.290 -22.969 1.00 94.94 578 GLY A C 1
ATOM 4284 O O . GLY A 1 578 ? 18.668 -14.769 -21.831 1.00 94.94 578 GLY A O 1
ATOM 4285 N N . PRO A 1 579 ? 18.025 -14.867 -23.989 1.00 93.31 579 PRO A N 1
ATOM 4286 C CA . PRO A 1 579 ? 17.244 -16.080 -23.831 1.00 93.31 579 PRO A CA 1
ATOM 4287 C C . PRO A 1 579 ? 18.166 -17.294 -23.694 1.00 93.31 579 PRO A C 1
ATOM 4289 O O . PRO A 1 579 ? 19.232 -17.355 -24.312 1.00 93.31 579 PRO A O 1
ATOM 4292 N N . ILE A 1 580 ? 17.723 -18.310 -22.954 1.00 92.81 580 ILE A N 1
ATOM 4293 C CA . ILE A 1 580 ? 18.432 -19.589 -22.889 1.00 92.81 580 ILE A CA 1
ATOM 4294 C C . ILE A 1 580 ? 17.891 -20.508 -23.985 1.00 92.81 580 ILE A C 1
ATOM 4296 O O . ILE A 1 580 ? 16.779 -21.018 -23.893 1.00 92.81 580 ILE A O 1
ATOM 4300 N N . ALA A 1 581 ? 18.685 -20.752 -25.031 1.00 87.31 581 ALA A N 1
ATOM 4301 C CA . ALA A 1 581 ? 18.242 -21.488 -26.224 1.00 87.31 581 ALA A CA 1
ATOM 4302 C C . ALA A 1 581 ? 17.677 -22.893 -25.927 1.00 87.31 581 ALA A C 1
ATOM 4304 O O . ALA A 1 581 ? 16.760 -23.352 -26.607 1.00 87.31 581 ALA A O 1
ATOM 4305 N N . GLN A 1 582 ? 18.208 -23.569 -24.903 1.00 90.06 582 GLN A N 1
ATOM 4306 C CA . GLN A 1 582 ? 17.761 -24.904 -24.485 1.00 90.06 582 GLN A CA 1
ATOM 4307 C C . GLN A 1 582 ? 16.397 -24.881 -23.773 1.00 90.06 582 GLN A C 1
ATOM 4309 O O . GLN A 1 582 ? 15.690 -25.887 -23.765 1.00 90.06 582 GLN A O 1
ATOM 4314 N N . PHE A 1 583 ? 16.002 -23.727 -23.228 1.00 90.62 583 PHE A N 1
ATOM 4315 C CA . PHE A 1 583 ? 14.769 -23.534 -22.471 1.00 90.62 583 PHE A CA 1
ATOM 4316 C C . PHE A 1 583 ? 13.987 -22.336 -23.035 1.00 90.62 583 PHE A C 1
ATOM 4318 O O . PHE A 1 583 ? 14.043 -21.243 -22.473 1.00 90.62 583 PHE A O 1
ATOM 4325 N N . PRO A 1 584 ? 13.251 -22.507 -24.152 1.00 90.62 584 PRO A N 1
ATOM 4326 C CA . PRO A 1 584 ? 12.431 -21.440 -24.721 1.00 90.62 584 PRO A CA 1
ATOM 4327 C C . PRO A 1 584 ? 11.497 -20.821 -23.674 1.00 90.62 584 PRO A C 1
ATOM 4329 O O . PRO A 1 584 ? 10.789 -21.549 -22.983 1.00 90.62 584 PRO A O 1
ATOM 4332 N N . GLY A 1 585 ? 11.510 -19.492 -23.575 1.00 93.06 585 GLY A N 1
ATOM 4333 C CA . GLY A 1 585 ? 10.790 -18.723 -22.554 1.00 93.06 585 GLY A CA 1
ATOM 4334 C C . GLY A 1 585 ? 11.605 -18.382 -21.310 1.00 93.06 585 GLY A C 1
ATOM 4335 O O . GLY A 1 585 ? 11.220 -17.463 -20.584 1.00 93.06 585 GLY A O 1
ATOM 4336 N N . LEU A 1 586 ? 12.744 -19.045 -21.088 1.00 96.56 586 LEU A N 1
ATOM 4337 C CA . LEU A 1 586 ? 13.665 -18.717 -20.006 1.00 96.56 586 LEU A CA 1
ATOM 4338 C C . LEU A 1 586 ? 14.612 -17.595 -20.431 1.00 96.56 586 LEU A C 1
ATOM 4340 O O . LEU A 1 586 ? 15.224 -17.632 -21.503 1.00 96.56 586 LEU A O 1
ATOM 4344 N N . TRP A 1 587 ? 14.751 -16.616 -19.551 1.00 97.00 587 TRP A N 1
ATOM 4345 C CA . TRP A 1 587 ? 15.615 -15.460 -19.697 1.00 97.00 587 TRP A CA 1
ATOM 4346 C C . TRP A 1 587 ? 16.658 -15.464 -18.585 1.00 97.00 587 TRP A C 1
ATOM 4348 O O . TRP A 1 587 ? 16.319 -15.652 -17.419 1.00 97.00 587 TRP A O 1
ATOM 4358 N N . GLN A 1 588 ? 17.920 -15.257 -18.951 1.00 97.50 588 GLN A N 1
ATOM 4359 C CA . GLN A 1 588 ? 19.012 -15.075 -18.006 1.00 97.50 588 GLN A CA 1
ATOM 4360 C C . GLN A 1 588 ? 19.550 -13.649 -18.084 1.00 97.50 588 GLN A C 1
ATOM 4362 O O . GLN A 1 588 ? 19.782 -13.118 -19.175 1.00 97.50 588 GLN A O 1
ATOM 4367 N N . ILE A 1 589 ? 19.803 -13.064 -16.914 1.00 98.38 589 ILE A N 1
ATOM 4368 C CA . ILE A 1 589 ? 20.430 -11.753 -16.763 1.00 98.38 589 ILE A CA 1
ATOM 4369 C C . ILE A 1 589 ? 21.607 -11.886 -15.802 1.00 98.38 589 ILE A C 1
ATOM 4371 O O . ILE A 1 589 ? 21.418 -12.291 -14.660 1.00 98.38 589 ILE A O 1
ATOM 4375 N N . ASN A 1 590 ? 22.807 -11.496 -16.226 1.00 98.38 590 ASN A N 1
ATOM 4376 C CA . ASN A 1 590 ? 23.957 -11.420 -15.329 1.00 98.38 590 ASN A CA 1
ATOM 4377 C C . ASN A 1 590 ? 24.179 -9.963 -14.944 1.00 98.38 590 ASN A C 1
ATOM 4379 O O . ASN A 1 590 ? 24.439 -9.127 -15.813 1.00 98.38 590 ASN A O 1
ATOM 4383 N N . ALA A 1 591 ? 24.105 -9.662 -13.653 1.00 98.31 591 ALA A N 1
ATOM 4384 C CA . ALA A 1 591 ? 24.286 -8.314 -13.130 1.00 98.31 591 ALA A CA 1
ATOM 4385 C C . ALA A 1 591 ? 25.339 -8.294 -12.023 1.00 98.31 591 ALA A C 1
ATOM 4387 O O . ALA A 1 591 ? 25.465 -9.238 -11.246 1.00 98.31 591 ALA A O 1
ATOM 4388 N N . GLN A 1 592 ? 26.105 -7.210 -11.953 1.00 98.25 592 GLN A N 1
ATOM 4389 C CA . GLN A 1 592 ? 27.082 -7.000 -10.893 1.00 98.25 592 GLN A CA 1
ATOM 4390 C C . GLN A 1 592 ? 26.410 -6.419 -9.648 1.00 98.25 592 GLN A C 1
ATOM 4392 O O . GLN A 1 592 ? 25.747 -5.386 -9.733 1.00 98.25 592 GLN A O 1
ATOM 4397 N N . VAL A 1 593 ? 26.623 -7.044 -8.489 1.00 98.00 593 VAL A N 1
ATOM 4398 C CA . VAL A 1 593 ? 26.099 -6.567 -7.201 1.00 98.00 593 VAL A CA 1
ATOM 4399 C C . VAL A 1 593 ? 26.732 -5.210 -6.856 1.00 98.00 593 VAL A C 1
ATOM 4401 O O . VAL A 1 593 ? 27.961 -5.143 -6.733 1.00 98.00 593 VAL A O 1
ATOM 4404 N N . PRO A 1 594 ? 25.946 -4.128 -6.689 1.00 96.25 594 PRO A N 1
ATOM 4405 C CA . PRO A 1 594 ? 26.488 -2.810 -6.366 1.00 96.25 594 PRO A CA 1
ATOM 4406 C C . PRO A 1 594 ? 27.140 -2.749 -4.978 1.00 96.25 594 PRO A C 1
ATOM 4408 O O . PRO A 1 594 ? 26.912 -3.599 -4.118 1.00 96.25 594 PRO A O 1
ATOM 4411 N N . ALA A 1 595 ? 27.943 -1.709 -4.747 1.00 91.69 595 ALA A N 1
ATOM 4412 C CA . ALA A 1 595 ? 28.545 -1.449 -3.442 1.00 91.69 595 ALA A CA 1
ATOM 4413 C C . ALA A 1 595 ? 27.525 -0.980 -2.392 1.00 91.69 595 ALA A C 1
ATOM 4415 O O . ALA A 1 595 ? 26.493 -0.404 -2.726 1.00 91.69 595 ALA A O 1
ATOM 4416 N N . GLY A 1 596 ? 27.851 -1.185 -1.110 1.00 85.75 596 GLY A N 1
ATOM 4417 C CA . GLY A 1 596 ? 27.080 -0.641 0.016 1.00 85.75 596 GLY A CA 1
ATOM 4418 C C . GLY A 1 596 ? 25.816 -1.423 0.380 1.00 85.75 596 GLY A C 1
ATOM 4419 O O . GLY A 1 596 ? 24.976 -0.905 1.111 1.00 85.75 596 GLY A O 1
ATOM 4420 N N . MET A 1 597 ? 25.673 -2.656 -0.110 1.00 87.06 597 MET A N 1
ATOM 4421 C CA . MET A 1 597 ? 24.536 -3.527 0.183 1.00 87.06 597 MET A CA 1
ATOM 4422 C C . MET A 1 597 ? 24.924 -4.653 1.129 1.00 87.06 597 MET A C 1
ATOM 4424 O O . MET A 1 597 ? 26.007 -5.220 1.025 1.00 87.06 597 MET A O 1
ATOM 4428 N N . THR A 1 598 ? 24.014 -5.008 2.029 1.00 93.88 598 THR A N 1
ATOM 4429 C CA . THR A 1 598 ? 24.173 -6.161 2.913 1.00 93.88 598 THR A CA 1
ATOM 4430 C C . THR A 1 598 ? 22.810 -6.707 3.324 1.00 93.88 598 THR A C 1
ATOM 4432 O O . THR A 1 598 ? 21.808 -5.985 3.300 1.00 93.88 598 THR A O 1
ATOM 4435 N N . GLY A 1 599 ? 22.776 -7.983 3.698 1.00 96.31 599 GLY A N 1
ATOM 4436 C CA . GLY A 1 599 ? 21.564 -8.666 4.129 1.00 96.31 599 GLY A CA 1
ATOM 4437 C C . GLY A 1 599 ? 20.676 -9.073 2.957 1.00 96.31 599 GLY A C 1
ATOM 4438 O O . GLY A 1 599 ? 21.158 -9.330 1.855 1.00 96.31 599 GLY A O 1
ATOM 4439 N N . GLN A 1 600 ? 19.377 -9.167 3.212 1.00 97.19 600 GLN A N 1
ATOM 4440 C CA . GLN A 1 600 ? 18.356 -9.511 2.233 1.00 97.19 600 GLN A CA 1
ATOM 4441 C C . GLN A 1 600 ? 17.949 -8.274 1.431 1.00 97.19 600 GLN A C 1
ATOM 4443 O O . GLN A 1 600 ? 17.335 -7.350 1.960 1.00 97.19 600 GLN A O 1
ATOM 4448 N N . VAL A 1 601 ? 18.268 -8.270 0.144 1.00 97.50 601 VAL A N 1
ATOM 4449 C CA . VAL A 1 601 ? 18.128 -7.132 -0.763 1.00 97.50 601 VAL A CA 1
ATOM 4450 C C . VAL A 1 601 ? 17.086 -7.459 -1.838 1.00 97.50 601 VAL A C 1
ATOM 4452 O O . VAL A 1 601 ? 17.200 -8.512 -2.469 1.00 97.50 601 VAL A O 1
ATOM 4455 N N . PRO A 1 602 ? 16.095 -6.582 -2.093 1.00 97.62 602 PRO A N 1
ATOM 4456 C CA . PRO A 1 602 ? 15.172 -6.760 -3.210 1.00 97.62 602 PRO A CA 1
ATOM 4457 C C . PRO A 1 602 ? 15.917 -6.622 -4.538 1.00 97.62 602 PRO A C 1
ATOM 4459 O O . PRO A 1 602 ? 16.708 -5.694 -4.712 1.00 97.62 602 PRO A O 1
ATOM 4462 N N . VAL A 1 603 ? 15.614 -7.496 -5.491 1.00 98.19 603 VAL A N 1
ATOM 4463 C CA . VAL A 1 603 ? 16.030 -7.401 -6.888 1.00 98.19 603 VAL A CA 1
ATOM 4464 C C . VAL A 1 603 ? 14.796 -7.359 -7.782 1.00 98.19 603 VAL A C 1
ATOM 4466 O O . VAL A 1 603 ? 13.862 -8.141 -7.609 1.00 98.19 603 VAL A O 1
ATOM 4469 N N . TYR A 1 604 ? 14.785 -6.433 -8.732 1.00 97.94 604 TYR A N 1
ATOM 4470 C CA . TYR A 1 604 ? 13.774 -6.369 -9.782 1.00 97.94 604 TYR A CA 1
ATOM 4471 C C . TYR A 1 604 ? 14.404 -5.906 -11.094 1.00 97.94 604 TYR A C 1
ATOM 4473 O O . TYR A 1 604 ? 15.487 -5.312 -11.117 1.00 97.94 604 TYR A O 1
ATOM 4481 N N . VAL A 1 605 ? 13.730 -6.205 -12.196 1.00 97.19 605 VAL A N 1
ATOM 4482 C CA . VAL A 1 605 ? 14.180 -5.906 -13.552 1.00 97.19 605 VAL A CA 1
ATOM 4483 C C . VAL A 1 605 ? 13.229 -4.893 -14.169 1.00 97.19 605 VAL A C 1
ATOM 4485 O O . VAL A 1 605 ? 12.016 -5.016 -14.035 1.00 97.19 605 VAL A O 1
ATOM 4488 N N . ILE A 1 606 ? 13.778 -3.897 -14.851 1.00 95.62 606 ILE A N 1
ATOM 4489 C CA . ILE A 1 606 ? 13.031 -2.969 -15.695 1.00 95.62 606 ILE A CA 1
ATOM 4490 C C . ILE A 1 606 ? 13.352 -3.308 -17.146 1.00 95.62 606 ILE A C 1
ATOM 4492 O O . ILE A 1 606 ? 14.522 -3.345 -17.533 1.00 95.62 606 ILE A O 1
ATOM 4496 N N . GLU A 1 607 ? 12.315 -3.523 -17.946 1.00 91.75 607 GLU A N 1
ATOM 4497 C CA . GLU A 1 607 ? 12.414 -3.743 -19.384 1.00 91.75 607 GLU A CA 1
ATOM 4498 C C . GLU A 1 607 ? 11.410 -2.839 -20.105 1.00 91.75 607 GLU A C 1
ATOM 4500 O O . GLU A 1 607 ? 10.193 -2.941 -19.922 1.00 91.75 607 GLU A O 1
ATOM 4505 N N . GLY A 1 608 ? 11.924 -1.907 -20.911 1.00 87.62 608 GLY A N 1
ATOM 4506 C CA . GLY A 1 608 ? 11.097 -0.859 -21.507 1.00 87.62 608 GLY A CA 1
ATOM 4507 C C . GLY A 1 608 ? 10.397 -0.022 -20.429 1.00 87.62 608 GLY A C 1
ATOM 4508 O O . GLY A 1 608 ? 11.067 0.566 -19.583 1.00 87.62 608 GLY A O 1
ATOM 4509 N N . ASN A 1 609 ? 9.058 0.011 -20.459 1.00 89.00 609 ASN A N 1
ATOM 4510 C CA . ASN A 1 609 ? 8.242 0.788 -19.517 1.00 89.00 609 ASN A CA 1
ATOM 4511 C C . ASN A 1 609 ? 7.644 -0.043 -18.363 1.00 89.00 609 ASN A C 1
ATOM 4513 O O . ASN A 1 609 ? 6.745 0.430 -17.661 1.00 89.00 609 ASN A O 1
ATOM 4517 N N . PHE A 1 610 ? 8.101 -1.283 -18.176 1.00 88.94 610 PHE A N 1
ATOM 4518 C CA . PHE A 1 610 ? 7.569 -2.200 -17.169 1.00 88.94 610 PHE A CA 1
ATOM 4519 C C . PHE A 1 610 ? 8.650 -2.626 -16.181 1.00 88.94 610 PHE A C 1
ATOM 4521 O O . PHE A 1 610 ? 9.786 -2.902 -16.566 1.00 88.94 610 PHE A O 1
ATOM 4528 N N . ALA A 1 611 ? 8.271 -2.707 -14.907 1.00 94.12 611 ALA A N 1
ATOM 4529 C CA . ALA A 1 611 ? 9.064 -3.342 -13.866 1.00 94.12 611 ALA A CA 1
ATOM 4530 C C . ALA A 1 611 ? 8.520 -4.749 -13.575 1.00 94.12 611 ALA A C 1
ATOM 4532 O O . ALA A 1 611 ? 7.308 -4.977 -13.614 1.00 94.12 611 ALA A O 1
ATOM 4533 N N . SER A 1 612 ? 9.418 -5.685 -13.276 1.00 95.75 612 SER A N 1
ATOM 4534 C CA . SER A 1 612 ? 9.075 -7.039 -12.854 1.00 95.75 612 SER A CA 1
ATOM 4535 C C . SER A 1 612 ? 8.527 -7.076 -11.432 1.00 95.75 612 SER A C 1
ATOM 4537 O O . SER A 1 612 ? 8.514 -6.078 -10.715 1.00 95.75 612 SER A O 1
ATOM 4539 N N . ASN A 1 613 ? 8.123 -8.267 -10.985 1.00 94.75 613 ASN A N 1
ATOM 4540 C CA . ASN A 1 613 ? 7.941 -8.521 -9.561 1.00 94.75 613 ASN A CA 1
ATOM 4541 C C . ASN A 1 613 ? 9.303 -8.408 -8.879 1.00 94.75 613 ASN A C 1
ATOM 4543 O O . ASN A 1 613 ? 10.345 -8.546 -9.532 1.00 94.75 613 ASN A O 1
ATOM 4547 N N . ALA A 1 614 ? 9.294 -8.206 -7.569 1.00 87.56 614 ALA A N 1
ATOM 4548 C CA . ALA A 1 614 ? 10.506 -8.402 -6.807 1.00 87.56 614 ALA A CA 1
ATOM 4549 C C . ALA A 1 614 ? 10.748 -9.872 -6.504 1.00 87.56 614 ALA A C 1
ATOM 4551 O O . ALA A 1 614 ? 9.830 -10.656 -6.261 1.00 87.56 614 ALA A O 1
ATOM 4552 N N . ALA A 1 615 ? 12.029 -10.186 -6.471 1.00 96.94 615 ALA A N 1
ATOM 4553 C CA . ALA A 1 615 ? 12.579 -11.280 -5.709 1.00 96.94 615 ALA A CA 1
ATOM 4554 C C . ALA A 1 615 ? 13.590 -10.709 -4.703 1.00 96.94 615 ALA A C 1
ATOM 4556 O O . ALA A 1 615 ? 13.870 -9.509 -4.709 1.00 96.94 615 ALA A O 1
ATOM 4557 N N . THR A 1 616 ? 14.174 -11.542 -3.853 1.00 98.06 616 THR A N 1
ATOM 4558 C CA . THR A 1 616 ? 15.279 -11.147 -2.977 1.00 98.06 616 THR A CA 1
ATOM 4559 C C . THR A 1 616 ? 16.524 -11.975 -3.223 1.00 98.06 616 THR A C 1
ATOM 4561 O O . THR A 1 616 ? 16.461 -13.136 -3.630 1.00 98.06 616 THR A O 1
ATOM 4564 N N . ILE A 1 617 ? 17.667 -11.358 -2.939 1.00 98.19 617 ILE A N 1
ATOM 4565 C CA . ILE A 1 617 ? 18.963 -12.020 -2.823 1.00 98.19 617 ILE A CA 1
ATOM 4566 C C . ILE A 1 617 ? 19.597 -11.666 -1.477 1.00 98.19 617 ILE A C 1
ATOM 4568 O O . ILE A 1 617 ? 19.266 -10.647 -0.875 1.00 98.19 617 ILE A O 1
ATOM 4572 N N . PHE A 1 618 ? 20.546 -12.466 -1.015 1.00 98.31 618 PHE A N 1
ATOM 4573 C CA . PHE A 1 618 ? 21.404 -12.158 0.119 1.00 98.31 618 PHE A CA 1
ATOM 4574 C C . PHE A 1 618 ? 22.759 -11.639 -0.361 1.00 98.31 618 PHE A C 1
ATOM 4576 O O . PHE A 1 618 ? 23.379 -12.236 -1.247 1.00 98.31 618 PHE A O 1
ATOM 4583 N N . VAL A 1 619 ? 23.224 -10.549 0.253 1.00 98.00 619 VAL A N 1
ATOM 4584 C CA . VAL A 1 619 ? 24.499 -9.883 -0.050 1.00 98.00 619 VAL A CA 1
ATOM 4585 C C . VAL A 1 619 ? 25.362 -9.774 1.209 1.00 98.00 619 VAL A C 1
ATOM 4587 O O . VAL A 1 619 ? 24.848 -9.513 2.300 1.00 98.00 619 VAL A O 1
ATOM 4590 N N . LYS A 1 620 ? 26.677 -9.956 1.051 1.00 94.88 620 LYS A N 1
ATOM 4591 C CA . LYS A 1 620 ? 27.697 -9.756 2.089 1.00 94.88 620 LYS A CA 1
ATOM 4592 C C . LYS A 1 620 ? 28.851 -8.859 1.651 1.00 94.88 620 LYS A C 1
ATOM 4594 O O . LYS A 1 620 ? 29.136 -8.766 0.426 1.00 94.88 620 LYS A O 1
#

Radius of gyration: 27.44 Å; chains: 1; bounding box: 67×62×100 Å

Secondary structure (DSSP, 8-state):
-----------------SS-HHHHHHHHHHHHHTHHHHSTTTTSSS-HHHHHHHHHHHHTTTTTS-HHHHHHHHHHHHHTT--TT-EE--SHHHHHHTT--B-SEEEEEETTEEEEEEEEGGGGGGTTSEEEEETTEEHHHHHHHHHTTS--SSHHHHHHHHHHHTTBHHHHHHTTSS-SSS-EEEEEE-TT--EEEEEE----SPEEESS-TTSS---GGGS-TTSSEEEEEETTTTEEEEEE--BS--TTS-HHHHHHHHHHHHHHS--SEEEEE-TT---B-TTTTHHHHHHHHHHHHHHTTSTT-EEEEEE-TT--HHHHHHHHHHTS--TTTTTTEEEEES--SS-SSEEEEEEEEE-TTT--EEEEEEEEEPPPTTS---SSPPPSEE----HHHHTTT--HHHHHHHHT---PPPPPEESEEEEETTT--SSS-EETTSEEEEEE--SS--SEEEETTEEPEEEEE-SSEEEEEPPTTPPSEEEEEEEEETTEEEEEEEEEEES---EE-BS-TTSTT-BBSEEETTSPBPSSSSPBPTTSEEEEEEE---TTS-EEEEETTEEEEEEEEEE-TTSTT-EEEEEEPPTT--EEEEEEEEETTEE---EEEEE-

Organism: Solibacter usitatus (strain Ellin6076) (NCBI:txid234267)

Foldseek 3Di:
DDDDDPDPPPPPPPQPFPFALVLLVLLLCCLLPPQCVQFPHLCPPPDPVNLVVLSVVLNVCSHPDHPLQNVLSVLLSQQRSLFQQWGFDCDDDLVVSRPWFFFFWFWAQFPAAIATFKGPPVCLVRHLWHFQAKQNHGPVVVLVLQSSNRRALDVLLSRGCCRGQVRTPSNCCSSVSHPPDQWIWIWTAFLVGDIDIDTIGGDDDDIDGFPDVVFFPAAPQPPPLVDQKDWDADQLLLEIEIEGQEQDADPVQGLLNRLVVSLCVVVVGRHLEYEYECELYAYDDLCSNVNNVVSVVVCLVVQVVPVSHAYEYEYGSNCHDSSLVNVVVLLPDDPSHVVRYFYEEYWYRYFQWHFAPKDWDQRPGSRTITIHGNDTDDRDPRADRDSTGGGQEYDTGDLLQNSLSHDQRVLLSSLVARYFWDFKDWQWGKDAQAPRDRRFADAQQAKIKIFHQFPFWFPWKDKQNHTWAWPDDGNGMTITGHHNPHDFAKIKIFTDDPPDGRIIIITGHDLFTKAFHFPDSSRSSRATQKAWLVRHRFDPVRAHEQFTKMKTKIFGDRPVWDKWKAKQNRTWAWPDWDADPVDGNIIIIITTHHPDTAGWIWMWMRTNSDIYRIHIGGYD

Sequence (620 aa):
MLFLLLALLLCAPALAQKVGTAARQQDLNFVANQLPALNPNFFFQLDRSQFQQAIADLNAKVGGTTDAEFYTGLAQVVAIAGDAHTTLDLKGSYASAIGFQTLPIALVWLDDGMFVTAALQPYARAVGTQLVAVGGMPINQVVQALATVISHENDQWVRYMSEQYLTGMQILQGLHVAQVGDVVPMTFRTLAGEEFTLQIAPGNGGLATAPDAQTGPTADYLRNPELNYWYRYSPENRLLYFRYNKCEDDPAHPFPAFAAEVLAALDGNSVDTFVWDFRGNTGGNASVIQPLGLGLNLRVPALLANPRFRIYLAMDKGTFSAAMSNAMSFAQPLPGISPILRIIGEPTGGKPAYFGGVQGVNLPGSKLLLQYSTVRNALPAWVPDLPSFQPQIPIHIRATDYFARHDPVIAAILARTAELPAVPTGGAILVNGASYRTDQGVAAGSFASVFGAFANVPDQVFVGGLAAKIIGGTASQVNVVVPAGTQPGSAVVSVRSGSTEVASGQVTITSGGAGIFVLDPANGAQPGAVENQDDSVNSVGNPARTGSLVQIFATGYAPLQPVHVMLGGVPANVIFSGPIAQFPGLWQINAQVPAGMTGQVPVYVIEGNFASNAATIFVK

InterPro domains:
  IPR017803 Conserved hypothetical protein CHP03437-like, C-terminal [TIGR03437] (431-620)
  IPR029045 ClpP/crotonase-like domain superfamily [SSF52096] (30-410)

pLDDT: mean 94.31, std 9.46, range [32.88, 98.88]